Protein AF-A0A0U3MW14-F1 (afdb_monomer_lite)

Structure (mmCIF, N/CA/C/O backbone):
data_AF-A0A0U3MW14-F1
#
_entry.id   AF-A0A0U3MW14-F1
#
loop_
_atom_site.group_PDB
_atom_site.id
_atom_site.type_symbol
_atom_site.label_atom_id
_atom_site.label_alt_id
_atom_site.label_comp_id
_atom_site.label_asym_id
_atom_site.label_entity_id
_atom_site.label_seq_id
_atom_site.pdbx_PDB_ins_code
_atom_site.Cartn_x
_atom_site.Cartn_y
_atom_site.Cartn_z
_atom_site.occupancy
_atom_site.B_iso_or_equiv
_atom_site.auth_seq_id
_atom_site.auth_comp_id
_atom_site.auth_asym_id
_atom_site.auth_atom_id
_atom_site.pdbx_PDB_model_num
ATOM 1 N N . MET A 1 1 ? 38.036 20.237 -1.209 1.00 28.56 1 MET A N 1
ATOM 2 C CA . MET A 1 1 ? 39.241 20.057 -0.365 1.00 28.56 1 MET A CA 1
ATOM 3 C C . MET A 1 1 ? 40.101 18.955 -0.982 1.00 28.56 1 MET A C 1
ATOM 5 O O . MET A 1 1 ? 39.555 17.884 -1.155 1.00 28.56 1 MET A O 1
ATOM 9 N N . ASN A 1 2 ? 41.372 19.260 -1.317 1.00 25.05 2 ASN A N 1
ATOM 10 C CA . ASN A 1 2 ? 42.568 18.387 -1.474 1.00 25.05 2 ASN A CA 1
ATOM 11 C C . ASN A 1 2 ? 42.439 17.020 -2.201 1.00 25.05 2 ASN A C 1
ATOM 13 O O . ASN A 1 2 ? 41.648 16.193 -1.794 1.00 25.05 2 ASN A O 1
ATOM 17 N N . LYS A 1 3 ? 43.264 16.615 -3.181 1.00 25.91 3 LYS A N 1
ATOM 18 C CA . LYS A 1 3 ? 44.613 17.026 -3.622 1.00 25.91 3 LYS A CA 1
ATOM 19 C C . LYS A 1 3 ? 44.886 16.472 -5.036 1.00 25.91 3 LYS A C 1
ATOM 21 O O . LYS A 1 3 ? 44.555 15.332 -5.331 1.00 25.91 3 LYS A O 1
ATOM 26 N N . LYS A 1 4 ? 45.586 17.265 -5.854 1.00 25.34 4 LYS A N 1
ATOM 27 C CA . LYS A 1 4 ? 46.353 16.834 -7.037 1.00 25.34 4 LYS A CA 1
ATOM 28 C C . LYS A 1 4 ? 47.499 15.905 -6.611 1.00 25.34 4 LYS A C 1
ATOM 30 O O . LYS A 1 4 ? 48.172 16.239 -5.638 1.00 25.34 4 LYS A O 1
ATOM 35 N N . PHE A 1 5 ? 47.824 14.878 -7.400 1.00 25.91 5 PHE A N 1
ATOM 36 C CA . PHE A 1 5 ? 49.210 14.416 -7.546 1.00 25.91 5 PHE A CA 1
ATOM 37 C C . PHE A 1 5 ? 49.494 13.898 -8.961 1.00 25.91 5 PHE A C 1
ATOM 39 O O . PHE A 1 5 ? 48.660 13.266 -9.597 1.00 25.91 5 PHE A O 1
ATOM 46 N N . LYS A 1 6 ? 50.678 14.284 -9.440 1.00 25.98 6 LYS A N 1
ATOM 47 C CA . LYS A 1 6 ? 51.241 14.107 -10.779 1.00 25.98 6 LYS A CA 1
ATOM 48 C C . LYS A 1 6 ? 51.844 12.711 -10.973 1.00 25.98 6 LYS A C 1
ATOM 50 O O . LYS A 1 6 ? 52.424 12.169 -10.041 1.00 25.98 6 LYS A O 1
ATOM 55 N N . LEU A 1 7 ? 51.774 12.255 -12.226 1.00 23.50 7 LEU A N 1
ATOM 56 C CA . LEU A 1 7 ? 52.839 11.663 -13.053 1.00 23.50 7 LEU A CA 1
ATOM 57 C C . LEU A 1 7 ? 54.079 11.080 -12.339 1.00 23.50 7 LEU A C 1
ATOM 59 O O . LEU A 1 7 ? 54.863 11.819 -11.742 1.00 23.50 7 LEU A O 1
ATOM 63 N N . LEU A 1 8 ? 54.348 9.799 -12.598 1.00 24.88 8 LEU A N 1
ATOM 64 C CA . LEU A 1 8 ? 55.692 9.218 -12.600 1.00 24.88 8 LEU A CA 1
ATOM 65 C C . LEU A 1 8 ? 55.760 8.170 -13.718 1.00 24.88 8 LEU A C 1
ATOM 67 O O . LEU A 1 8 ? 55.125 7.123 -13.651 1.00 24.88 8 LEU A O 1
ATOM 71 N N . ALA A 1 9 ? 56.500 8.512 -14.770 1.00 25.75 9 ALA A N 1
ATOM 72 C CA . ALA A 1 9 ? 56.917 7.605 -15.825 1.00 25.75 9 ALA A CA 1
ATOM 73 C C . ALA A 1 9 ? 58.203 6.885 -15.395 1.00 25.75 9 ALA A C 1
ATOM 75 O O . ALA A 1 9 ? 59.097 7.527 -14.843 1.00 25.75 9 ALA A O 1
ATOM 76 N N . LEU A 1 10 ? 58.325 5.594 -15.714 1.00 22.27 10 LEU A N 1
ATOM 77 C CA . LEU A 1 10 ? 59.614 4.912 -15.842 1.00 22.27 10 LEU A CA 1
ATOM 78 C C . LEU A 1 10 ? 59.519 3.829 -16.941 1.00 22.27 10 LEU A C 1
ATOM 80 O O . LEU A 1 10 ? 58.883 2.795 -16.762 1.00 22.27 10 LEU A O 1
ATOM 84 N N . LEU A 1 11 ? 60.142 4.115 -18.089 1.00 24.45 11 LEU A N 1
ATOM 85 C CA . LEU A 1 11 ? 60.695 3.153 -19.062 1.00 24.45 11 LEU A CA 1
ATOM 86 C C . LEU A 1 11 ? 61.765 2.286 -18.359 1.00 24.45 11 LEU A C 1
ATOM 88 O O . LEU A 1 11 ? 62.357 2.753 -17.393 1.00 24.45 11 LEU A O 1
ATOM 92 N N . ALA A 1 12 ? 62.182 1.083 -18.753 1.00 24.45 12 ALA A N 1
ATOM 93 C CA . ALA A 1 12 ? 61.936 0.150 -19.851 1.00 24.45 12 ALA A CA 1
ATOM 94 C C . ALA A 1 12 ? 62.569 -1.195 -19.418 1.00 24.45 12 ALA A C 1
ATOM 96 O O . ALA A 1 12 ? 63.478 -1.188 -18.588 1.00 24.45 12 ALA A O 1
ATOM 97 N N . THR A 1 13 ? 62.187 -2.327 -20.015 1.00 23.97 13 THR A N 1
ATOM 98 C CA . THR A 1 13 ? 63.157 -3.283 -20.599 1.00 23.97 13 THR A CA 1
ATOM 99 C C . THR A 1 13 ? 62.455 -4.407 -21.356 1.00 23.97 13 THR A C 1
ATOM 101 O O . THR A 1 13 ? 61.602 -5.123 -20.843 1.00 23.97 13 THR A O 1
ATOM 104 N N . SER A 1 14 ? 62.860 -4.523 -22.612 1.00 22.36 14 SER A N 1
ATOM 105 C CA . SER A 1 14 ? 62.511 -5.531 -23.599 1.00 22.36 14 SER A CA 1
ATOM 106 C C . SER A 1 14 ? 63.082 -6.904 -23.238 1.00 22.36 14 SER A C 1
ATOM 108 O O . SER A 1 14 ? 64.237 -6.992 -22.835 1.00 22.36 14 SER A O 1
ATOM 110 N N . THR A 1 15 ? 62.341 -7.978 -23.515 1.00 25.45 15 THR A N 1
ATOM 111 C CA . THR A 1 15 ? 62.921 -9.252 -23.979 1.00 25.45 15 THR A CA 1
ATOM 112 C C . THR A 1 15 ? 61.971 -9.910 -24.980 1.00 25.45 15 THR A C 1
ATOM 114 O O . THR A 1 15 ? 60.856 -10.305 -24.662 1.00 25.45 15 THR A O 1
ATOM 117 N N . THR A 1 16 ? 62.429 -9.979 -26.224 1.00 27.97 16 THR A N 1
ATOM 118 C CA . THR A 1 16 ? 61.913 -10.803 -27.317 1.00 27.97 16 THR A CA 1
ATOM 119 C C . THR A 1 16 ? 62.477 -12.217 -27.197 1.00 27.97 16 THR A C 1
ATOM 121 O O . THR A 1 16 ? 63.692 -12.352 -27.094 1.00 27.97 16 THR A O 1
ATOM 124 N N . VAL A 1 17 ? 61.640 -13.257 -27.314 1.00 22.66 17 VAL A N 1
ATOM 125 C CA . VAL A 1 17 ? 62.013 -14.564 -27.901 1.00 22.66 17 VAL A CA 1
ATOM 126 C C . VAL A 1 17 ? 60.805 -15.152 -28.653 1.00 22.66 17 VAL A C 1
ATOM 128 O O . VAL A 1 17 ? 59.653 -14.966 -28.279 1.00 22.66 17 VAL A O 1
ATOM 131 N N . THR A 1 18 ? 61.133 -15.806 -29.759 1.00 22.50 18 THR A N 1
ATOM 132 C CA . THR A 1 18 ? 60.401 -16.159 -30.981 1.00 22.50 18 THR A CA 1
ATOM 133 C C . THR A 1 18 ? 59.826 -17.593 -31.062 1.00 22.50 18 THR A C 1
ATOM 135 O O . THR A 1 18 ? 60.392 -18.505 -30.473 1.00 22.50 18 THR A O 1
ATOM 138 N N . LEU A 1 19 ? 58.849 -17.755 -31.983 1.00 22.12 19 LEU A N 1
ATOM 139 C CA . LEU A 1 19 ? 58.537 -18.894 -32.898 1.00 22.12 19 LEU A CA 1
ATOM 140 C C . LEU A 1 19 ? 57.654 -20.109 -32.464 1.00 22.12 19 LEU A C 1
ATOM 142 O O . LEU A 1 19 ? 58.124 -21.012 -31.788 1.00 22.12 19 LEU A O 1
ATOM 146 N N . VAL A 1 20 ? 56.422 -20.137 -33.030 1.00 28.34 20 VAL A N 1
ATOM 147 C CA . VAL A 1 20 ? 55.740 -21.153 -33.911 1.00 28.34 20 VAL A CA 1
ATOM 148 C C . VAL A 1 20 ? 55.576 -22.619 -33.416 1.00 28.34 20 VAL A C 1
ATOM 150 O O . VAL A 1 20 ? 56.540 -23.226 -32.963 1.00 28.34 20 VAL A O 1
ATOM 153 N N . PRO A 1 21 ? 54.378 -23.246 -33.571 1.00 24.83 21 PRO A N 1
ATOM 154 C CA . PRO A 1 21 ? 54.175 -24.204 -34.674 1.00 24.83 21 PRO A CA 1
ATOM 155 C C . PRO A 1 21 ? 52.795 -24.204 -35.365 1.00 24.83 21 PRO A C 1
ATOM 157 O O . PRO A 1 21 ? 51.737 -24.039 -34.767 1.00 24.83 21 PRO A O 1
ATOM 160 N N . ILE A 1 22 ? 52.873 -24.498 -36.663 1.00 29.78 22 ILE A N 1
ATOM 161 C CA . ILE A 1 22 ? 51.850 -25.040 -37.564 1.00 29.78 22 ILE A CA 1
ATOM 162 C C . ILE A 1 22 ? 51.169 -26.275 -36.944 1.00 29.78 22 ILE A C 1
ATOM 164 O O . ILE A 1 22 ? 51.864 -27.174 -36.480 1.00 29.78 22 ILE A O 1
ATOM 168 N N . SER A 1 23 ? 49.841 -26.401 -37.049 1.00 22.66 23 SER A N 1
ATOM 169 C CA . SER A 1 23 ? 49.206 -27.687 -37.392 1.00 22.66 23 SER A CA 1
ATOM 170 C C . SER A 1 23 ? 47.748 -27.522 -37.836 1.00 22.66 23 SER A C 1
ATOM 172 O O . SER A 1 23 ? 46.879 -27.040 -37.123 1.00 22.66 23 SER A O 1
ATOM 174 N N . SER A 1 24 ? 47.538 -27.947 -39.078 1.00 26.22 24 SER A N 1
ATOM 175 C CA . SER A 1 24 ? 46.303 -28.414 -39.704 1.00 26.22 24 SER A CA 1
ATOM 176 C C . SER A 1 24 ? 45.419 -29.297 -38.817 1.00 26.22 24 SER A C 1
ATOM 178 O O . SER A 1 24 ? 45.968 -30.050 -38.018 1.00 26.22 24 SER A O 1
ATOM 180 N N . PHE A 1 25 ? 44.106 -29.302 -39.099 1.00 23.09 25 PHE A N 1
ATOM 181 C CA . PHE A 1 25 ? 43.120 -30.416 -39.115 1.00 23.09 25 PHE A CA 1
ATOM 182 C C . PHE A 1 25 ? 41.711 -29.787 -38.962 1.00 23.09 25 PHE A C 1
ATOM 184 O O . PHE A 1 25 ? 41.560 -28.850 -38.196 1.00 23.09 25 PHE A O 1
ATOM 191 N N . MET A 1 26 ? 40.607 -30.208 -39.585 1.00 22.72 26 MET A N 1
ATOM 192 C CA . MET A 1 26 ? 40.308 -31.244 -40.569 1.00 22.72 26 MET A CA 1
ATOM 193 C C . MET A 1 26 ? 38.857 -31.008 -41.066 1.00 22.72 26 MET A C 1
ATOM 195 O O . MET A 1 26 ? 37.989 -30.672 -40.269 1.00 22.72 26 MET A O 1
ATOM 199 N N . ASN A 1 27 ? 38.621 -31.223 -42.364 1.00 23.06 27 ASN A N 1
ATOM 200 C CA . ASN A 1 27 ? 37.409 -31.736 -43.035 1.00 23.06 27 ASN A CA 1
ATOM 201 C C . ASN A 1 27 ? 36.037 -31.789 -42.317 1.00 23.06 27 ASN A C 1
ATOM 203 O O . ASN A 1 27 ? 35.877 -32.524 -41.344 1.00 23.06 27 ASN A O 1
ATOM 207 N N . ARG A 1 28 ? 35.000 -31.288 -43.016 1.00 22.56 28 ARG A N 1
ATOM 208 C CA . ARG A 1 28 ? 33.847 -32.060 -43.572 1.00 22.56 28 ARG A CA 1
ATOM 209 C C . ARG A 1 28 ? 32.902 -31.102 -44.327 1.00 22.56 28 ARG A C 1
ATOM 211 O O . ARG A 1 28 ? 32.308 -30.229 -43.720 1.00 22.56 28 ARG A O 1
ATOM 218 N N . ASN A 1 29 ? 32.886 -31.110 -45.664 1.00 24.44 29 ASN A N 1
ATOM 219 C CA . ASN A 1 29 ? 31.884 -31.788 -46.510 1.00 24.44 29 ASN A CA 1
ATOM 220 C C . ASN A 1 29 ? 30.459 -31.832 -45.926 1.00 24.44 29 ASN A C 1
ATOM 222 O O . ASN A 1 29 ? 30.222 -32.593 -44.991 1.00 24.44 29 ASN A O 1
ATOM 226 N N . THR A 1 30 ? 29.481 -31.190 -46.575 1.00 23.98 30 THR A N 1
ATOM 227 C CA . THR A 1 30 ? 28.540 -31.878 -47.491 1.00 23.98 30 THR A CA 1
ATOM 228 C C . THR A 1 30 ? 27.523 -30.923 -48.139 1.00 23.98 30 THR A C 1
ATOM 230 O O . THR A 1 30 ? 26.889 -30.131 -47.462 1.00 23.98 30 THR A O 1
ATOM 233 N N . ASN A 1 31 ? 27.351 -31.117 -49.451 1.00 24.28 31 ASN A N 1
ATOM 234 C CA . ASN A 1 31 ? 26.102 -31.074 -50.221 1.00 24.28 31 ASN A CA 1
ATOM 235 C C . ASN A 1 31 ? 25.230 -29.810 -50.222 1.00 24.28 31 ASN A C 1
ATOM 237 O O . ASN A 1 31 ? 24.347 -29.684 -49.386 1.00 24.28 31 ASN A O 1
ATOM 241 N N . GLU A 1 32 ? 25.268 -29.079 -51.340 1.00 26.31 32 GLU A N 1
ATOM 242 C CA . GLU A 1 32 ? 24.030 -28.599 -51.967 1.00 26.31 32 GLU A CA 1
ATOM 243 C C . GLU A 1 32 ? 24.037 -28.904 -53.473 1.00 26.31 32 GLU A C 1
ATOM 245 O O . GLU A 1 32 ? 24.806 -28.360 -54.265 1.00 26.31 32 GLU A O 1
ATOM 250 N N . GLN A 1 33 ? 23.168 -29.841 -53.852 1.00 25.22 33 GLN A N 1
ATOM 251 C CA . GLN A 1 33 ? 22.663 -30.050 -55.203 1.00 25.22 33 GLN A CA 1
ATOM 252 C C . GLN A 1 33 ? 21.132 -29.955 -55.133 1.00 25.22 33 GLN A C 1
ATOM 254 O O . GLN A 1 33 ? 20.541 -30.487 -54.198 1.00 25.22 33 GLN A O 1
ATOM 259 N N . GLN A 1 34 ? 20.550 -29.400 -56.204 1.00 25.12 34 GLN A N 1
ATOM 260 C CA . GLN A 1 34 ? 19.124 -29.245 -56.569 1.00 25.12 34 GLN A CA 1
ATOM 261 C C . GLN A 1 34 ? 18.554 -27.839 -56.322 1.00 25.12 34 GLN A C 1
ATOM 263 O O . GLN A 1 34 ? 18.210 -27.478 -55.211 1.00 25.12 34 GLN A O 1
ATOM 268 N N . ILE A 1 35 ? 18.606 -26.932 -57.308 1.00 25.27 35 ILE A N 1
ATOM 269 C CA . ILE A 1 35 ? 17.840 -26.853 -58.581 1.00 25.27 35 ILE A CA 1
ATOM 270 C C . ILE A 1 35 ? 16.355 -26.528 -58.372 1.00 25.27 35 ILE A C 1
ATOM 272 O O . ILE A 1 35 ? 15.572 -27.404 -58.025 1.00 25.27 35 ILE A O 1
ATOM 276 N N . SER A 1 36 ? 15.982 -25.305 -58.776 1.00 25.16 36 SER A N 1
ATOM 277 C CA . SER A 1 36 ? 14.709 -24.930 -59.426 1.00 25.16 36 SER A CA 1
ATOM 278 C C . SER A 1 36 ? 14.775 -23.428 -59.795 1.00 25.16 36 SER A C 1
ATOM 280 O O . SER A 1 36 ? 14.579 -22.589 -58.929 1.00 25.16 36 SER A O 1
ATOM 282 N N . LYS A 1 37 ? 15.293 -23.015 -60.972 1.00 25.16 37 LYS A N 1
ATOM 283 C CA . LYS A 1 37 ? 14.542 -22.684 -62.220 1.00 25.16 37 LYS A CA 1
ATOM 284 C C . LYS A 1 37 ? 13.240 -21.890 -61.936 1.00 25.16 37 LYS A C 1
ATOM 286 O O . LYS A 1 37 ? 12.403 -22.387 -61.205 1.00 25.16 37 LYS A O 1
ATOM 291 N N . ASN A 1 38 ? 12.934 -20.733 -62.544 1.00 25.05 38 ASN A N 1
ATOM 292 C CA . ASN A 1 38 ? 13.187 -20.337 -63.933 1.00 25.05 38 ASN A CA 1
ATOM 293 C C . ASN A 1 38 ? 12.728 -18.879 -64.244 1.00 25.05 38 ASN A C 1
ATOM 295 O O . ASN A 1 38 ? 11.822 -18.389 -63.583 1.00 25.05 38 ASN A O 1
ATOM 299 N N . HIS A 1 39 ? 13.250 -18.349 -65.371 1.00 25.62 39 HIS A N 1
ATOM 300 C CA . HIS A 1 39 ? 12.865 -17.176 -66.212 1.00 25.62 39 HIS A CA 1
ATOM 301 C C . HIS A 1 39 ? 13.654 -15.862 -65.999 1.00 25.62 39 HIS A C 1
ATOM 303 O O . HIS A 1 39 ? 13.380 -15.121 -65.068 1.00 25.62 39 HIS A O 1
ATOM 309 N N . SER A 1 40 ? 14.764 -15.617 -66.727 1.00 25.11 40 SER A N 1
ATOM 310 C CA . SER A 1 40 ? 14.942 -15.222 -68.161 1.00 25.11 40 SER A CA 1
ATOM 311 C C . SER A 1 40 ? 14.739 -13.711 -68.367 1.00 25.11 40 SER A C 1
ATOM 313 O O . SER A 1 40 ? 13.658 -13.224 -68.079 1.00 25.11 40 SER A O 1
ATOM 315 N N . GLN A 1 41 ? 15.689 -12.914 -68.867 1.00 25.33 41 GLN A N 1
ATOM 316 C CA . GLN A 1 41 ? 16.478 -13.079 -70.093 1.00 25.33 41 GLN A CA 1
ATOM 317 C C . GLN A 1 41 ? 17.879 -12.455 -69.934 1.00 25.33 41 GLN A C 1
ATOM 319 O O . GLN A 1 41 ? 17.998 -11.294 -69.557 1.00 25.33 41 GLN A O 1
ATOM 324 N N . GLN A 1 42 ? 18.931 -13.205 -70.273 1.00 26.69 42 GLN A N 1
ATOM 325 C CA . GLN A 1 42 ? 20.290 -12.685 -70.417 1.00 26.69 42 GLN A CA 1
ATOM 326 C C . GLN A 1 42 ? 20.813 -13.120 -71.784 1.00 26.69 42 GLN A C 1
ATOM 328 O O . GLN A 1 42 ? 20.813 -14.305 -72.127 1.00 26.69 42 GLN A O 1
ATOM 333 N N . THR A 1 43 ? 21.172 -12.128 -72.585 1.00 26.02 43 THR A N 1
ATOM 334 C CA . THR A 1 43 ? 21.711 -12.259 -73.931 1.00 26.02 43 THR A CA 1
ATOM 335 C C . THR A 1 43 ? 23.040 -13.004 -73.866 1.00 26.02 43 THR A C 1
ATOM 337 O O . THR A 1 43 ? 23.952 -12.618 -73.140 1.00 26.02 43 THR A O 1
ATOM 340 N N . GLN A 1 44 ? 23.128 -14.104 -74.610 1.00 24.08 44 GLN A N 1
ATOM 341 C CA . GLN A 1 44 ? 24.347 -14.877 -74.801 1.00 24.08 44 GLN A CA 1
ATOM 342 C C . GLN A 1 44 ? 25.410 -14.032 -75.510 1.00 24.08 44 GLN A C 1
ATOM 344 O O . GLN A 1 44 ? 25.237 -13.679 -76.673 1.00 24.08 44 GLN A O 1
ATOM 349 N N . THR A 1 45 ? 26.554 -13.839 -74.863 1.00 23.66 45 THR A N 1
ATOM 350 C CA . THR A 1 45 ? 27.840 -13.719 -75.556 1.00 23.66 45 THR A CA 1
ATOM 351 C C . THR A 1 45 ? 28.846 -14.623 -74.859 1.00 23.66 45 THR A C 1
ATOM 353 O O . THR A 1 45 ? 29.148 -14.484 -73.678 1.00 23.66 45 THR A O 1
ATOM 356 N N . THR A 1 46 ? 29.284 -15.616 -75.621 1.00 23.75 46 THR A N 1
ATOM 357 C CA . THR A 1 46 ? 30.295 -16.637 -75.353 1.00 23.75 46 THR A CA 1
ATOM 358 C C . THR A 1 46 ? 31.518 -16.125 -74.593 1.00 23.75 46 THR A C 1
ATOM 360 O O . THR A 1 46 ? 32.255 -15.277 -75.087 1.00 23.75 46 THR A O 1
ATOM 363 N N . SER A 1 47 ? 31.788 -16.738 -73.441 1.00 23.11 47 SER A N 1
ATOM 364 C CA . SER A 1 47 ? 33.082 -16.702 -72.765 1.00 23.11 47 SER A CA 1
ATOM 365 C C . SER A 1 47 ? 34.113 -17.456 -73.611 1.00 23.11 47 SER A C 1
ATOM 367 O O . SER A 1 47 ? 34.123 -18.687 -73.638 1.00 23.11 47 SER A O 1
ATOM 369 N N . GLN A 1 48 ? 34.973 -16.730 -74.322 1.00 25.02 48 GLN A N 1
ATOM 370 C CA . GLN A 1 48 ? 36.235 -17.282 -74.806 1.00 25.02 48 GLN A CA 1
ATOM 371 C C . GLN A 1 48 ? 37.295 -17.086 -73.724 1.00 25.02 48 GLN A C 1
ATOM 373 O O . GLN A 1 48 ? 37.607 -15.971 -73.316 1.00 25.02 48 GLN A O 1
ATOM 378 N N . SER A 1 49 ? 37.843 -18.204 -73.260 1.00 24.44 49 SER A N 1
ATOM 379 C CA . SER A 1 49 ? 39.062 -18.264 -72.468 1.00 24.44 49 SER A CA 1
ATOM 380 C C . SER A 1 49 ? 40.230 -17.684 -73.270 1.00 24.44 49 SER A C 1
ATOM 382 O O . SER A 1 49 ? 40.698 -18.324 -74.214 1.00 24.44 49 SER A O 1
ATOM 384 N N . PHE A 1 50 ? 40.734 -16.511 -72.895 1.00 23.31 50 PHE A N 1
ATOM 385 C CA . PHE A 1 50 ? 42.024 -16.034 -73.388 1.00 23.31 50 PHE A CA 1
ATOM 386 C C . PHE A 1 50 ? 43.133 -16.606 -72.511 1.00 23.31 50 PHE A C 1
ATOM 388 O O . PHE A 1 50 ? 43.516 -16.039 -71.494 1.00 23.31 50 PHE A O 1
ATOM 395 N N . ASN A 1 51 ? 43.627 -17.772 -72.921 1.00 24.62 51 ASN A N 1
ATOM 396 C CA . ASN A 1 51 ? 44.906 -18.298 -72.479 1.00 24.62 51 ASN A CA 1
ATOM 397 C C . ASN A 1 51 ? 45.904 -18.204 -73.641 1.00 24.62 51 ASN A C 1
ATOM 399 O O . ASN A 1 51 ? 45.632 -18.649 -74.755 1.00 24.62 51 ASN A O 1
ATOM 403 N N . SER A 1 52 ? 47.092 -17.706 -73.310 1.00 27.09 52 SER A N 1
ATOM 404 C CA . SER A 1 52 ? 48.384 -17.910 -73.977 1.00 27.09 52 SER A CA 1
ATOM 405 C C . SER A 1 52 ? 48.695 -17.205 -75.318 1.00 27.09 52 SER A C 1
ATOM 407 O O . SER A 1 52 ? 48.413 -17.674 -76.418 1.00 27.09 52 SER A O 1
ATOM 409 N N . THR A 1 53 ? 49.411 -16.083 -75.186 1.00 31.78 53 THR A N 1
ATOM 410 C CA . THR A 1 53 ? 50.748 -15.843 -75.782 1.00 31.78 53 THR A CA 1
ATOM 411 C C . THR A 1 53 ? 50.989 -15.925 -77.297 1.00 31.78 53 THR A C 1
ATOM 413 O O . THR A 1 53 ? 52.152 -15.916 -77.691 1.00 31.78 53 THR A O 1
ATOM 416 N N . THR A 1 54 ? 49.978 -15.913 -78.177 1.00 32.00 54 THR A N 1
ATOM 417 C CA . THR A 1 54 ? 50.280 -16.087 -79.623 1.00 32.00 54 THR A CA 1
ATOM 418 C C . THR A 1 54 ? 49.492 -15.260 -80.647 1.00 32.00 54 THR A C 1
ATOM 420 O O . THR A 1 54 ? 49.503 -15.607 -81.821 1.00 32.00 54 THR A O 1
ATOM 423 N N . GLN A 1 55 ? 48.873 -14.131 -80.278 1.00 30.05 55 GLN A N 1
ATOM 424 C CA . GLN A 1 55 ? 48.166 -13.273 -81.258 1.00 30.05 55 GLN A CA 1
ATOM 425 C C . GLN A 1 55 ? 48.568 -11.789 -81.302 1.00 30.05 55 GLN A C 1
ATOM 427 O O . GLN A 1 55 ? 47.941 -11.014 -82.013 1.00 30.05 55 GLN A O 1
ATOM 432 N N . TRP A 1 56 ? 49.673 -11.397 -80.662 1.00 27.89 56 TRP A N 1
ATOM 433 C CA . TRP A 1 56 ? 50.225 -10.034 -80.780 1.00 27.89 56 TRP A CA 1
ATOM 434 C C . TRP A 1 56 ? 51.326 -9.874 -81.843 1.00 27.89 56 TRP A C 1
ATOM 436 O O . TRP A 1 56 ? 51.846 -8.780 -82.031 1.00 27.89 56 TRP A O 1
ATOM 446 N N . VAL A 1 57 ? 51.670 -10.937 -82.578 1.00 29.80 57 VAL A N 1
ATOM 447 C CA . VAL A 1 57 ? 52.726 -10.886 -83.613 1.00 29.80 57 VAL A CA 1
ATOM 448 C C . VAL A 1 57 ? 52.167 -10.667 -85.029 1.00 29.80 57 VAL A C 1
ATOM 450 O O . VAL A 1 57 ? 52.912 -10.260 -85.912 1.00 29.80 57 VAL A O 1
ATOM 453 N N . ASP A 1 58 ? 50.854 -10.804 -85.248 1.00 29.08 58 ASP A N 1
ATOM 454 C CA . ASP A 1 58 ? 50.250 -10.662 -86.588 1.00 29.08 58 ASP A CA 1
ATOM 455 C C . ASP A 1 58 ? 49.496 -9.340 -86.837 1.00 29.08 58 ASP A C 1
ATOM 457 O O . ASP A 1 58 ? 48.979 -9.126 -87.934 1.00 29.08 58 ASP A O 1
ATOM 461 N N . TYR A 1 59 ? 49.492 -8.404 -85.880 1.00 28.89 59 TYR A N 1
ATOM 462 C CA . TYR A 1 59 ? 48.932 -7.053 -86.078 1.00 28.89 59 TYR A CA 1
ATOM 463 C C . TYR A 1 59 ? 49.979 -5.982 -86.438 1.00 28.89 59 TYR A C 1
ATOM 465 O O . TYR A 1 59 ? 49.625 -4.866 -86.802 1.00 28.89 59 TYR A O 1
ATOM 473 N N . ALA A 1 60 ? 51.269 -6.335 -86.437 1.00 30.19 60 ALA A N 1
ATOM 474 C CA . ALA A 1 60 ? 52.361 -5.446 -86.847 1.00 30.19 60 ALA A CA 1
ATOM 475 C C . ALA A 1 60 ? 52.739 -5.557 -88.343 1.00 30.19 60 ALA A C 1
ATOM 477 O O . ALA A 1 60 ? 53.649 -4.868 -88.794 1.00 30.19 60 ALA A O 1
ATOM 478 N N . LEU A 1 61 ? 52.070 -6.410 -89.135 1.00 31.33 61 LEU A N 1
ATOM 479 C CA . LEU A 1 61 ? 52.509 -6.734 -90.506 1.00 31.33 61 LEU A CA 1
ATOM 480 C C . LEU A 1 61 ? 51.436 -6.615 -91.599 1.00 31.33 61 LEU A C 1
ATOM 482 O O . LEU A 1 61 ? 51.657 -7.053 -92.730 1.00 31.33 61 LEU A O 1
ATOM 486 N N . LYS A 1 62 ? 50.290 -5.976 -91.328 1.00 32.03 62 LYS A N 1
ATOM 487 C CA . LYS A 1 62 ? 49.243 -5.814 -92.352 1.00 32.03 62 LYS A CA 1
ATOM 488 C C . LYS A 1 62 ? 48.507 -4.474 -92.323 1.00 32.03 62 LYS A C 1
ATOM 490 O O . LYS A 1 62 ? 47.286 -4.425 -92.378 1.00 32.03 62 LYS A O 1
ATOM 495 N N . SER A 1 63 ? 49.266 -3.382 -92.355 1.00 31.30 63 SER A N 1
ATOM 496 C CA . SER A 1 63 ? 48.770 -2.073 -92.812 1.00 31.30 63 SER A CA 1
ATOM 497 C C . SER A 1 63 ? 49.827 -1.243 -93.550 1.00 31.30 63 SER A C 1
ATOM 499 O O . SER A 1 63 ? 49.732 -0.023 -93.592 1.00 31.30 63 SER A O 1
ATOM 501 N N . ILE A 1 64 ? 50.812 -1.882 -94.192 1.00 37.34 64 ILE A N 1
ATOM 502 C CA . ILE A 1 64 ? 51.623 -1.205 -95.213 1.00 37.34 64 ILE A CA 1
ATOM 503 C C . ILE A 1 64 ? 50.918 -1.415 -96.552 1.00 37.34 64 ILE A C 1
ATOM 505 O O . ILE A 1 64 ? 51.155 -2.394 -97.263 1.00 37.34 64 ILE A O 1
ATOM 509 N N . LYS A 1 65 ? 50.000 -0.506 -96.876 1.00 32.28 65 LYS A N 1
ATOM 510 C CA . LYS A 1 65 ? 49.576 -0.273 -98.253 1.00 32.28 65 LYS A CA 1
ATOM 511 C C . LYS A 1 65 ? 49.898 1.172 -98.601 1.00 32.28 65 LYS A C 1
ATOM 513 O O . LYS A 1 65 ? 49.367 2.083 -97.988 1.00 32.28 65 LYS A O 1
ATOM 518 N N . GLU A 1 66 ? 50.765 1.285 -99.604 1.00 30.73 66 GLU A N 1
ATOM 519 C CA . GLU A 1 66 ? 51.162 2.496 -100.325 1.00 30.73 66 GLU A CA 1
ATOM 520 C C . GLU A 1 66 ? 52.033 3.478 -99.534 1.00 30.73 66 GLU A C 1
ATOM 522 O O . GLU A 1 66 ? 51.620 4.525 -99.057 1.00 30.73 66 GLU A O 1
ATOM 527 N N . SER A 1 67 ? 53.317 3.123 -99.481 1.00 30.55 67 SER A N 1
ATOM 528 C CA . SER A 1 67 ? 54.431 4.033 -99.242 1.00 30.55 67 SER A CA 1
ATOM 529 C C . SER A 1 67 ? 54.444 5.177 -100.266 1.00 30.55 67 SER A C 1
ATOM 531 O O . SER A 1 67 ? 54.772 4.952 -101.436 1.00 30.55 67 SER A O 1
ATOM 533 N N . ASN A 1 68 ? 54.183 6.405 -99.814 1.00 32.44 68 ASN A N 1
ATOM 534 C CA . ASN A 1 68 ? 54.789 7.588 -100.418 1.00 32.44 68 ASN A CA 1
ATOM 535 C C . ASN A 1 68 ? 56.273 7.597 -100.021 1.00 32.44 68 ASN A C 1
ATOM 537 O O . ASN A 1 68 ? 56.626 7.609 -98.847 1.00 32.44 68 ASN A O 1
ATOM 541 N N . VAL A 1 69 ? 57.159 7.536 -101.011 1.00 38.09 69 VAL A N 1
ATOM 542 C CA . VAL A 1 69 ? 58.611 7.341 -100.841 1.00 38.09 69 VAL A CA 1
ATOM 543 C C . VAL A 1 69 ? 59.312 8.654 -100.450 1.00 38.09 69 VAL A C 1
ATOM 545 O O . VAL A 1 69 ? 60.268 9.056 -101.097 1.00 38.09 69 VAL A O 1
ATOM 548 N N . ASN A 1 70 ? 58.834 9.353 -99.416 1.00 44.59 70 ASN A N 1
ATOM 549 C CA . ASN A 1 70 ? 59.498 10.559 -98.894 1.00 44.59 70 ASN A CA 1
ATOM 550 C C . ASN A 1 70 ? 59.344 10.784 -97.373 1.00 44.59 70 ASN A C 1
ATOM 552 O O . ASN A 1 70 ? 59.699 11.855 -96.894 1.00 44.59 70 ASN A O 1
ATOM 556 N N . GLU A 1 71 ? 58.858 9.810 -96.596 1.00 51.91 71 GLU A N 1
ATOM 557 C CA . GLU A 1 71 ? 58.707 9.966 -95.139 1.00 51.91 71 GLU A CA 1
ATOM 558 C C . GLU A 1 71 ? 59.914 9.410 -94.365 1.00 51.91 71 GLU A C 1
ATOM 560 O O . GLU A 1 71 ? 60.370 8.285 -94.582 1.00 51.91 71 GLU A O 1
ATOM 565 N N . SER A 1 72 ? 60.452 10.228 -93.458 1.00 60.47 72 SER A N 1
ATOM 566 C CA . SER A 1 72 ? 61.600 9.899 -92.610 1.00 60.47 72 SER A CA 1
ATOM 567 C C . SER A 1 72 ? 61.266 8.760 -91.624 1.00 60.47 72 SER A C 1
ATOM 569 O O . SER A 1 72 ? 60.216 8.814 -90.981 1.00 60.47 72 SER A O 1
ATOM 571 N N . PRO A 1 73 ? 62.139 7.750 -91.408 1.00 69.69 73 PRO A N 1
ATOM 572 C CA . PRO A 1 73 ? 61.920 6.699 -90.400 1.00 69.69 73 PRO A CA 1
ATOM 573 C C . PRO A 1 73 ? 61.732 7.255 -88.976 1.00 69.69 73 PRO A C 1
ATOM 575 O O . PRO A 1 73 ? 61.096 6.612 -88.143 1.00 69.69 73 PRO A O 1
ATOM 578 N N . PHE A 1 74 ? 62.221 8.471 -88.721 1.00 80.62 74 PHE A N 1
ATOM 579 C CA . PHE A 1 74 ? 62.053 9.193 -87.460 1.00 80.62 74 PHE A CA 1
ATOM 580 C C . PHE A 1 74 ? 60.629 9.736 -87.265 1.00 80.62 74 PHE A C 1
ATOM 582 O O . PHE A 1 74 ? 60.138 9.750 -86.138 1.00 80.62 74 PHE A O 1
ATOM 589 N N . LEU A 1 75 ? 59.930 10.100 -88.348 1.00 81.56 75 LEU A N 1
ATOM 590 C CA . LEU A 1 75 ? 58.527 10.525 -88.286 1.00 81.56 75 LEU A CA 1
ATOM 591 C C . LEU A 1 75 ? 57.629 9.359 -87.854 1.00 81.56 75 LEU A C 1
ATOM 593 O O . LEU A 1 75 ? 56.826 9.509 -86.940 1.00 81.56 75 LEU A O 1
ATOM 597 N N . ASN A 1 76 ? 57.845 8.165 -88.414 1.00 81.81 76 ASN A N 1
ATOM 598 C CA . ASN A 1 76 ? 57.122 6.953 -88.009 1.00 81.81 76 ASN A CA 1
ATOM 599 C C . ASN A 1 76 ? 57.352 6.593 -86.530 1.00 81.81 76 ASN A C 1
ATOM 601 O O . ASN A 1 76 ? 56.429 6.168 -85.831 1.00 81.81 76 ASN A O 1
ATOM 605 N N . GLN A 1 77 ? 58.581 6.772 -86.034 1.00 83.50 77 GLN A N 1
ATOM 606 C CA . GLN A 1 77 ? 58.902 6.577 -84.619 1.00 83.50 77 GLN A CA 1
ATOM 607 C C . GLN A 1 77 ? 58.175 7.600 -83.732 1.00 83.50 77 GLN A C 1
ATOM 609 O O . GLN A 1 77 ? 57.615 7.228 -82.698 1.00 83.50 77 GLN A O 1
ATOM 614 N N . PHE A 1 78 ? 58.137 8.867 -84.150 1.00 89.25 78 PHE A N 1
ATOM 615 C CA . PHE A 1 78 ? 57.432 9.930 -83.440 1.00 89.25 78 PHE A CA 1
ATOM 616 C C . PHE A 1 78 ? 55.911 9.710 -83.431 1.00 89.25 78 PHE A C 1
ATOM 618 O O . PHE A 1 78 ? 55.296 9.769 -82.370 1.00 89.25 78 PHE A O 1
ATOM 625 N N . GLU A 1 79 ? 55.304 9.341 -84.561 1.00 88.81 79 GLU A N 1
ATOM 626 C CA . GLU A 1 79 ? 53.880 8.984 -84.638 1.00 88.81 79 GLU A CA 1
ATOM 627 C C . GLU A 1 79 ? 53.517 7.794 -83.744 1.00 88.81 79 GLU A C 1
ATOM 629 O O . GLU A 1 79 ? 52.460 7.787 -83.110 1.00 88.81 79 GLU A O 1
ATOM 634 N N . SER A 1 80 ? 54.394 6.789 -83.668 1.00 86.12 80 SER A N 1
ATOM 635 C CA . SER A 1 80 ? 54.207 5.647 -82.770 1.00 86.12 80 SER A CA 1
ATOM 636 C C . SER A 1 80 ? 54.224 6.075 -81.301 1.00 86.12 80 SER A C 1
ATOM 638 O O . SER A 1 80 ? 53.394 5.613 -80.515 1.00 86.12 80 SER A O 1
ATOM 640 N N . PHE A 1 81 ? 55.113 6.999 -80.926 1.00 89.81 81 PHE A N 1
ATOM 641 C CA . PHE A 1 81 ? 55.092 7.626 -79.604 1.00 89.81 81 PHE A CA 1
ATOM 642 C C . PHE A 1 81 ? 53.773 8.379 -79.360 1.00 89.81 81 PHE A C 1
ATOM 644 O O . PHE A 1 81 ? 53.132 8.145 -78.335 1.00 89.81 81 PHE A O 1
ATOM 651 N N . LEU A 1 82 ? 53.324 9.214 -80.303 1.00 88.75 82 LEU A N 1
ATOM 652 C CA . LEU A 1 82 ? 52.100 10.011 -80.153 1.00 88.75 82 LEU A CA 1
ATOM 653 C C . LEU A 1 82 ? 50.851 9.139 -79.945 1.00 88.75 82 LEU A C 1
ATOM 655 O O . LEU A 1 82 ? 50.001 9.486 -79.136 1.00 88.75 82 LEU A O 1
ATOM 659 N N . LYS A 1 83 ? 50.750 7.992 -80.624 1.00 84.81 83 LYS A N 1
ATOM 660 C CA . LYS A 1 83 ? 49.593 7.083 -80.506 1.00 84.81 83 LYS A CA 1
ATOM 661 C C . LYS A 1 83 ? 49.609 6.250 -79.221 1.00 84.81 83 LYS A C 1
ATOM 663 O O . LYS A 1 83 ? 48.561 5.970 -78.648 1.00 84.81 83 LYS A O 1
ATOM 668 N N . ASN A 1 84 ? 50.797 5.840 -78.772 1.00 82.62 84 ASN A N 1
ATOM 669 C CA . ASN A 1 84 ? 50.931 4.810 -77.735 1.00 82.62 84 ASN A CA 1
ATOM 670 C C . ASN A 1 84 ? 51.425 5.329 -76.379 1.00 82.62 84 ASN A C 1
ATOM 672 O O . ASN A 1 84 ? 51.410 4.576 -75.405 1.00 82.62 84 ASN A O 1
ATOM 676 N N . LYS A 1 85 ? 51.964 6.551 -76.315 1.00 84.56 85 LYS A N 1
ATOM 677 C CA . LYS A 1 85 ? 52.683 7.070 -75.137 1.00 84.56 85 LYS A CA 1
ATOM 678 C C . LYS A 1 85 ? 52.363 8.529 -74.793 1.00 84.56 85 LYS A C 1
ATOM 680 O O . LYS A 1 85 ? 52.837 9.002 -73.760 1.00 84.56 85 LYS A O 1
ATOM 685 N N . LEU A 1 86 ? 51.574 9.238 -75.602 1.00 87.12 86 LEU A N 1
ATOM 686 C CA . LEU A 1 86 ? 51.036 10.559 -75.261 1.00 87.12 86 LEU A CA 1
ATOM 687 C C . LEU A 1 86 ? 49.678 10.398 -74.561 1.00 87.12 86 LEU A C 1
ATOM 689 O O . LEU A 1 86 ? 48.788 9.734 -75.082 1.00 87.12 86 LEU A O 1
ATOM 693 N N . TYR A 1 87 ? 49.515 11.027 -73.397 1.00 86.94 87 TYR A N 1
ATOM 694 C CA . TYR A 1 87 ? 48.340 10.883 -72.526 1.00 86.94 87 TYR A CA 1
ATOM 695 C C . TYR A 1 87 ? 47.546 12.194 -72.336 1.00 86.94 87 TYR A C 1
ATOM 697 O O . TYR A 1 87 ? 46.688 12.284 -71.456 1.00 86.94 87 TYR A O 1
ATOM 705 N N . PHE A 1 88 ? 47.848 13.228 -73.135 1.00 87.31 88 PHE A N 1
ATOM 706 C CA . PHE A 1 88 ? 47.214 14.562 -73.095 1.00 87.31 88 PHE A CA 1
ATOM 707 C C . PHE A 1 88 ? 47.173 15.206 -71.692 1.00 87.31 88 PHE A C 1
ATOM 709 O O . PHE A 1 88 ? 46.235 15.913 -71.318 1.00 87.31 88 PHE A O 1
ATOM 716 N N . VAL A 1 89 ? 48.194 14.956 -70.871 1.00 85.75 89 VAL A N 1
ATOM 717 C CA . VAL A 1 89 ? 48.304 15.561 -69.536 1.00 85.75 89 VAL A CA 1
ATOM 718 C C . VAL A 1 89 ? 48.695 17.032 -69.686 1.00 85.75 89 VAL A C 1
ATOM 720 O O . VAL A 1 89 ? 49.584 17.349 -70.472 1.00 85.75 89 VAL A O 1
ATOM 723 N N . ASP A 1 90 ? 48.054 17.931 -68.935 1.00 87.62 90 ASP A N 1
ATOM 724 C CA . ASP A 1 90 ? 48.467 19.338 -68.887 1.00 87.62 90 ASP A CA 1
ATOM 725 C C . ASP A 1 90 ? 49.813 19.453 -68.161 1.00 87.62 90 ASP A C 1
ATOM 727 O O . ASP A 1 90 ? 49.918 19.170 -66.964 1.00 87.62 90 ASP A O 1
ATOM 731 N N . LEU A 1 91 ? 50.850 19.859 -68.892 1.00 90.62 91 LEU A N 1
ATOM 732 C CA . LEU A 1 91 ? 52.207 19.976 -68.371 1.00 90.62 91 LEU A CA 1
ATOM 733 C C . LEU A 1 91 ? 52.561 21.407 -67.971 1.00 90.62 91 LEU A C 1
ATOM 735 O O . LEU A 1 91 ? 53.691 21.631 -67.558 1.00 90.62 91 LEU A O 1
ATOM 739 N N . THR A 1 92 ? 51.641 22.374 -68.035 1.00 90.06 92 THR A N 1
ATOM 740 C CA . THR A 1 92 ? 51.936 23.796 -67.770 1.00 90.06 92 THR A CA 1
ATOM 741 C C . THR A 1 92 ? 52.526 24.008 -66.372 1.00 90.06 92 THR A C 1
ATOM 743 O O . THR A 1 92 ? 53.609 24.570 -66.221 1.00 90.06 92 THR A O 1
ATOM 746 N N . SER A 1 93 ? 51.870 23.474 -65.337 1.00 87.75 93 SER A N 1
ATOM 747 C CA . SER A 1 93 ? 52.361 23.571 -63.954 1.00 87.75 93 SER A CA 1
ATOM 748 C C . SER A 1 93 ? 53.641 22.756 -63.728 1.00 87.75 93 SER A C 1
ATOM 750 O O . SER A 1 93 ? 54.563 23.213 -63.047 1.00 87.75 93 SER A O 1
ATOM 752 N N . ALA A 1 94 ? 53.729 21.564 -64.327 1.00 88.94 94 ALA A N 1
ATOM 753 C CA . ALA A 1 94 ? 54.916 20.718 -64.229 1.00 88.94 94 ALA A CA 1
ATOM 754 C C . ALA A 1 94 ? 56.133 21.383 -64.897 1.00 88.94 94 ALA A C 1
ATOM 756 O O . ALA A 1 94 ? 57.224 21.374 -64.334 1.00 88.94 94 ALA A O 1
ATOM 757 N N . TYR A 1 95 ? 55.941 22.036 -66.043 1.00 92.00 95 TYR A N 1
ATOM 758 C CA . TYR A 1 95 ? 56.957 22.806 -66.756 1.00 92.00 95 TYR A CA 1
ATOM 759 C C . TYR A 1 95 ? 57.519 23.946 -65.897 1.00 92.00 95 TYR A C 1
ATOM 761 O O . TYR A 1 95 ? 58.730 24.175 -65.878 1.00 92.00 95 TYR A O 1
ATOM 769 N N . GLU A 1 96 ? 56.670 24.658 -65.157 1.00 89.00 96 GLU A N 1
ATOM 770 C CA . GLU A 1 96 ? 57.098 25.762 -64.294 1.00 89.00 96 GLU A CA 1
ATOM 771 C C . GLU A 1 96 ? 57.812 25.267 -63.031 1.00 89.00 96 GLU A C 1
ATOM 773 O O . GLU A 1 96 ? 58.881 25.784 -62.692 1.00 89.00 96 GLU A O 1
ATOM 778 N N . ASN A 1 97 ? 57.259 24.238 -62.379 1.00 87.62 97 ASN A N 1
ATOM 779 C CA . ASN A 1 97 ? 57.557 23.929 -60.979 1.00 87.62 97 ASN A CA 1
ATOM 780 C C . ASN A 1 97 ? 58.291 22.597 -60.743 1.00 87.62 97 ASN A C 1
ATOM 782 O O . ASN A 1 97 ? 58.837 22.406 -59.658 1.00 87.62 97 ASN A O 1
ATOM 786 N N . GLN A 1 98 ? 58.292 21.669 -61.707 1.00 87.50 98 GLN A N 1
ATOM 787 C CA . GLN A 1 98 ? 58.752 20.283 -61.503 1.00 87.50 98 GLN A CA 1
ATOM 788 C C . GLN A 1 98 ? 59.812 19.824 -62.520 1.00 87.50 98 GLN A C 1
ATOM 790 O O . GLN A 1 98 ? 60.707 19.064 -62.159 1.00 87.50 98 GLN A O 1
ATOM 795 N N . ALA A 1 99 ? 59.738 20.290 -63.769 1.00 90.31 99 ALA A N 1
ATOM 796 C CA . ALA A 1 99 ? 60.567 19.820 -64.875 1.00 90.31 99 ALA A CA 1
ATOM 797 C C . ALA A 1 99 ? 62.030 20.285 -64.772 1.00 90.31 99 ALA A C 1
ATOM 799 O O . ALA A 1 99 ? 62.324 21.469 -64.563 1.00 90.31 99 ALA A O 1
ATOM 800 N N . THR A 1 100 ? 62.961 19.362 -65.011 1.00 93.50 100 THR A N 1
ATOM 801 C CA . THR A 1 100 ? 64.382 19.664 -65.228 1.00 93.50 100 THR A CA 1
ATOM 802 C C . THR A 1 100 ? 64.600 20.408 -66.551 1.00 93.50 100 THR A C 1
ATOM 804 O O . THR A 1 100 ? 63.732 20.435 -67.418 1.00 93.50 100 THR A O 1
ATOM 807 N N . LEU A 1 101 ? 65.785 20.998 -66.757 1.00 91.88 101 LEU A N 1
ATOM 808 C CA . LEU A 1 101 ? 66.095 21.712 -68.006 1.00 91.88 101 LEU A CA 1
ATOM 809 C C . LEU A 1 101 ? 65.939 20.821 -69.257 1.00 91.88 101 LEU A C 1
ATOM 811 O O . LEU A 1 101 ? 65.473 21.297 -70.287 1.00 91.88 101 LEU A O 1
ATOM 815 N N . SER A 1 102 ? 66.298 19.535 -69.161 1.00 91.81 102 SER A N 1
ATOM 816 C CA . SER A 1 102 ? 66.152 18.579 -70.269 1.00 91.81 102 SER A CA 1
ATOM 817 C C . SER A 1 102 ? 64.680 18.280 -70.571 1.00 91.81 102 SER A C 1
ATOM 819 O O . SER A 1 102 ? 64.263 18.310 -71.725 1.00 91.81 102 SER A O 1
ATOM 821 N N . GLU A 1 103 ? 63.863 18.110 -69.529 1.00 94.31 103 GLU A N 1
ATOM 822 C CA . GLU A 1 103 ? 62.418 17.881 -69.655 1.00 94.31 103 GLU A CA 1
ATOM 823 C C . GLU A 1 103 ? 61.675 19.118 -70.175 1.00 94.31 103 GLU A C 1
ATOM 825 O O . GLU A 1 103 ? 60.772 18.982 -70.997 1.00 94.31 103 GLU A O 1
ATOM 830 N N . LYS A 1 104 ? 62.081 20.332 -69.779 1.00 94.12 104 LYS A N 1
ATOM 831 C CA . LYS A 1 104 ? 61.546 21.581 -70.351 1.00 94.12 104 LYS A CA 1
ATOM 832 C C . LYS A 1 104 ? 61.818 21.664 -71.851 1.00 94.12 104 LYS A C 1
ATOM 834 O O . LYS A 1 104 ? 60.890 21.894 -72.622 1.00 94.12 104 LYS A O 1
ATOM 839 N N . ASN A 1 105 ? 63.056 21.383 -72.263 1.00 91.88 105 ASN A N 1
ATOM 840 C CA . ASN A 1 105 ? 63.421 21.332 -73.680 1.00 91.88 105 ASN A CA 1
ATOM 841 C C . ASN A 1 105 ? 62.623 20.254 -74.434 1.00 91.88 105 ASN A C 1
ATOM 843 O O . ASN A 1 105 ? 62.251 20.457 -75.587 1.00 91.88 105 ASN A O 1
ATOM 847 N N . ALA A 1 106 ? 62.358 19.107 -73.803 1.00 93.50 106 ALA A N 1
ATOM 848 C CA . ALA A 1 106 ? 61.540 18.051 -74.388 1.00 93.50 106 ALA A CA 1
ATOM 849 C C . ALA A 1 106 ? 60.079 18.495 -74.571 1.00 93.50 106 ALA A C 1
ATOM 851 O O . ALA A 1 106 ? 59.535 18.329 -75.657 1.00 93.50 106 ALA A O 1
ATOM 852 N N . ILE A 1 107 ? 59.462 19.122 -73.563 1.00 93.44 107 ILE A N 1
ATOM 853 C CA . ILE A 1 107 ? 58.104 19.689 -73.653 1.00 93.44 107 ILE A CA 1
ATOM 854 C C . ILE A 1 107 ? 58.013 20.706 -74.796 1.00 93.44 107 ILE A C 1
ATOM 856 O O . ILE A 1 107 ? 57.118 20.612 -75.637 1.00 93.44 107 ILE A O 1
ATOM 860 N N . GLU A 1 108 ? 58.968 21.634 -74.868 1.00 93.44 108 GLU A N 1
ATOM 861 C CA . GLU A 1 108 ? 59.046 22.638 -75.932 1.00 93.44 108 GLU A CA 1
ATOM 862 C C . GLU A 1 108 ? 59.136 21.988 -77.315 1.00 93.44 108 GLU A C 1
ATOM 864 O O . GLU A 1 108 ? 58.339 22.313 -78.197 1.00 93.44 108 GLU A O 1
ATOM 869 N N . LYS A 1 109 ? 60.046 21.023 -77.497 1.00 91.62 109 LYS A N 1
ATOM 870 C CA . LYS A 1 109 ? 60.233 20.321 -78.774 1.00 91.62 109 LYS A CA 1
ATOM 871 C C . LYS A 1 109 ? 59.011 19.519 -79.186 1.00 91.62 109 LYS A C 1
ATOM 873 O O . LYS A 1 109 ? 58.566 19.664 -80.316 1.00 91.62 109 LYS A O 1
ATOM 878 N N . ILE A 1 110 ? 58.442 18.720 -78.286 1.00 92.38 110 ILE A N 1
ATOM 879 C CA . ILE A 1 110 ? 57.260 17.907 -78.594 1.00 92.38 110 ILE A CA 1
ATOM 880 C C . ILE A 1 110 ? 56.073 18.821 -78.926 1.00 92.38 110 ILE A C 1
ATOM 882 O O . ILE A 1 110 ? 55.387 18.560 -79.910 1.00 92.38 110 ILE A O 1
ATOM 886 N N . SER A 1 111 ? 55.880 19.932 -78.198 1.00 91.44 111 SER A N 1
ATOM 887 C CA . SER A 1 111 ? 54.846 20.934 -78.514 1.00 91.44 111 SER A CA 1
ATOM 888 C C . SER A 1 111 ? 55.062 21.579 -79.890 1.00 91.44 111 SER A C 1
ATOM 890 O O . SER A 1 111 ? 54.117 21.734 -80.663 1.00 91.44 111 SER A O 1
ATOM 892 N N . LEU A 1 112 ? 56.311 21.893 -80.247 1.00 90.56 112 LEU A N 1
ATOM 893 C CA . LEU A 1 112 ? 56.673 22.449 -81.548 1.00 90.56 112 LEU A CA 1
ATOM 894 C C . LEU A 1 112 ? 56.427 21.439 -82.677 1.00 90.56 112 LEU A C 1
ATOM 896 O O . LEU A 1 112 ? 55.829 21.791 -83.691 1.00 90.56 112 LEU A O 1
ATOM 900 N N . TRP A 1 113 ? 56.836 20.183 -82.487 1.00 91.50 113 TRP A N 1
ATOM 901 C CA . TRP A 1 113 ? 56.728 19.105 -83.475 1.00 91.50 113 TRP A CA 1
ATOM 902 C C . TRP A 1 113 ? 55.290 18.664 -83.757 1.00 91.50 113 TRP A C 1
ATOM 904 O O . TRP A 1 113 ? 55.043 18.042 -84.786 1.00 91.50 113 TRP A O 1
ATOM 914 N N . ILE A 1 114 ? 54.335 19.021 -82.894 1.00 90.44 114 ILE A N 1
ATOM 915 C CA . ILE A 1 114 ? 52.894 18.849 -83.139 1.00 90.44 114 ILE A CA 1
ATOM 916 C C . ILE A 1 114 ? 52.185 20.170 -83.497 1.00 90.44 114 ILE A C 1
ATOM 918 O O . ILE A 1 114 ? 50.957 20.239 -83.489 1.00 90.44 114 ILE A O 1
ATOM 922 N N . GLY A 1 115 ? 52.925 21.243 -83.797 1.00 84.69 115 GLY A N 1
ATOM 923 C CA . GLY A 1 115 ? 52.350 22.526 -84.226 1.00 84.69 115 GLY A CA 1
ATOM 924 C C . GLY A 1 115 ? 51.634 23.311 -83.118 1.00 84.69 115 GLY A C 1
ATOM 925 O O . GLY A 1 115 ? 50.779 24.150 -83.399 1.00 84.69 115 GLY A O 1
ATOM 926 N N . LYS A 1 116 ? 51.972 23.042 -81.855 1.00 84.88 116 LYS A N 1
ATOM 927 C CA . LYS A 1 116 ? 51.409 23.643 -80.635 1.00 84.88 116 LYS A CA 1
ATOM 928 C C . LYS A 1 116 ? 52.478 24.398 -79.843 1.00 84.88 116 LYS A C 1
ATOM 930 O O . LYS A 1 116 ? 52.524 24.324 -78.622 1.00 84.88 116 LYS A O 1
ATOM 935 N N . SER A 1 117 ? 53.368 25.107 -80.542 1.00 82.31 117 SER A N 1
ATOM 936 C CA . SER A 1 117 ? 54.465 25.849 -79.909 1.00 82.31 117 SER A CA 1
ATOM 937 C C . SER A 1 117 ? 53.955 26.708 -78.748 1.00 82.31 117 SER A C 1
ATOM 939 O O . SER A 1 117 ? 53.051 27.522 -78.933 1.00 82.31 117 SER A O 1
ATOM 941 N N . SER A 1 118 ? 54.571 26.542 -77.575 1.00 81.19 118 SER A N 1
ATOM 942 C CA . SER A 1 118 ? 54.237 27.261 -76.333 1.00 81.19 118 SER A CA 1
ATOM 943 C C . SER A 1 118 ? 52.861 26.944 -75.720 1.00 81.19 118 SER A C 1
ATOM 945 O O . SER A 1 118 ? 52.474 27.593 -74.751 1.00 81.19 118 SER A O 1
ATOM 947 N N . ASP A 1 119 ? 52.140 25.944 -76.233 1.00 84.94 119 ASP A N 1
ATOM 948 C CA . ASP A 1 119 ? 50.942 25.373 -75.612 1.00 84.94 119 ASP A CA 1
ATOM 949 C C . ASP A 1 119 ? 51.298 24.032 -74.953 1.00 84.94 119 ASP A C 1
ATOM 951 O O . ASP A 1 119 ? 51.340 22.979 -75.591 1.00 84.94 119 ASP A O 1
ATOM 955 N N . TYR A 1 120 ? 51.570 24.081 -73.647 1.00 91.12 120 TYR A N 1
ATOM 956 C CA . TYR A 1 120 ? 51.932 22.905 -72.846 1.00 91.12 120 TYR A CA 1
ATOM 957 C C . TYR A 1 120 ? 50.718 22.207 -72.236 1.00 91.12 120 TYR A C 1
ATOM 959 O O . TYR A 1 120 ? 50.873 21.281 -71.438 1.00 91.12 120 TYR A O 1
ATOM 967 N N . THR A 1 121 ? 49.509 22.618 -72.625 1.00 83.81 121 THR A N 1
ATOM 968 C CA . THR A 1 121 ? 48.290 21.963 -72.164 1.00 83.81 121 THR A CA 1
ATOM 969 C C . THR A 1 121 ? 48.077 20.620 -72.850 1.00 83.81 121 THR A C 1
ATOM 971 O O . THR A 1 121 ? 47.310 19.829 -72.318 1.00 83.81 121 THR A O 1
ATOM 974 N N . PHE A 1 122 ? 48.703 20.360 -74.009 1.00 86.19 122 PHE A N 1
ATOM 975 C CA . PHE A 1 122 ? 48.508 19.148 -74.822 1.00 86.19 122 PHE A CA 1
ATOM 976 C C . PHE A 1 122 ? 47.030 18.754 -74.936 1.00 86.19 122 PHE A C 1
ATOM 978 O O . PHE A 1 122 ? 46.635 17.650 -74.569 1.00 86.19 122 PHE A O 1
ATOM 985 N N . SER A 1 123 ? 46.199 19.693 -75.400 1.00 83.19 123 SER A N 1
ATOM 986 C CA . SER A 1 123 ? 44.760 19.462 -75.581 1.00 83.19 123 SER A CA 1
ATOM 987 C C . SER A 1 123 ? 44.486 18.204 -76.429 1.00 83.19 123 SER A C 1
ATOM 989 O O . SER A 1 123 ? 45.242 17.963 -77.375 1.00 83.19 123 SER A O 1
ATOM 991 N N . PRO A 1 124 ? 43.423 17.424 -76.136 1.00 87.00 124 PRO A N 1
ATOM 992 C CA . PRO A 1 124 ? 43.147 16.172 -76.838 1.00 87.00 124 PRO A CA 1
ATOM 993 C C . PRO A 1 124 ? 43.075 16.320 -78.363 1.00 87.00 124 PRO A C 1
ATOM 995 O O . PRO A 1 124 ? 42.453 17.246 -78.889 1.00 87.00 124 PRO A O 1
ATOM 998 N N . MET A 1 125 ? 43.713 15.388 -79.073 1.00 86.81 125 MET A N 1
ATOM 999 C CA . MET A 1 125 ? 43.758 15.323 -80.536 1.00 86.81 125 MET A CA 1
ATOM 1000 C C . MET A 1 125 ? 43.477 13.894 -80.994 1.00 86.81 125 MET A C 1
ATOM 1002 O O . MET A 1 125 ? 43.963 12.937 -80.399 1.00 86.81 125 MET A O 1
ATOM 1006 N N . THR A 1 126 ? 42.680 13.732 -82.048 1.00 89.06 126 THR A N 1
ATOM 1007 C CA . THR A 1 126 ? 42.429 12.411 -82.648 1.00 89.06 126 THR A CA 1
ATOM 1008 C C . THR A 1 126 ? 43.711 11.852 -83.263 1.00 89.06 126 THR A C 1
ATOM 1010 O O . THR A 1 126 ? 44.625 12.609 -83.599 1.00 89.06 126 THR A O 1
ATOM 1013 N N . ASN A 1 127 ? 43.770 10.537 -83.489 1.00 87.00 127 ASN A N 1
ATOM 1014 C CA . ASN A 1 127 ? 44.901 9.917 -84.189 1.00 87.00 127 ASN A CA 1
ATOM 1015 C C . ASN A 1 127 ? 45.184 10.574 -85.553 1.00 87.00 127 ASN A C 1
ATOM 1017 O O . ASN A 1 127 ? 46.344 10.796 -85.893 1.00 87.00 127 ASN A O 1
ATOM 1021 N N . GLU A 1 128 ? 44.142 10.938 -86.308 1.00 85.88 128 GLU A N 1
ATOM 1022 C CA . GLU A 1 128 ? 44.285 11.646 -87.588 1.00 85.88 128 GLU A CA 1
ATOM 1023 C C . GLU A 1 128 ? 44.889 13.045 -87.409 1.00 85.88 128 GLU A C 1
ATOM 1025 O O . GLU A 1 128 ? 45.789 13.432 -88.154 1.00 85.88 128 GLU A O 1
ATOM 1030 N N . GLN A 1 129 ? 44.444 13.792 -86.393 1.00 89.12 129 GLN A N 1
ATOM 1031 C CA . GLN A 1 129 ? 44.981 15.119 -86.083 1.00 89.12 129 GLN A CA 1
ATOM 1032 C C . GLN A 1 129 ? 46.434 15.060 -85.603 1.00 89.12 129 GLN A C 1
ATOM 1034 O O . GLN A 1 129 ? 47.217 15.931 -85.974 1.00 89.12 129 GLN A O 1
ATOM 1039 N N . LEU A 1 130 ? 46.803 14.055 -84.801 1.00 88.69 130 LEU A N 1
ATOM 1040 C CA . LEU A 1 130 ? 48.177 13.849 -84.334 1.00 88.69 130 LEU A CA 1
ATOM 1041 C C . LEU A 1 130 ? 49.127 13.552 -85.494 1.00 88.69 130 LEU A C 1
ATOM 1043 O O . LEU A 1 130 ? 50.179 14.180 -85.589 1.00 88.69 130 LEU A O 1
ATOM 1047 N N . VAL A 1 131 ? 48.739 12.634 -86.385 1.00 87.25 131 VAL A N 1
ATOM 1048 C CA . VAL A 1 131 ? 49.520 12.297 -87.584 1.00 87.25 131 VAL A CA 1
ATOM 1049 C C . VAL A 1 131 ? 49.657 13.526 -88.475 1.00 87.25 131 VAL A C 1
ATOM 1051 O O . VAL A 1 131 ? 50.773 13.937 -88.768 1.00 87.25 131 VAL A O 1
ATOM 1054 N N . ALA A 1 132 ? 48.549 14.189 -88.819 1.00 86.62 132 ALA A N 1
ATOM 1055 C CA . ALA A 1 132 ? 48.583 15.381 -89.665 1.00 86.62 132 ALA A CA 1
ATOM 1056 C C . ALA A 1 132 ? 49.453 16.505 -89.071 1.00 86.62 132 ALA A C 1
ATOM 1058 O O . ALA A 1 132 ? 50.180 17.182 -89.801 1.00 86.62 132 ALA A O 1
ATOM 1059 N N . ALA A 1 133 ? 49.402 16.699 -87.751 1.00 87.75 133 ALA A N 1
ATOM 1060 C CA . ALA A 1 133 ? 50.227 17.679 -87.058 1.00 87.75 133 ALA A CA 1
ATOM 1061 C C . ALA A 1 133 ? 51.716 17.307 -87.071 1.00 87.75 133 ALA A C 1
ATOM 1063 O O . ALA A 1 133 ? 52.543 18.183 -87.329 1.00 87.75 133 ALA A O 1
ATOM 1064 N N . ALA A 1 134 ? 52.051 16.034 -86.847 1.00 88.06 134 ALA A N 1
ATOM 1065 C CA . ALA A 1 134 ? 53.420 15.538 -86.925 1.00 88.06 134 ALA A CA 1
ATOM 1066 C C . ALA A 1 134 ? 53.978 15.666 -88.350 1.00 88.06 134 ALA A C 1
ATOM 1068 O O . ALA A 1 134 ? 55.038 16.255 -88.532 1.00 88.06 134 ALA A O 1
ATOM 1069 N N . THR A 1 135 ? 53.245 15.223 -89.375 1.00 86.88 135 THR A N 1
ATOM 1070 C CA . THR A 1 135 ? 53.671 15.338 -90.781 1.00 86.88 135 THR A CA 1
ATOM 1071 C C . THR A 1 135 ? 53.913 16.793 -91.196 1.00 86.88 135 THR A C 1
ATOM 1073 O O . THR A 1 135 ? 54.810 17.068 -91.985 1.00 86.88 135 THR A O 1
ATOM 1076 N N . ALA A 1 136 ? 53.124 17.738 -90.674 1.00 85.81 136 ALA A N 1
ATOM 1077 C CA . ALA A 1 136 ? 53.239 19.149 -91.038 1.00 85.81 136 ALA A CA 1
ATOM 1078 C C . ALA A 1 136 ? 54.369 19.902 -90.313 1.00 85.81 136 ALA A C 1
ATOM 1080 O O . ALA A 1 136 ? 54.859 20.896 -90.849 1.00 85.81 136 ALA A O 1
ATOM 1081 N N . ASN A 1 137 ? 54.748 19.485 -89.098 1.00 86.62 137 ASN A N 1
ATOM 1082 C CA . ASN A 1 137 ? 55.615 20.280 -88.216 1.00 86.62 137 ASN A CA 1
ATOM 1083 C C . ASN A 1 137 ? 56.893 19.558 -87.758 1.00 86.62 137 ASN A C 1
ATOM 1085 O O . ASN A 1 137 ? 57.786 20.207 -87.206 1.00 86.62 137 ASN A O 1
ATOM 1089 N N . PHE A 1 138 ? 57.007 18.243 -87.957 1.00 87.25 138 PHE A N 1
ATOM 1090 C CA . PHE A 1 138 ? 58.203 17.494 -87.583 1.00 87.25 138 PHE A CA 1
ATOM 1091 C C . PHE A 1 138 ? 59.376 17.853 -88.520 1.00 87.25 138 PHE A C 1
ATOM 1093 O O . PHE A 1 138 ? 59.213 17.788 -89.738 1.00 87.25 138 PHE A O 1
ATOM 1100 N N . PRO A 1 139 ? 60.558 18.243 -88.004 1.00 83.31 139 PRO A N 1
ATOM 1101 C CA . PRO A 1 139 ? 61.662 18.684 -88.852 1.00 83.31 139 PRO A CA 1
ATOM 1102 C C . PRO A 1 139 ? 62.299 17.534 -89.642 1.00 83.31 139 PRO A C 1
ATOM 1104 O O . PRO A 1 139 ? 62.586 16.470 -89.095 1.00 83.31 139 PRO A O 1
ATOM 1107 N N . ASP A 1 140 ? 62.654 17.795 -90.902 1.00 76.31 140 ASP A N 1
ATOM 1108 C CA . ASP A 1 140 ? 63.312 16.815 -91.783 1.00 76.31 140 ASP A CA 1
ATOM 1109 C C . ASP A 1 140 ? 64.729 16.403 -91.319 1.00 76.31 140 ASP A C 1
ATOM 1111 O O . ASP A 1 140 ? 65.299 15.440 -91.831 1.00 76.31 140 ASP A O 1
ATOM 1115 N N . ASN A 1 141 ? 65.330 17.132 -90.368 1.00 77.38 141 ASN A N 1
ATOM 1116 C CA . ASN A 1 141 ? 66.741 17.021 -89.973 1.00 77.38 141 ASN A CA 1
ATOM 1117 C C . ASN A 1 141 ? 66.990 16.702 -88.482 1.00 77.38 141 ASN A C 1
ATOM 1119 O O . ASN A 1 141 ? 68.084 16.979 -87.986 1.00 77.38 141 ASN A O 1
ATOM 1123 N N . VAL A 1 142 ? 66.020 16.124 -87.764 1.00 80.56 142 VAL A N 1
ATOM 1124 C CA . VAL A 1 142 ? 66.208 15.691 -86.362 1.00 80.56 142 VAL A CA 1
ATOM 1125 C C . VAL A 1 142 ? 67.182 14.504 -86.281 1.00 80.56 142 VAL A C 1
ATOM 1127 O O . VAL A 1 142 ? 67.042 13.526 -87.015 1.00 80.56 142 VAL A O 1
ATOM 1130 N N . ASN A 1 143 ? 68.166 14.567 -85.375 1.00 82.12 143 ASN A N 1
ATOM 1131 C CA . ASN A 1 143 ? 69.079 13.446 -85.105 1.00 82.12 143 ASN A CA 1
ATOM 1132 C C . ASN A 1 143 ? 68.385 12.371 -84.231 1.00 82.12 143 ASN A C 1
ATOM 1134 O O . ASN A 1 143 ? 67.724 12.745 -83.263 1.00 82.12 143 ASN A O 1
ATOM 1138 N N . PRO A 1 144 ? 68.556 11.056 -84.478 1.00 78.50 144 PRO A N 1
ATOM 1139 C CA . PRO A 1 144 ? 68.013 9.986 -83.630 1.00 78.50 144 PRO A CA 1
ATOM 1140 C C . PRO A 1 144 ? 68.255 10.154 -82.123 1.00 78.50 144 PRO A C 1
ATOM 1142 O O . PRO A 1 144 ? 67.309 10.033 -81.350 1.00 78.50 144 PRO A O 1
ATOM 1145 N N . ASP A 1 145 ? 69.470 10.519 -81.699 1.00 81.69 145 ASP A N 1
ATOM 1146 C CA . ASP A 1 145 ? 69.765 10.720 -80.267 1.00 81.69 145 ASP A CA 1
ATOM 1147 C C . ASP A 1 145 ? 68.942 11.871 -79.660 1.00 81.69 145 ASP A C 1
ATOM 1149 O O . ASP A 1 145 ? 68.588 11.855 -78.479 1.00 81.69 145 ASP A O 1
ATOM 1153 N N . GLU A 1 146 ? 68.629 12.884 -80.471 1.00 86.38 146 GLU A N 1
ATOM 1154 C CA . GLU A 1 146 ? 67.812 14.028 -80.073 1.00 86.38 146 GLU A CA 1
ATOM 1155 C C . GLU A 1 146 ? 66.334 13.644 -79.948 1.00 86.38 146 GLU A C 1
ATOM 1157 O O . GLU A 1 146 ? 65.688 14.052 -78.981 1.00 86.38 146 GLU A O 1
ATOM 1162 N N . LEU A 1 147 ? 65.815 12.839 -80.883 1.00 87.31 147 LEU A N 1
ATOM 1163 C CA . LEU A 1 147 ? 64.449 12.313 -80.839 1.00 87.31 147 LEU A CA 1
ATOM 1164 C C . LEU A 1 147 ? 64.248 11.380 -79.640 1.00 87.31 147 LEU A C 1
ATOM 1166 O O . LEU A 1 147 ? 63.292 11.554 -78.885 1.00 87.31 147 LEU A O 1
ATOM 1170 N N . ASP A 1 148 ? 65.163 10.433 -79.432 1.00 85.75 148 ASP A N 1
ATOM 1171 C CA . ASP A 1 148 ? 65.088 9.473 -78.328 1.00 85.75 148 ASP A CA 1
ATOM 1172 C C . ASP A 1 148 ? 65.169 10.175 -76.969 1.00 85.75 148 ASP A C 1
ATOM 1174 O O . ASP A 1 148 ? 64.398 9.859 -76.060 1.00 85.75 148 ASP A O 1
ATOM 1178 N N . THR A 1 149 ? 66.057 11.168 -76.836 1.00 89.69 149 THR A N 1
ATOM 1179 C CA . THR A 1 149 ? 66.165 11.974 -75.611 1.00 89.69 149 THR A CA 1
ATOM 1180 C C . THR A 1 149 ? 64.894 12.787 -75.375 1.00 89.69 149 THR A C 1
ATOM 1182 O O . THR A 1 149 ? 64.360 12.765 -74.268 1.00 89.69 149 THR A O 1
ATOM 1185 N N . ALA A 1 150 ? 64.357 13.447 -76.409 1.00 91.06 150 ALA A N 1
ATOM 1186 C CA . ALA A 1 150 ? 63.127 14.229 -76.290 1.00 91.06 150 ALA A CA 1
ATOM 1187 C C . ALA A 1 150 ? 61.922 13.355 -75.907 1.00 91.06 150 ALA A C 1
ATOM 1189 O O . ALA A 1 150 ? 61.179 13.718 -75.000 1.00 91.06 150 ALA A O 1
ATOM 1190 N N . ILE A 1 151 ? 61.746 12.184 -76.531 1.00 92.06 151 ILE A N 1
ATOM 1191 C CA . ILE A 1 151 ? 60.665 11.247 -76.182 1.00 92.06 151 ILE A CA 1
ATOM 1192 C C . ILE A 1 151 ? 60.835 10.742 -74.748 1.00 92.06 151 ILE A C 1
ATOM 1194 O O . ILE A 1 151 ? 59.877 10.754 -73.975 1.00 92.06 151 ILE A O 1
ATOM 1198 N N . LYS A 1 152 ? 62.040 10.303 -74.373 1.00 90.75 152 LYS A N 1
ATOM 1199 C CA . LYS A 1 152 ? 62.306 9.749 -73.042 1.00 90.75 152 LYS A CA 1
ATOM 1200 C C . LYS A 1 152 ? 62.041 10.772 -71.937 1.00 90.75 152 LYS A C 1
ATOM 1202 O O . LYS A 1 152 ? 61.343 10.453 -70.974 1.00 90.75 152 LYS A O 1
ATOM 1207 N N . ASP A 1 153 ? 62.572 11.981 -72.085 1.00 92.06 153 ASP A N 1
ATOM 1208 C CA . ASP A 1 153 ? 62.419 13.040 -71.088 1.00 92.06 153 ASP A CA 1
ATOM 1209 C C . ASP A 1 153 ? 60.970 13.547 -71.044 1.00 92.06 153 ASP A C 1
ATOM 1211 O O . ASP A 1 153 ? 60.432 13.780 -69.963 1.00 92.06 153 ASP A O 1
ATOM 1215 N N . PHE A 1 154 ? 60.283 13.619 -72.190 1.00 93.62 154 PHE A N 1
ATOM 1216 C CA . PHE A 1 154 ? 58.859 13.957 -72.231 1.00 93.62 154 PHE A CA 1
ATOM 1217 C C . PHE A 1 154 ? 57.990 12.914 -71.516 1.00 93.62 154 PHE A C 1
ATOM 1219 O O . PHE A 1 154 ? 57.132 13.264 -70.706 1.00 93.62 154 PHE A O 1
ATOM 1226 N N . VAL A 1 155 ? 58.218 11.622 -71.775 1.00 89.62 155 VAL A N 1
ATOM 1227 C CA . VAL A 1 155 ? 57.492 10.534 -71.101 1.00 89.62 155 VAL A CA 1
ATOM 1228 C C . VAL A 1 155 ? 57.751 10.561 -69.593 1.00 89.62 155 VAL A C 1
ATOM 1230 O O . VAL A 1 155 ? 56.810 10.346 -68.827 1.00 89.62 155 VAL A O 1
ATOM 1233 N N . SER A 1 156 ? 58.982 10.861 -69.162 1.00 88.75 156 SER A N 1
ATOM 1234 C CA . SER A 1 156 ? 59.338 11.033 -67.745 1.00 88.75 156 SER A CA 1
ATOM 1235 C C . SER A 1 156 ? 58.478 12.109 -67.077 1.00 88.75 156 SER A C 1
ATOM 1237 O O . SER A 1 156 ? 57.718 11.806 -66.153 1.00 88.75 156 SER A O 1
ATOM 1239 N N . ILE A 1 157 ? 58.517 13.345 -67.584 1.00 90.88 157 ILE A N 1
ATOM 1240 C CA . ILE A 1 157 ? 57.796 14.461 -66.958 1.00 90.88 157 ILE A CA 1
ATOM 1241 C C . ILE A 1 157 ? 56.275 14.326 -67.082 1.00 90.88 157 ILE A C 1
ATOM 1243 O O . ILE A 1 157 ? 55.556 14.644 -66.137 1.00 90.88 157 ILE A O 1
ATOM 1247 N N . GLN A 1 158 ? 55.769 13.771 -68.190 1.00 90.38 158 GLN A N 1
ATOM 1248 C CA . GLN A 1 158 ? 54.351 13.442 -68.331 1.00 90.38 158 GLN A CA 1
ATOM 1249 C C . GLN A 1 158 ? 53.915 12.402 -67.297 1.00 90.38 158 GLN A C 1
ATOM 1251 O O . GLN A 1 158 ? 52.828 12.525 -66.744 1.00 90.38 158 GLN A O 1
ATOM 1256 N N . SER A 1 159 ? 54.751 11.402 -67.008 1.00 85.75 159 SER A N 1
ATOM 1257 C CA . SER A 1 159 ? 54.453 10.388 -65.989 1.00 85.75 159 SER A CA 1
ATOM 1258 C C . SER A 1 159 ? 54.408 10.996 -64.586 1.00 85.75 159 SER A C 1
ATOM 1260 O O . SER A 1 159 ? 53.512 10.671 -63.812 1.00 85.75 159 SER A O 1
ATOM 1262 N N . ILE A 1 160 ? 55.318 11.922 -64.266 1.00 85.06 160 ILE A N 1
ATOM 1263 C CA . ILE A 1 160 ? 55.323 12.657 -62.988 1.00 85.06 160 ILE A CA 1
ATOM 1264 C C . ILE A 1 160 ? 54.082 13.549 -62.859 1.00 85.06 160 ILE A C 1
ATOM 1266 O O . ILE A 1 160 ? 53.427 13.551 -61.814 1.00 85.06 160 ILE A O 1
ATOM 1270 N N . ALA A 1 161 ? 53.736 14.284 -63.918 1.00 84.56 161 ALA A N 1
ATOM 1271 C CA . ALA A 1 161 ? 52.554 15.138 -63.946 1.00 84.56 161 ALA A CA 1
ATOM 1272 C C . ALA A 1 161 ? 51.266 14.309 -63.846 1.00 84.56 161 ALA A C 1
ATOM 1274 O O . ALA A 1 161 ? 50.395 14.637 -63.042 1.00 84.56 161 ALA A O 1
ATOM 1275 N N . ALA A 1 162 ? 51.177 13.200 -64.589 1.00 79.25 162 ALA A N 1
ATOM 1276 C CA . ALA A 1 162 ? 50.078 12.243 -64.505 1.00 79.25 162 ALA A CA 1
ATOM 1277 C C . ALA A 1 162 ? 49.949 11.697 -63.086 1.00 79.25 162 ALA A C 1
ATOM 1279 O O . ALA A 1 162 ? 48.857 11.728 -62.541 1.00 79.25 162 ALA A O 1
ATOM 1280 N N . LYS A 1 163 ? 51.058 11.276 -62.464 1.00 77.25 163 LYS A N 1
ATOM 1281 C CA . LYS A 1 163 ? 51.079 10.790 -61.081 1.00 77.25 163 LYS A CA 1
ATOM 1282 C C . LYS A 1 163 ? 50.604 11.854 -60.100 1.00 77.25 163 LYS A C 1
ATOM 1284 O O . LYS A 1 163 ? 49.706 11.585 -59.324 1.00 77.25 163 LYS A O 1
ATOM 1289 N N . THR A 1 164 ? 51.134 13.073 -60.173 1.00 77.38 164 THR A N 1
ATOM 1290 C CA . THR A 1 164 ? 50.719 14.177 -59.288 1.00 77.38 164 THR A CA 1
ATOM 1291 C C . THR A 1 164 ? 49.227 14.478 -59.436 1.00 77.38 164 THR A C 1
ATOM 1293 O O . THR A 1 164 ? 48.528 14.738 -58.457 1.00 77.38 164 THR A O 1
ATOM 1296 N N . LEU A 1 165 ? 48.731 14.449 -60.672 1.00 73.69 165 LEU A N 1
ATOM 1297 C CA . LEU A 1 165 ? 47.338 14.722 -60.985 1.00 73.69 165 LEU A CA 1
ATOM 1298 C C . LEU A 1 165 ? 46.432 13.566 -60.530 1.00 73.69 165 LEU A C 1
ATOM 1300 O O . LEU A 1 165 ? 45.388 13.818 -59.937 1.00 73.69 165 LEU A O 1
ATOM 1304 N N . ILE A 1 166 ? 46.858 12.319 -60.731 1.00 70.44 166 ILE A N 1
ATOM 1305 C CA . ILE A 1 166 ? 46.228 11.101 -60.215 1.00 70.44 166 ILE A CA 1
ATOM 1306 C C . ILE A 1 166 ? 46.192 11.136 -58.678 1.00 70.44 166 ILE A C 1
ATOM 1308 O O . ILE A 1 166 ? 45.110 11.028 -58.120 1.00 70.44 166 ILE A O 1
ATOM 1312 N N . ASP A 1 167 ? 47.305 11.416 -57.996 1.00 67.38 167 ASP A N 1
ATOM 1313 C CA . ASP A 1 167 ? 47.401 11.548 -56.533 1.00 67.38 167 ASP A CA 1
ATOM 1314 C C . ASP A 1 167 ? 46.472 12.654 -56.000 1.00 67.38 167 ASP A C 1
ATOM 1316 O O . ASP A 1 167 ? 45.746 12.457 -55.025 1.00 67.38 167 ASP A O 1
ATOM 1320 N N . SER A 1 168 ? 46.424 13.810 -56.673 1.00 65.62 168 SER A N 1
ATOM 1321 C CA . SER A 1 168 ? 45.499 14.903 -56.339 1.00 65.62 168 SER A CA 1
ATOM 1322 C C . SER A 1 168 ? 44.033 14.571 -56.643 1.00 65.62 168 SER A C 1
ATOM 1324 O O . SER A 1 168 ? 43.133 15.200 -56.076 1.00 65.62 168 SER A O 1
ATOM 1326 N N . THR A 1 169 ? 43.771 13.650 -57.567 1.00 60.81 169 THR A N 1
ATOM 1327 C CA . THR A 1 169 ? 42.421 13.156 -57.867 1.00 60.81 169 THR A CA 1
ATOM 1328 C C . THR A 1 169 ? 42.022 12.119 -56.832 1.00 60.81 169 THR A C 1
ATOM 1330 O O . THR A 1 169 ? 40.929 12.212 -56.288 1.00 60.81 169 THR A O 1
ATOM 1333 N N . TYR A 1 170 ? 42.928 11.211 -56.467 1.00 58.00 170 TYR A N 1
ATOM 1334 C CA . TYR A 1 170 ? 42.777 10.243 -55.384 1.00 58.00 170 TYR A CA 1
ATOM 1335 C C . TYR A 1 170 ? 42.529 10.910 -54.035 1.00 58.00 170 TYR A C 1
ATOM 1337 O O . TYR A 1 170 ? 41.658 10.467 -53.299 1.00 58.00 170 TYR A O 1
ATOM 1345 N N . SER A 1 171 ? 43.188 12.028 -53.718 1.00 53.50 171 SER A N 1
ATOM 1346 C CA . SER A 1 171 ? 42.877 12.770 -52.486 1.00 53.50 171 SER A CA 1
ATOM 1347 C C . SER A 1 171 ? 41.443 13.319 -52.452 1.00 53.50 171 SER A C 1
ATOM 1349 O O . SER A 1 171 ? 40.956 13.679 -51.386 1.00 53.50 171 SER A O 1
ATOM 1351 N N . LYS A 1 172 ? 40.771 13.414 -53.608 1.00 52.34 172 LYS A N 1
ATOM 1352 C CA . LYS A 1 172 ? 39.359 13.818 -53.737 1.00 52.34 172 LYS A CA 1
ATOM 1353 C C . LYS A 1 172 ? 38.425 12.612 -53.883 1.00 52.34 172 LYS A C 1
ATOM 1355 O O . LYS A 1 172 ? 37.269 12.669 -53.473 1.00 52.34 172 LYS A O 1
ATOM 1360 N N . TRP A 1 173 ? 38.912 11.532 -54.491 1.00 48.72 173 TRP A N 1
ATOM 1361 C CA . TRP A 1 173 ? 38.173 10.313 -54.774 1.00 48.72 173 TRP A CA 1
ATOM 1362 C C . TRP A 1 173 ? 38.455 9.290 -53.679 1.00 48.72 173 TRP A C 1
ATOM 1364 O O . TRP A 1 173 ? 39.457 8.588 -53.666 1.00 48.72 173 TRP A O 1
ATOM 1374 N N . ILE A 1 174 ? 37.474 9.219 -52.784 1.00 48.81 174 ILE A N 1
ATOM 1375 C CA . ILE A 1 174 ? 37.393 8.380 -51.591 1.00 48.81 174 ILE A CA 1
ATOM 1376 C C . ILE A 1 174 ? 38.218 8.869 -50.404 1.00 48.81 174 ILE A C 1
ATOM 1378 O O . ILE A 1 174 ? 39.007 8.171 -49.774 1.00 48.81 174 ILE A O 1
ATOM 1382 N N . GLN A 1 175 ? 37.810 10.058 -49.979 1.00 43.56 175 GLN A N 1
ATOM 1383 C CA . GLN A 1 175 ? 37.339 10.259 -48.615 1.00 43.56 175 GLN A CA 1
ATOM 1384 C C . GLN A 1 175 ? 35.937 10.868 -48.683 1.00 43.56 175 GLN A C 1
ATOM 1386 O O . GLN A 1 175 ? 35.753 12.048 -48.943 1.00 43.56 175 GLN A O 1
ATOM 1391 N N . THR A 1 176 ? 34.914 10.055 -48.479 1.00 41.62 176 THR A N 1
ATOM 1392 C CA . THR A 1 176 ? 33.529 10.509 -48.238 1.00 41.62 176 THR A CA 1
ATOM 1393 C C . THR A 1 176 ? 33.026 9.646 -47.098 1.00 41.62 176 THR A C 1
ATOM 1395 O O . THR A 1 176 ? 33.537 8.536 -47.009 1.00 41.62 176 THR A O 1
ATOM 1398 N N . MET A 1 177 ? 32.117 10.000 -46.183 1.00 41.66 177 MET A N 1
ATOM 1399 C CA . MET A 1 177 ? 31.346 11.199 -45.804 1.00 41.66 177 MET A CA 1
ATOM 1400 C C . MET A 1 177 ? 32.192 12.349 -45.324 1.00 41.66 177 MET A C 1
ATOM 1402 O O . MET A 1 177 ? 33.101 12.020 -44.621 1.00 41.66 177 MET A O 1
ATOM 1406 N N . GLU A 1 178 ? 31.857 13.625 -45.506 1.00 39.56 178 GLU A N 1
ATOM 1407 C CA . GLU A 1 178 ? 32.584 14.735 -44.861 1.00 39.56 178 GLU A CA 1
ATOM 1408 C C . GLU A 1 178 ? 32.457 14.862 -43.335 1.00 39.56 178 GLU A C 1
ATOM 1410 O O . GLU A 1 178 ? 31.400 14.652 -42.749 1.00 39.56 178 GLU A O 1
ATOM 1415 N N . GLY A 1 179 ? 33.591 15.172 -42.712 1.00 39.28 179 GLY A N 1
ATOM 1416 C CA . GLY A 1 179 ? 33.898 15.277 -41.297 1.00 39.28 179 GLY A CA 1
ATOM 1417 C C . GLY A 1 179 ? 35.200 16.063 -41.297 1.00 39.28 179 GLY A C 1
ATOM 1418 O O . GLY A 1 179 ? 36.234 15.548 -41.700 1.00 39.28 179 GLY A O 1
ATOM 1419 N N . THR A 1 180 ? 35.080 17.359 -41.033 1.00 42.72 180 THR A N 1
ATOM 1420 C CA . THR A 1 180 ? 36.118 18.375 -41.256 1.00 42.72 180 THR A CA 1
ATOM 1421 C C . THR A 1 180 ? 37.283 18.217 -40.271 1.00 42.72 180 THR A C 1
ATOM 1423 O O . THR A 1 180 ? 37.315 17.250 -39.518 1.00 42.72 180 THR A O 1
ATOM 1426 N N . GLU A 1 181 ? 38.220 19.174 -40.193 1.00 36.44 181 GLU A N 1
ATOM 1427 C CA . GLU A 1 181 ? 39.378 19.188 -39.262 1.00 36.44 181 GLU A CA 1
ATOM 1428 C C . GLU A 1 181 ? 39.058 18.933 -37.760 1.00 36.44 181 GLU A C 1
ATOM 1430 O O . GLU A 1 181 ? 39.964 18.885 -36.931 1.00 36.44 181 GLU A O 1
ATOM 1435 N N . GLY A 1 182 ? 37.787 18.728 -37.388 1.00 42.91 182 GLY A N 1
ATOM 1436 C CA . GLY A 1 182 ? 37.343 18.181 -36.110 1.00 42.91 182 GLY A CA 1
ATOM 1437 C C . GLY A 1 182 ? 36.553 16.858 -36.175 1.00 42.91 182 GLY A C 1
ATOM 1438 O O . GLY A 1 182 ? 35.622 16.754 -35.388 1.00 42.91 182 GLY A O 1
ATOM 1439 N N . GLY A 1 183 ? 36.837 15.879 -37.050 1.00 43.88 183 GLY A N 1
ATOM 1440 C CA . GLY A 1 183 ? 36.210 14.532 -37.046 1.00 43.88 183 GLY A CA 1
ATOM 1441 C C . GLY A 1 183 ? 36.532 13.643 -38.271 1.00 43.88 183 GLY A C 1
ATOM 1442 O O . GLY A 1 183 ? 37.277 14.067 -39.145 1.00 43.88 183 GLY A O 1
ATOM 1443 N N . HIS A 1 184 ? 35.982 12.413 -38.336 1.00 43.03 184 HIS A N 1
ATOM 1444 C CA . HIS A 1 184 ? 36.224 11.417 -39.411 1.00 43.03 184 HIS A CA 1
ATOM 1445 C C . HIS A 1 184 ? 35.047 11.180 -40.379 1.00 43.03 184 HIS A C 1
ATOM 1447 O O . HIS A 1 184 ? 33.888 11.471 -40.083 1.00 43.03 184 HIS A O 1
ATOM 1453 N N . GLN A 1 185 ? 35.390 10.594 -41.534 1.00 45.62 185 GLN A N 1
ATOM 1454 C CA . GLN A 1 185 ? 34.642 10.535 -42.792 1.00 45.62 185 GLN A CA 1
ATOM 1455 C C . GLN A 1 185 ? 34.365 9.106 -43.308 1.00 45.62 185 GLN A C 1
ATOM 1457 O O . GLN A 1 185 ? 35.297 8.309 -43.322 1.00 45.62 185 GLN A O 1
ATOM 1462 N N . TRP A 1 186 ? 33.137 8.770 -43.757 1.00 48.16 186 TRP A N 1
ATOM 1463 C CA . TRP A 1 186 ? 32.682 7.378 -44.016 1.00 48.16 186 TRP A CA 1
ATOM 1464 C C . TRP A 1 186 ? 32.075 6.995 -45.388 1.00 48.16 186 TRP A C 1
ATOM 1466 O O . TRP A 1 186 ? 31.088 7.564 -45.836 1.00 48.16 186 TRP A O 1
ATOM 1476 N N . GLY A 1 187 ? 32.639 6.006 -46.081 1.00 47.44 187 GLY A N 1
ATOM 1477 C CA . GLY A 1 187 ? 32.328 5.782 -47.499 1.00 47.44 187 GLY A CA 1
ATOM 1478 C C . GLY A 1 187 ? 31.394 4.612 -47.719 1.00 47.44 187 GLY A C 1
ATOM 1479 O O . GLY A 1 187 ? 31.439 3.661 -46.940 1.00 47.44 187 GLY A O 1
ATOM 1480 N N . TRP A 1 188 ? 30.603 4.657 -48.799 1.00 47.81 188 TRP A N 1
ATOM 1481 C CA . TRP A 1 188 ? 30.053 3.434 -49.366 1.00 47.81 188 TRP A CA 1
ATOM 1482 C C . TRP A 1 188 ? 29.737 3.490 -50.879 1.00 47.81 188 TRP A C 1
ATOM 1484 O O . TRP A 1 188 ? 29.929 4.535 -51.496 1.00 47.81 188 TRP A O 1
ATOM 1494 N N . TYR A 1 189 ? 29.431 2.338 -51.501 1.00 52.66 189 TYR A N 1
ATOM 1495 C CA . TYR A 1 189 ? 29.630 2.095 -52.941 1.00 52.66 189 TYR A CA 1
ATOM 1496 C C . TYR A 1 189 ? 28.421 1.498 -53.677 1.00 52.66 189 TYR A C 1
ATOM 1498 O O . TYR A 1 189 ? 27.702 0.657 -53.142 1.00 52.66 189 TYR A O 1
ATOM 1506 N N . ASN A 1 190 ? 28.245 1.864 -54.954 1.00 50.38 190 ASN A N 1
ATOM 1507 C CA . ASN A 1 190 ? 27.252 1.250 -55.837 1.00 50.38 190 ASN A CA 1
ATOM 1508 C C . ASN A 1 190 ? 27.877 0.097 -56.643 1.00 50.38 190 ASN A C 1
ATOM 1510 O O . ASN A 1 190 ? 28.503 0.312 -57.682 1.00 50.38 190 ASN A O 1
ATOM 1514 N N . GLN A 1 191 ? 27.655 -1.141 -56.194 1.00 49.72 191 GLN A N 1
ATOM 1515 C CA . GLN A 1 191 ? 28.129 -2.356 -56.876 1.00 49.72 191 GLN A CA 1
ATOM 1516 C C . GLN A 1 191 ? 27.607 -2.528 -58.314 1.00 49.72 191 GLN A C 1
ATOM 1518 O O . GLN A 1 191 ? 28.197 -3.261 -59.103 1.00 49.72 191 GLN A O 1
ATOM 1523 N N . ASN A 1 192 ? 26.506 -1.864 -58.671 1.00 51.56 192 ASN A N 1
ATOM 1524 C CA . ASN A 1 192 ? 25.863 -2.014 -59.975 1.00 51.56 192 ASN A CA 1
ATOM 1525 C C . ASN A 1 192 ? 26.414 -1.039 -61.031 1.00 51.56 192 ASN A C 1
ATOM 1527 O O . ASN A 1 192 ? 26.066 -1.172 -62.201 1.00 51.56 192 ASN A O 1
ATOM 1531 N N . ASN A 1 193 ? 27.263 -0.073 -60.649 1.00 51.59 193 ASN A N 1
ATOM 1532 C CA . ASN A 1 193 ? 27.820 0.937 -61.562 1.00 51.59 193 ASN A CA 1
ATOM 1533 C C . ASN A 1 193 ? 29.349 1.094 -61.421 1.00 51.59 193 ASN A C 1
ATOM 1535 O O . ASN A 1 193 ? 29.895 2.197 -61.457 1.00 51.59 193 ASN A O 1
ATOM 1539 N N . LEU A 1 194 ? 30.051 -0.035 -61.270 1.00 52.19 194 LEU A N 1
ATOM 1540 C CA . LEU A 1 194 ? 31.514 -0.091 -61.108 1.00 52.19 194 LEU A CA 1
ATOM 1541 C C . LEU A 1 194 ? 32.281 0.452 -62.320 1.00 52.19 194 LEU A C 1
ATOM 1543 O O . LEU A 1 194 ? 33.429 0.864 -62.195 1.00 52.19 194 LEU A O 1
ATOM 1547 N N . SER A 1 195 ? 31.649 0.482 -63.495 1.00 49.56 195 SER A N 1
ATOM 1548 C CA . SER A 1 195 ? 32.257 0.970 -64.731 1.00 49.56 195 SER A CA 1
ATOM 1549 C C . SER A 1 195 ? 32.591 2.461 -64.709 1.00 49.56 195 SER A C 1
ATOM 1551 O O . SER A 1 195 ? 33.325 2.897 -65.586 1.00 49.56 195 SER A O 1
ATOM 1553 N N . ASN A 1 196 ? 32.069 3.245 -63.767 1.00 47.88 196 ASN A N 1
ATOM 1554 C CA . ASN A 1 196 ? 32.328 4.687 -63.677 1.00 47.88 196 ASN A CA 1
ATOM 1555 C C . ASN A 1 196 ? 33.196 5.069 -62.465 1.00 47.88 196 ASN A C 1
ATOM 1557 O O . ASN A 1 196 ? 33.422 6.252 -62.223 1.00 47.88 196 ASN A O 1
ATOM 1561 N N . MET A 1 197 ? 33.675 4.086 -61.697 1.00 51.41 197 MET A N 1
ATOM 1562 C CA . MET A 1 197 ? 34.523 4.308 -60.527 1.00 51.41 197 MET A CA 1
ATOM 1563 C C . MET A 1 197 ? 35.992 4.106 -60.901 1.00 51.41 197 MET A C 1
ATOM 1565 O O . MET A 1 197 ? 36.322 3.196 -61.663 1.00 51.41 197 MET A O 1
ATOM 1569 N N . PHE A 1 198 ? 36.884 4.931 -60.345 1.00 50.41 198 PHE A N 1
ATOM 1570 C CA . PHE A 1 198 ? 38.308 4.608 -60.372 1.00 50.41 198 PHE A CA 1
ATOM 1571 C C . PHE A 1 198 ? 38.515 3.244 -59.679 1.00 50.41 198 PHE A C 1
ATOM 1573 O O . PHE A 1 198 ? 37.820 2.942 -58.704 1.00 50.41 198 PHE A O 1
ATOM 1580 N N . PRO A 1 199 ? 39.423 2.397 -60.173 1.00 47.88 199 PRO A N 1
ATOM 1581 C CA . PRO A 1 199 ? 39.656 1.071 -59.619 1.00 47.88 199 PRO A CA 1
ATOM 1582 C C . PRO A 1 199 ? 40.074 1.133 -58.145 1.00 47.88 199 PRO A C 1
ATOM 1584 O O . PRO A 1 199 ? 41.095 1.713 -57.791 1.00 47.88 199 PRO A O 1
ATOM 1587 N N . ALA A 1 200 ? 39.270 0.493 -57.300 1.00 45.56 200 ALA A N 1
ATOM 1588 C CA . ALA A 1 200 ? 39.552 0.211 -55.899 1.00 45.56 200 ALA A CA 1
ATOM 1589 C C . ALA A 1 200 ? 39.802 -1.295 -55.738 1.00 45.56 200 ALA A C 1
ATOM 1591 O O . ALA A 1 200 ? 39.221 -2.097 -56.475 1.00 45.56 200 ALA A O 1
ATOM 1592 N N . TYR A 1 201 ? 40.601 -1.701 -54.752 1.00 41.53 201 TYR A N 1
ATOM 1593 C CA . TYR A 1 201 ? 40.651 -3.102 -54.348 1.00 41.53 201 TYR A CA 1
ATOM 1594 C C . TYR A 1 201 ? 39.519 -3.376 -53.356 1.00 41.53 201 TYR A C 1
ATOM 1596 O O . TYR A 1 201 ? 39.426 -2.798 -52.273 1.00 41.53 201 TYR A O 1
ATOM 1604 N N . VAL A 1 202 ? 38.644 -4.312 -53.714 1.00 42.19 202 VAL A N 1
ATOM 1605 C CA . VAL A 1 202 ? 37.736 -4.928 -52.744 1.00 42.19 202 VAL A CA 1
ATOM 1606 C C . VAL A 1 202 ? 38.585 -5.878 -51.904 1.00 42.19 202 VAL A C 1
ATOM 1608 O O . VAL A 1 202 ? 38.951 -6.947 -52.396 1.00 42.19 202 VAL A O 1
ATOM 1611 N N . ILE A 1 203 ? 38.918 -5.527 -50.660 1.00 35.41 203 ILE A N 1
ATOM 1612 C CA . ILE A 1 203 ? 39.482 -6.510 -49.728 1.00 35.41 203 ILE A CA 1
ATOM 1613 C C . ILE A 1 203 ? 38.734 -6.453 -48.398 1.00 35.41 203 ILE A C 1
ATOM 1615 O O . ILE A 1 203 ? 38.856 -5.507 -47.631 1.00 35.41 203 ILE A O 1
ATOM 1619 N N . ASP A 1 204 ? 38.037 -7.568 -48.165 1.00 36.88 204 ASP A N 1
ATOM 1620 C CA . ASP A 1 204 ? 37.269 -7.975 -46.989 1.00 36.88 204 ASP A CA 1
ATOM 1621 C C . ASP A 1 204 ? 35.843 -7.377 -46.859 1.00 36.88 204 ASP A C 1
ATOM 1623 O O . ASP A 1 204 ? 35.595 -6.174 -46.878 1.00 36.88 204 ASP A O 1
ATOM 1627 N N . SER A 1 205 ? 34.883 -8.299 -46.725 1.00 41.34 205 SER A N 1
ATOM 1628 C CA . SER A 1 205 ? 33.429 -8.143 -46.533 1.00 41.34 205 SER A CA 1
ATOM 1629 C C . SER A 1 205 ? 33.025 -7.422 -45.234 1.00 41.34 205 SER A C 1
ATOM 1631 O O . SER A 1 205 ? 31.877 -7.474 -44.795 1.00 41.34 205 SER A O 1
ATOM 1633 N N . LYS A 1 206 ? 33.990 -6.864 -44.500 1.00 44.91 206 LYS A N 1
ATOM 1634 C CA . LYS A 1 206 ? 33.758 -6.190 -43.219 1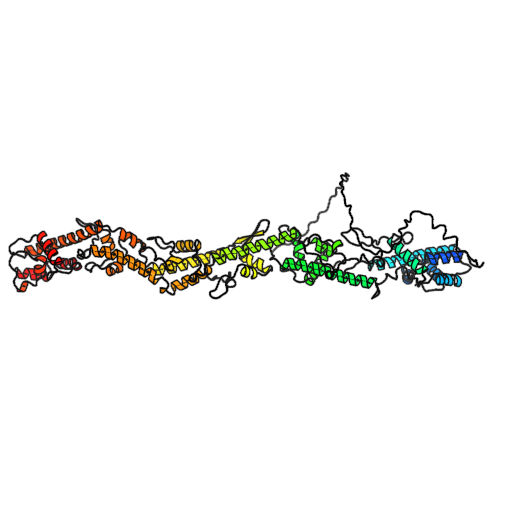.00 44.91 206 LYS A CA 1
ATOM 1635 C C . LYS A 1 206 ? 34.079 -4.706 -43.297 1.00 44.91 206 LYS A C 1
ATOM 1637 O O . LYS A 1 206 ? 33.508 -3.943 -42.525 1.00 44.91 206 LYS A O 1
ATOM 1642 N N . ASN A 1 207 ? 34.953 -4.292 -44.217 1.00 43.16 207 ASN A N 1
ATOM 1643 C CA . ASN A 1 207 ? 35.490 -2.930 -44.242 1.00 43.16 207 ASN A CA 1
ATOM 1644 C C . ASN A 1 207 ? 35.190 -2.139 -45.530 1.00 43.16 207 ASN A C 1
ATOM 1646 O O . ASN A 1 207 ? 35.427 -0.933 -45.557 1.00 43.16 207 ASN A O 1
ATOM 1650 N N . GLY A 1 208 ? 34.603 -2.762 -46.559 1.00 46.00 208 GLY A N 1
ATOM 1651 C CA . GLY A 1 208 ? 34.210 -2.081 -47.800 1.00 46.00 208 GLY A CA 1
ATOM 1652 C C . GLY A 1 208 ? 35.371 -1.824 -48.775 1.00 46.00 208 GLY A C 1
ATOM 1653 O O . GLY A 1 208 ? 36.465 -2.368 -48.632 1.00 46.00 208 GLY A O 1
ATOM 1654 N N . LEU A 1 209 ? 35.118 -1.030 -49.826 1.00 45.94 209 LEU A N 1
ATOM 1655 C CA . LEU A 1 209 ? 36.117 -0.719 -50.860 1.00 45.94 209 LEU A CA 1
ATOM 1656 C C . LEU A 1 209 ? 37.323 0.017 -50.262 1.00 45.94 209 LEU A C 1
ATOM 1658 O O . LEU A 1 209 ? 37.170 1.111 -49.721 1.00 45.94 209 LEU A O 1
ATOM 1662 N N . THR A 1 210 ? 38.520 -0.548 -50.433 1.00 47.66 210 THR A N 1
ATOM 1663 C CA . THR A 1 210 ? 39.785 0.112 -50.088 1.00 47.66 210 THR A CA 1
ATOM 1664 C C . THR A 1 210 ? 40.507 0.524 -51.371 1.00 47.66 210 THR A C 1
ATOM 1666 O O . THR A 1 210 ? 40.622 -0.249 -52.319 1.00 47.66 210 THR A O 1
ATOM 1669 N N . PHE A 1 211 ? 40.991 1.759 -51.432 1.00 51.50 211 PHE A N 1
ATOM 1670 C CA . PHE A 1 211 ? 41.700 2.277 -52.605 1.00 51.50 211 PHE A CA 1
ATOM 1671 C C . PHE A 1 211 ? 43.144 1.813 -52.573 1.00 51.50 211 PHE A C 1
ATOM 1673 O O . PHE A 1 211 ? 43.810 1.954 -51.548 1.00 51.50 211 PHE A O 1
ATOM 1680 N N . ASP A 1 212 ? 43.629 1.279 -53.692 1.00 51.47 212 ASP A N 1
ATOM 1681 C CA . ASP A 1 212 ? 45.055 1.017 -53.857 1.00 51.47 212 ASP A CA 1
ATOM 1682 C C . ASP A 1 212 ? 45.718 2.253 -54.454 1.00 51.47 212 ASP A C 1
ATOM 1684 O O . ASP A 1 212 ? 45.745 2.458 -55.665 1.00 51.47 212 ASP A O 1
ATOM 1688 N N . ASN A 1 213 ? 46.225 3.104 -53.568 1.00 53.69 213 ASN A N 1
ATOM 1689 C CA . ASN A 1 213 ? 47.042 4.261 -53.921 1.00 53.69 213 ASN A CA 1
ATOM 1690 C C . ASN A 1 213 ? 48.519 3.888 -54.170 1.00 53.69 213 ASN A C 1
ATOM 1692 O O . ASN A 1 213 ? 49.352 4.782 -54.315 1.00 53.69 213 ASN A O 1
ATOM 1696 N N . GLY A 1 214 ? 48.855 2.593 -54.177 1.00 54.94 214 GLY A N 1
ATOM 1697 C CA . GLY A 1 214 ? 50.203 2.078 -54.407 1.00 54.94 214 GLY A CA 1
ATOM 1698 C C . GLY A 1 214 ? 50.523 1.758 -55.870 1.00 54.94 214 GLY A C 1
ATOM 1699 O O . GLY A 1 214 ? 51.681 1.472 -56.172 1.00 54.94 214 GLY A O 1
ATOM 1700 N N . ASP A 1 215 ? 49.543 1.807 -56.779 1.00 61.25 215 ASP A N 1
ATOM 1701 C CA . ASP A 1 215 ? 49.729 1.528 -58.210 1.00 61.25 215 ASP A CA 1
ATOM 1702 C C . ASP A 1 215 ? 50.222 2.769 -58.977 1.00 61.25 215 ASP A C 1
ATOM 1704 O O . ASP A 1 215 ? 49.453 3.494 -59.611 1.00 61.25 215 ASP A O 1
ATOM 1708 N N . ASP A 1 216 ? 51.526 3.041 -58.882 1.00 61.28 216 ASP A N 1
ATOM 1709 C CA . ASP A 1 216 ? 52.164 4.236 -59.449 1.00 61.28 216 ASP A CA 1
ATOM 1710 C C . ASP A 1 216 ? 53.026 3.968 -60.698 1.00 61.28 216 ASP A C 1
ATOM 1712 O O . ASP A 1 216 ? 53.655 4.882 -61.245 1.00 61.28 216 ASP A O 1
ATOM 1716 N N . ASN A 1 217 ? 53.051 2.724 -61.184 1.00 68.94 217 ASN A N 1
ATOM 1717 C CA . ASN A 1 217 ? 53.898 2.311 -62.297 1.00 68.94 217 ASN A CA 1
ATOM 1718 C C . ASN A 1 217 ? 53.161 2.382 -63.642 1.00 68.94 217 ASN A C 1
ATOM 1720 O O . ASN A 1 217 ? 52.658 1.383 -64.140 1.00 68.94 217 ASN A O 1
ATOM 1724 N N . ILE A 1 218 ? 53.188 3.539 -64.307 1.00 69.50 218 ILE A N 1
ATOM 1725 C CA . ILE A 1 218 ? 52.548 3.734 -65.628 1.00 69.50 218 ILE A CA 1
ATOM 1726 C C . ILE A 1 218 ? 53.104 2.786 -66.712 1.00 69.50 218 ILE A C 1
ATOM 1728 O O . ILE A 1 218 ? 52.417 2.477 -67.686 1.00 69.50 218 ILE A O 1
ATOM 1732 N N . ALA A 1 219 ? 54.343 2.304 -66.572 1.00 66.06 219 ALA A N 1
ATOM 1733 C CA . ALA A 1 219 ? 54.951 1.399 -67.548 1.00 66.06 219 ALA A CA 1
ATOM 1734 C C . ALA A 1 219 ? 54.481 -0.057 -67.396 1.00 66.06 219 ALA A C 1
ATOM 1736 O O . ALA A 1 219 ? 54.456 -0.796 -68.380 1.00 66.06 219 ALA A O 1
ATOM 1737 N N . ASN A 1 220 ? 54.128 -0.468 -66.179 1.00 70.19 220 ASN A N 1
ATOM 1738 C CA . ASN A 1 220 ? 53.547 -1.773 -65.882 1.00 70.19 220 ASN A CA 1
ATOM 1739 C C . ASN A 1 220 ? 52.533 -1.625 -64.738 1.00 70.19 220 ASN A C 1
ATOM 1741 O O . ASN A 1 220 ? 52.856 -1.973 -63.596 1.00 70.19 220 ASN A O 1
ATOM 1745 N N . PRO A 1 221 ? 51.351 -1.061 -65.037 1.00 69.25 221 PRO A N 1
ATOM 1746 C CA . PRO A 1 221 ? 50.385 -0.734 -64.009 1.00 69.25 221 PRO A CA 1
ATOM 1747 C C . PRO A 1 221 ? 49.712 -1.991 -63.477 1.00 69.25 221 PRO A C 1
ATOM 1749 O O . PRO A 1 221 ? 49.630 -3.011 -64.168 1.00 69.25 221 PRO A O 1
ATOM 1752 N N . GLY A 1 222 ? 49.187 -1.914 -62.265 1.00 65.06 222 GLY A N 1
ATOM 1753 C CA . GLY A 1 222 ? 48.201 -2.851 -61.755 1.00 65.06 222 GLY A CA 1
ATOM 1754 C C . GLY A 1 222 ? 46.912 -2.824 -62.582 1.00 65.06 222 GLY A C 1
ATOM 1755 O O . GLY A 1 222 ? 46.685 -1.977 -63.449 1.00 65.06 222 GLY A O 1
ATOM 1756 N N . VAL A 1 223 ? 46.040 -3.802 -62.325 1.00 63.47 223 VAL A N 1
ATOM 1757 C CA . VAL A 1 223 ? 44.809 -4.052 -63.107 1.00 63.47 223 VAL A CA 1
ATOM 1758 C C . VAL A 1 223 ? 43.936 -2.799 -63.232 1.00 63.47 223 VAL A C 1
ATOM 1760 O O . VAL A 1 223 ? 43.281 -2.579 -64.250 1.00 63.47 223 VAL A O 1
ATOM 1763 N N . GLY A 1 224 ? 43.939 -1.963 -62.197 1.00 61.47 224 GLY A N 1
ATOM 1764 C CA . GLY A 1 224 ? 43.186 -0.727 -62.179 1.00 61.47 224 GLY A CA 1
ATOM 1765 C C . GLY A 1 224 ? 43.662 0.282 -63.219 1.00 61.47 224 GLY A C 1
ATOM 1766 O O . GLY A 1 224 ? 42.914 0.635 -64.136 1.00 61.47 224 GLY A O 1
ATOM 1767 N N . LEU A 1 225 ? 44.902 0.744 -63.086 1.00 70.50 225 LEU A N 1
ATOM 1768 C CA . LEU A 1 225 ? 45.470 1.727 -64.002 1.00 70.50 225 LEU A CA 1
ATOM 1769 C C . LEU A 1 225 ? 45.574 1.164 -65.437 1.00 70.50 225 LEU A C 1
ATOM 1771 O O . LEU A 1 225 ? 45.403 1.917 -66.394 1.00 70.50 225 LEU A O 1
ATOM 1775 N N . GLN A 1 226 ? 45.702 -0.161 -65.611 1.00 74.25 226 GLN A N 1
ATOM 1776 C CA . GLN A 1 226 ? 45.572 -0.824 -66.920 1.00 74.25 226 GLN A CA 1
ATOM 1777 C C . GLN A 1 226 ? 44.216 -0.568 -67.594 1.00 74.25 226 GLN A C 1
ATOM 1779 O O . GLN A 1 226 ? 44.184 -0.227 -68.773 1.00 74.25 226 GLN A O 1
ATOM 1784 N N . ASN A 1 227 ? 43.100 -0.694 -66.868 1.00 70.62 227 ASN A N 1
ATOM 1785 C CA . ASN A 1 227 ? 41.764 -0.465 -67.431 1.00 70.62 227 ASN A CA 1
ATOM 1786 C C . ASN A 1 227 ? 41.538 1.003 -67.816 1.00 70.62 227 ASN A C 1
ATOM 1788 O O . ASN A 1 227 ? 40.885 1.285 -68.820 1.00 70.62 227 ASN A O 1
ATOM 1792 N N . LEU A 1 228 ? 42.075 1.938 -67.028 1.00 73.50 228 LEU A N 1
ATOM 1793 C CA . LEU A 1 228 ? 42.020 3.365 -67.343 1.00 73.50 228 LEU A CA 1
ATOM 1794 C C . LEU A 1 228 ? 42.804 3.681 -68.622 1.00 73.50 228 LEU A C 1
ATOM 1796 O O . LEU A 1 228 ? 42.281 4.349 -69.512 1.00 73.50 228 LEU A O 1
ATOM 1800 N N . LEU A 1 229 ? 44.036 3.174 -68.722 1.00 76.94 229 LEU A N 1
ATOM 1801 C CA . LEU A 1 229 ? 44.873 3.340 -69.909 1.00 76.94 229 LEU A CA 1
ATOM 1802 C C . LEU A 1 229 ? 44.221 2.701 -71.139 1.00 76.94 229 LEU A C 1
ATOM 1804 O O . LEU A 1 229 ? 44.194 3.324 -72.196 1.00 76.94 229 LEU A O 1
ATOM 1808 N N . ALA A 1 230 ? 43.639 1.506 -70.998 1.00 78.44 230 ALA A N 1
ATOM 1809 C CA . ALA A 1 230 ? 42.904 0.846 -72.074 1.00 78.44 230 ALA A CA 1
ATOM 1810 C C . ALA A 1 230 ? 41.736 1.709 -72.567 1.00 78.44 230 ALA A C 1
ATOM 1812 O O . ALA A 1 230 ? 41.645 1.973 -73.757 1.00 78.44 230 ALA A O 1
ATOM 1813 N N . ARG A 1 231 ? 40.912 2.249 -71.660 1.00 77.12 231 ARG A N 1
ATOM 1814 C CA . ARG A 1 231 ? 39.807 3.152 -72.023 1.00 77.12 231 ARG A CA 1
ATOM 1815 C C . ARG A 1 231 ? 40.266 4.425 -72.713 1.00 77.12 231 ARG A C 1
ATOM 1817 O O . ARG A 1 231 ? 39.625 4.863 -73.659 1.00 77.12 231 ARG A O 1
ATOM 1824 N N . PHE A 1 232 ? 41.349 5.027 -72.233 1.00 82.06 232 PHE A N 1
ATOM 1825 C CA . PHE A 1 232 ? 41.936 6.190 -72.888 1.00 82.06 232 PHE A CA 1
ATOM 1826 C C . PHE A 1 232 ? 42.328 5.858 -74.334 1.00 82.06 232 PHE A C 1
ATOM 1828 O O . PHE A 1 232 ? 41.986 6.604 -75.253 1.00 82.06 232 PHE A O 1
ATOM 1835 N N . HIS A 1 233 ? 42.996 4.720 -74.542 1.00 82.44 233 HIS A N 1
ATOM 1836 C CA . HIS A 1 233 ? 43.370 4.260 -75.875 1.00 82.44 233 HIS A CA 1
ATOM 1837 C C . HIS A 1 233 ? 42.142 3.920 -76.733 1.00 82.44 233 HIS A C 1
ATOM 1839 O O . HIS A 1 233 ? 42.092 4.358 -77.879 1.00 82.44 233 HIS A O 1
ATOM 1845 N N . ASP A 1 234 ? 41.119 3.267 -76.176 1.00 83.50 234 ASP A N 1
ATOM 1846 C CA . ASP A 1 234 ? 39.851 2.990 -76.863 1.00 83.50 234 ASP A CA 1
ATOM 1847 C C . ASP A 1 234 ? 39.162 4.294 -77.313 1.00 83.50 234 ASP A C 1
ATOM 1849 O O . ASP A 1 234 ? 38.701 4.398 -78.450 1.00 83.50 234 ASP A O 1
ATOM 1853 N N . SER A 1 235 ? 39.122 5.323 -76.456 1.00 80.56 235 SER A N 1
ATOM 1854 C CA . SER A 1 235 ? 38.563 6.645 -76.782 1.00 80.56 235 SER A CA 1
ATOM 1855 C C . SER A 1 235 ? 39.365 7.369 -77.869 1.00 80.56 235 SER A C 1
ATOM 1857 O O . SER A 1 235 ? 38.784 7.991 -78.766 1.00 80.56 235 SER A O 1
ATOM 1859 N N . LEU A 1 236 ? 40.698 7.267 -77.826 1.00 83.62 236 LEU A N 1
ATOM 1860 C CA . LEU A 1 236 ? 41.591 7.816 -78.849 1.00 83.62 236 LEU A CA 1
ATOM 1861 C C . LEU A 1 236 ? 41.404 7.109 -80.203 1.00 83.62 236 LEU A C 1
ATOM 1863 O O . LEU A 1 236 ? 41.352 7.775 -81.240 1.00 83.62 236 LEU A O 1
ATOM 1867 N N . GLU A 1 237 ? 41.252 5.783 -80.203 1.00 82.94 237 GLU A N 1
ATOM 1868 C CA . GLU A 1 237 ? 40.956 4.981 -81.396 1.00 82.94 237 GLU A CA 1
ATOM 1869 C C . GLU A 1 237 ? 39.554 5.255 -81.956 1.00 82.94 237 GLU A C 1
ATOM 1871 O O . GLU A 1 237 ? 39.383 5.331 -83.173 1.00 82.94 237 GLU A O 1
ATOM 1876 N N . ALA A 1 238 ? 38.564 5.480 -81.089 1.00 82.25 238 ALA A N 1
ATOM 1877 C CA . ALA A 1 238 ? 37.191 5.810 -81.471 1.00 82.25 238 ALA A CA 1
ATOM 1878 C C . ALA A 1 238 ? 37.012 7.250 -81.997 1.00 82.25 238 ALA A C 1
ATOM 1880 O O . ALA A 1 238 ? 35.911 7.612 -82.418 1.00 82.25 238 ALA A O 1
ATOM 1881 N N . GLY A 1 239 ? 38.064 8.078 -81.975 1.00 83.69 239 GLY A N 1
ATOM 1882 C CA . GLY A 1 239 ? 38.035 9.458 -82.468 1.00 83.69 239 GLY A CA 1
ATOM 1883 C C . GLY A 1 239 ? 37.437 10.480 -81.495 1.00 83.69 239 GLY A C 1
ATOM 1884 O O . GLY A 1 239 ? 37.181 11.610 -81.905 1.00 83.69 239 GLY A O 1
ATOM 1885 N N . ASN A 1 240 ? 37.258 10.121 -80.219 1.00 83.94 240 ASN A N 1
ATOM 1886 C CA . ASN A 1 240 ? 36.768 11.010 -79.158 1.00 83.94 240 ASN A CA 1
ATOM 1887 C C . ASN A 1 240 ? 37.787 11.081 -78.004 1.00 83.94 240 ASN A C 1
ATOM 1889 O O . ASN A 1 240 ? 37.502 10.611 -76.904 1.00 83.94 240 ASN A O 1
ATOM 1893 N N . PRO A 1 241 ? 39.001 11.600 -78.247 1.00 81.25 241 PRO A N 1
ATOM 1894 C CA . PRO A 1 241 ? 40.056 11.609 -77.246 1.00 81.25 241 PRO A CA 1
ATOM 1895 C C . PRO A 1 241 ? 39.717 12.571 -76.104 1.00 81.25 241 PRO A C 1
ATOM 1897 O O . PRO A 1 241 ? 39.319 13.714 -76.324 1.00 81.25 241 PRO A O 1
ATOM 1900 N N . GLU A 1 242 ? 39.953 12.113 -74.883 1.00 78.81 242 GLU A N 1
ATOM 1901 C CA . GLU A 1 242 ? 39.850 12.880 -73.639 1.00 78.81 242 GLU A CA 1
ATOM 1902 C C . GLU A 1 242 ? 41.225 12.858 -72.965 1.00 78.81 242 GLU A C 1
ATOM 1904 O O . GLU A 1 242 ? 42.043 11.988 -73.275 1.00 78.81 242 GLU A O 1
ATOM 1909 N N . ARG A 1 243 ? 41.535 13.779 -72.045 1.00 83.12 243 ARG A N 1
ATOM 1910 C CA . ARG A 1 243 ? 42.783 13.632 -71.274 1.00 83.12 243 ARG A CA 1
ATOM 1911 C C . ARG A 1 243 ? 42.679 12.410 -70.363 1.00 83.12 243 ARG A C 1
ATOM 1913 O O . ARG A 1 243 ? 41.601 12.131 -69.845 1.00 83.12 243 ARG A O 1
ATOM 1920 N N . LEU A 1 244 ? 43.805 11.738 -70.093 1.00 76.19 244 LEU A N 1
ATOM 1921 C CA . LEU A 1 244 ? 43.869 10.453 -69.372 1.00 76.19 244 LEU A CA 1
ATOM 1922 C C . LEU A 1 244 ? 42.973 10.346 -68.125 1.00 76.19 244 LEU A C 1
ATOM 1924 O O . LEU A 1 244 ? 42.432 9.278 -67.859 1.00 76.19 244 LEU A O 1
ATOM 1928 N N . ILE A 1 245 ? 42.805 11.431 -67.367 1.00 68.50 245 ILE A N 1
ATOM 1929 C CA . ILE A 1 245 ? 41.974 11.441 -66.154 1.00 68.50 245 ILE A CA 1
ATOM 1930 C C . ILE A 1 245 ? 40.868 12.499 -66.138 1.00 68.50 245 ILE A C 1
ATOM 1932 O O . ILE A 1 245 ? 40.150 12.616 -65.150 1.00 68.50 245 ILE A O 1
ATOM 1936 N N . GLU A 1 246 ? 40.671 13.241 -67.226 1.00 68.00 246 GLU A N 1
ATOM 1937 C CA . GLU A 1 246 ? 39.675 14.320 -67.310 1.00 68.00 246 GLU A CA 1
ATOM 1938 C C . GLU A 1 246 ? 38.221 13.896 -67.057 1.00 68.00 246 GLU A C 1
ATOM 1940 O O . GLU A 1 246 ? 37.547 14.621 -66.323 1.00 68.00 246 GLU A O 1
ATOM 1945 N N . PRO A 1 247 ? 37.753 12.707 -67.481 1.00 59.31 247 PRO A N 1
ATOM 1946 C CA . PRO A 1 247 ? 36.417 12.214 -67.116 1.00 59.31 247 PRO A CA 1
ATOM 1947 C C . PRO A 1 247 ? 36.205 12.022 -65.607 1.00 59.31 247 PRO A C 1
ATOM 1949 O O . PRO A 1 247 ? 35.073 11.896 -65.143 1.00 59.31 247 PRO A O 1
ATOM 1952 N N . TYR A 1 248 ? 37.296 11.994 -64.839 1.00 57.78 248 TYR A N 1
ATOM 1953 C CA . TYR A 1 248 ? 37.319 11.690 -63.411 1.00 57.78 248 TYR A CA 1
ATOM 1954 C C . TYR A 1 248 ? 37.796 12.883 -62.562 1.00 57.78 248 TYR A C 1
ATOM 1956 O O . TYR A 1 248 ? 37.672 12.864 -61.340 1.00 57.78 248 TYR A O 1
ATOM 1964 N N . LEU A 1 249 ? 38.320 13.949 -63.181 1.00 54.12 249 LEU A N 1
ATOM 1965 C CA . LEU A 1 249 ? 38.969 15.057 -62.472 1.00 54.12 249 LEU A CA 1
ATOM 1966 C C . LEU A 1 249 ? 38.010 15.936 -61.663 1.00 54.12 249 LEU A C 1
ATOM 1968 O O . LEU A 1 249 ? 38.456 16.564 -60.704 1.00 54.12 249 LEU A O 1
ATOM 1972 N N . ASN A 1 250 ? 36.719 15.963 -62.007 1.00 52.59 250 ASN A N 1
ATOM 1973 C CA . ASN A 1 250 ? 35.655 16.578 -61.214 1.00 52.59 250 ASN A CA 1
ATOM 1974 C C . ASN A 1 250 ? 34.312 15.909 -61.564 1.00 52.59 250 ASN A C 1
ATOM 1976 O O . ASN A 1 250 ? 33.985 15.855 -62.751 1.00 52.59 250 ASN A O 1
ATOM 1980 N N . PRO A 1 251 ? 33.497 15.450 -60.594 1.00 51.03 251 PRO A N 1
ATOM 1981 C CA . PRO A 1 251 ? 32.102 15.135 -60.878 1.00 51.03 251 PRO A CA 1
ATOM 1982 C C . PRO A 1 251 ? 31.426 16.411 -61.393 1.00 51.03 251 PRO A C 1
ATOM 1984 O O . PRO A 1 251 ? 31.205 17.366 -60.652 1.00 51.03 251 PRO A O 1
ATOM 1987 N N . VAL A 1 252 ? 31.164 16.472 -62.697 1.00 49.66 252 VAL A N 1
ATOM 1988 C CA . VAL A 1 252 ? 30.399 17.573 -63.289 1.00 49.66 252 VAL A CA 1
ATOM 1989 C C . VAL A 1 252 ? 28.964 17.454 -62.790 1.00 49.66 252 VAL A C 1
ATOM 1991 O O . VAL A 1 252 ? 28.450 16.336 -62.680 1.00 49.66 252 VAL A O 1
ATOM 1994 N N . SER A 1 253 ? 28.319 18.587 -62.500 1.00 49.88 253 SER A N 1
ATOM 1995 C CA . SER A 1 253 ? 26.927 18.566 -62.059 1.00 49.88 253 SER A CA 1
ATOM 1996 C C . SER A 1 253 ? 26.030 17.900 -63.114 1.00 49.88 253 SER A C 1
ATOM 1998 O O . SER A 1 253 ? 26.077 18.275 -64.287 1.00 49.88 253 SER A O 1
ATOM 2000 N N . GLY A 1 254 ? 25.261 16.883 -62.724 1.00 50.28 254 GLY A N 1
ATOM 2001 C CA . GLY A 1 254 ? 24.450 16.036 -63.601 1.00 50.28 254 GLY A CA 1
ATOM 2002 C C . GLY A 1 254 ? 25.204 14.881 -64.271 1.00 50.28 254 GLY A C 1
ATOM 2003 O O . GLY A 1 254 ? 24.607 14.148 -65.060 1.00 50.28 254 GLY A O 1
ATOM 2004 N N . SER A 1 255 ? 26.496 14.682 -63.985 1.00 53.19 255 SER A N 1
ATOM 2005 C CA . SER A 1 255 ? 27.225 13.504 -64.474 1.00 53.19 255 SER A CA 1
ATOM 2006 C C . SER A 1 255 ? 26.670 12.218 -63.855 1.00 53.19 255 SER A C 1
ATOM 2008 O O . SER A 1 255 ? 26.124 12.218 -62.749 1.00 53.19 255 SER A O 1
ATOM 2010 N N . ALA A 1 256 ? 26.835 11.088 -64.549 1.00 51.03 256 ALA A N 1
ATOM 2011 C CA . ALA A 1 256 ? 26.424 9.784 -64.026 1.00 51.03 256 ALA A CA 1
ATOM 2012 C C . ALA A 1 256 ? 27.130 9.443 -62.700 1.00 51.03 256 ALA A C 1
ATOM 2014 O O . ALA A 1 256 ? 26.535 8.803 -61.836 1.00 51.03 256 ALA A O 1
ATOM 2015 N N . ILE A 1 257 ? 28.370 9.910 -62.523 1.00 53.12 257 ILE A N 1
ATOM 2016 C CA . ILE A 1 257 ? 29.156 9.754 -61.293 1.00 53.12 257 ILE A CA 1
ATOM 2017 C C . ILE A 1 257 ? 28.570 10.603 -60.163 1.00 53.12 257 ILE A C 1
ATOM 2019 O O . ILE A 1 257 ? 28.332 10.077 -59.080 1.00 53.12 257 ILE A O 1
ATOM 2023 N N . GLU A 1 258 ? 28.288 11.887 -60.411 1.00 57.12 258 GLU A N 1
ATOM 2024 C CA . GLU A 1 258 ? 27.688 12.773 -59.405 1.00 57.12 258 GLU A CA 1
ATOM 2025 C C . GLU A 1 258 ? 26.281 12.301 -59.006 1.00 57.12 258 GLU A C 1
ATOM 2027 O O . GLU A 1 258 ? 25.952 12.242 -57.826 1.00 57.12 258 GLU A O 1
ATOM 2032 N N . THR A 1 259 ? 25.475 11.880 -59.983 1.00 59.78 259 THR A N 1
ATOM 2033 C CA . THR A 1 259 ? 24.127 11.339 -59.751 1.00 59.78 259 THR A CA 1
ATOM 2034 C C . THR A 1 259 ? 24.191 10.064 -58.916 1.00 59.78 259 THR A C 1
ATOM 2036 O O . THR A 1 259 ? 23.510 9.966 -57.899 1.00 59.78 259 THR A O 1
ATOM 2039 N N . THR A 1 260 ? 25.074 9.127 -59.281 1.00 57.06 260 THR A N 1
ATOM 2040 C CA . THR A 1 260 ? 25.275 7.885 -58.519 1.00 57.06 260 THR A CA 1
ATOM 2041 C C . THR A 1 260 ? 25.759 8.184 -57.098 1.00 57.06 260 THR A C 1
ATOM 2043 O O . THR A 1 260 ? 25.312 7.539 -56.155 1.00 57.06 260 THR A O 1
ATOM 2046 N N . PHE A 1 261 ? 26.639 9.173 -56.917 1.00 58.81 261 PHE A N 1
ATOM 2047 C CA . PHE A 1 261 ? 27.108 9.604 -55.601 1.00 58.81 261 PHE A CA 1
ATOM 2048 C C . PHE A 1 261 ? 25.981 10.204 -54.742 1.00 58.81 261 PHE A C 1
ATOM 2050 O O . PHE A 1 261 ? 25.825 9.816 -53.584 1.00 58.81 261 PHE A O 1
ATOM 2057 N N . HIS A 1 262 ? 25.158 11.096 -55.303 1.00 61.62 262 HIS A N 1
ATOM 2058 C CA . HIS A 1 262 ? 24.039 11.739 -54.596 1.00 61.62 262 HIS A CA 1
ATOM 2059 C C . HIS A 1 262 ? 22.909 10.763 -54.250 1.00 61.62 262 HIS A C 1
ATOM 2061 O O . HIS A 1 262 ? 22.371 10.811 -53.140 1.00 61.62 262 HIS A O 1
ATOM 2067 N N . GLU A 1 263 ? 22.558 9.856 -55.165 1.00 63.19 263 GLU A N 1
ATOM 2068 C CA . GLU A 1 263 ? 21.603 8.767 -54.910 1.00 63.19 263 GLU A CA 1
ATOM 2069 C C . GLU A 1 263 ? 22.081 7.912 -53.741 1.00 63.19 263 GLU A C 1
ATOM 2071 O O . GLU A 1 263 ? 21.348 7.676 -52.783 1.00 63.19 263 GLU A O 1
ATOM 2076 N N . TYR A 1 264 ? 23.356 7.547 -53.767 1.00 60.75 264 TYR A N 1
ATOM 2077 C CA . TYR A 1 264 ? 23.971 6.721 -52.750 1.00 60.75 264 TYR A CA 1
ATOM 2078 C C . TYR A 1 264 ? 24.051 7.412 -51.378 1.00 60.75 264 TYR A C 1
ATOM 2080 O O . TYR A 1 264 ? 23.727 6.813 -50.349 1.00 60.75 264 TYR A O 1
ATOM 2088 N N . GLN A 1 265 ? 24.424 8.695 -51.351 1.00 63.41 265 GLN A N 1
ATOM 2089 C CA . GLN A 1 265 ? 24.406 9.517 -50.140 1.00 63.41 265 GLN A CA 1
ATOM 2090 C C . GLN A 1 265 ? 22.992 9.601 -49.549 1.00 63.41 265 GLN A C 1
ATOM 2092 O O . GLN A 1 265 ? 22.813 9.526 -48.330 1.00 63.41 265 GLN A O 1
ATOM 2097 N N . THR A 1 266 ? 21.983 9.723 -50.411 1.00 68.50 266 THR A N 1
ATOM 2098 C CA . THR A 1 266 ? 20.575 9.782 -50.013 1.00 68.50 266 THR A CA 1
ATOM 2099 C C . THR A 1 266 ? 20.102 8.444 -49.446 1.00 68.50 266 THR A C 1
ATOM 2101 O O . THR A 1 266 ? 19.547 8.414 -48.346 1.00 68.50 266 THR A O 1
ATOM 2104 N N . TRP A 1 267 ? 20.372 7.333 -50.134 1.00 73.12 267 TRP A N 1
ATOM 2105 C CA . TRP A 1 267 ? 20.003 5.986 -49.689 1.00 73.12 267 TRP A CA 1
ATOM 2106 C C . TRP A 1 267 ? 20.667 5.633 -48.358 1.00 73.12 267 TRP A C 1
ATOM 2108 O O . TRP A 1 267 ? 19.978 5.282 -47.400 1.00 73.12 267 TRP A O 1
ATOM 2118 N N . GLY A 1 268 ? 21.980 5.854 -48.244 1.00 68.69 268 GLY A N 1
ATOM 2119 C CA . GLY A 1 268 ? 22.727 5.627 -47.008 1.00 68.69 268 GLY A CA 1
ATOM 2120 C C . GLY A 1 268 ? 22.192 6.453 -45.834 1.00 68.69 268 GLY A C 1
ATOM 2121 O O . GLY A 1 268 ? 22.049 5.928 -44.728 1.00 68.69 268 GLY A O 1
ATOM 2122 N N . LYS A 1 269 ? 21.816 7.720 -46.065 1.00 73.06 269 LYS A N 1
ATOM 2123 C CA . LYS A 1 269 ? 21.194 8.572 -45.039 1.00 73.06 269 LYS A CA 1
ATOM 2124 C C . LYS A 1 269 ? 19.823 8.046 -44.608 1.00 73.06 269 LYS A C 1
ATOM 2126 O O . LYS A 1 269 ? 19.540 8.022 -43.406 1.00 73.06 269 LYS A O 1
ATOM 2131 N N . ASN A 1 270 ? 18.978 7.633 -45.551 1.00 79.62 270 ASN A N 1
ATOM 2132 C CA . ASN A 1 270 ? 17.656 7.076 -45.254 1.00 79.62 270 ASN A CA 1
ATOM 2133 C C . ASN A 1 270 ? 17.771 5.778 -44.448 1.00 79.62 270 ASN A C 1
ATOM 2135 O O . ASN A 1 270 ? 17.103 5.628 -43.423 1.00 79.62 270 ASN A O 1
ATOM 2139 N N . GLN A 1 271 ? 18.659 4.875 -44.868 1.00 78.50 271 GLN A N 1
ATOM 2140 C CA . GLN A 1 271 ? 18.900 3.605 -44.189 1.00 78.50 271 GLN A CA 1
ATOM 2141 C C . GLN A 1 271 ? 19.430 3.807 -42.772 1.00 78.50 271 GLN A C 1
ATOM 2143 O O . GLN A 1 271 ? 18.908 3.236 -41.814 1.00 78.50 271 GLN A O 1
ATOM 2148 N N . PHE A 1 272 ? 20.431 4.672 -42.625 1.00 76.75 272 PHE A N 1
ATOM 2149 C CA . PHE A 1 272 ? 21.006 5.011 -41.332 1.00 76.75 272 PHE A CA 1
ATOM 2150 C C . PHE A 1 272 ? 19.958 5.606 -40.381 1.00 76.75 272 PHE A C 1
ATOM 2152 O O . PHE A 1 272 ? 19.825 5.167 -39.237 1.00 76.75 272 PHE A O 1
ATOM 2159 N N . SER A 1 273 ? 19.166 6.563 -40.874 1.00 81.94 273 SER A N 1
ATOM 2160 C CA . SER A 1 273 ? 18.095 7.195 -40.096 1.00 81.94 273 SER A CA 1
ATOM 2161 C C . SER A 1 273 ? 17.054 6.177 -39.636 1.00 81.94 273 SER A C 1
ATOM 2163 O O . SER A 1 273 ? 16.627 6.211 -38.482 1.00 81.94 273 SER A O 1
ATOM 2165 N N . TYR A 1 274 ? 16.677 5.239 -40.509 1.00 87.44 274 TYR A N 1
ATOM 2166 C CA . TYR A 1 274 ? 15.775 4.145 -40.161 1.00 87.44 274 TYR A CA 1
ATOM 2167 C C . TYR A 1 274 ? 16.344 3.284 -39.023 1.00 87.44 274 TYR A C 1
ATOM 2169 O O . TYR A 1 274 ? 15.622 3.000 -38.063 1.00 87.44 274 TYR A O 1
ATOM 2177 N N . TYR A 1 275 ? 17.631 2.919 -39.068 1.00 85.00 275 TYR A N 1
ATOM 2178 C CA . TYR A 1 275 ? 18.231 2.082 -38.026 1.00 85.00 275 TYR A CA 1
ATOM 2179 C C . TYR A 1 275 ? 18.300 2.761 -36.671 1.00 85.00 275 TYR A C 1
ATOM 2181 O O . TYR A 1 275 ? 17.852 2.203 -35.666 1.00 85.00 275 TYR A O 1
ATOM 2189 N N . VAL A 1 276 ? 18.806 3.991 -36.656 1.00 85.19 276 VAL A N 1
ATOM 2190 C CA . VAL A 1 276 ? 18.870 4.797 -35.439 1.00 85.19 276 VAL A CA 1
ATOM 2191 C C . VAL A 1 276 ? 17.474 4.967 -34.848 1.00 85.19 276 VAL A C 1
ATOM 2193 O O . VAL A 1 276 ? 17.293 4.779 -33.647 1.00 85.19 276 VAL A O 1
ATOM 2196 N N . GLN A 1 277 ? 16.459 5.227 -35.677 1.00 89.50 277 GLN A N 1
ATOM 2197 C CA . GLN A 1 277 ? 15.088 5.365 -35.195 1.00 89.50 277 GLN A CA 1
ATOM 2198 C C . GLN A 1 277 ? 14.551 4.073 -34.565 1.00 89.50 277 GLN A C 1
ATOM 2200 O O . GLN A 1 277 ? 13.856 4.133 -33.550 1.00 89.50 277 GLN A O 1
ATOM 2205 N N . LYS A 1 278 ? 14.861 2.897 -35.126 1.00 90.69 278 LYS A N 1
ATOM 2206 C CA . LYS A 1 278 ? 14.458 1.616 -34.524 1.00 90.69 278 LYS A CA 1
ATOM 2207 C C . LYS A 1 278 ? 15.114 1.398 -33.165 1.00 90.69 278 LYS A C 1
ATOM 2209 O O . LYS A 1 278 ? 14.407 1.003 -32.242 1.00 90.69 278 LYS A O 1
ATOM 2214 N N . ILE A 1 279 ? 16.401 1.715 -33.021 1.00 89.19 279 ILE A N 1
ATOM 2215 C CA . ILE A 1 279 ? 17.107 1.625 -31.735 1.00 89.19 279 ILE A CA 1
ATOM 2216 C C . ILE A 1 279 ? 16.511 2.604 -30.719 1.00 89.19 279 ILE A C 1
ATOM 2218 O O . ILE A 1 279 ? 16.157 2.191 -29.616 1.00 89.19 279 ILE A O 1
ATOM 2222 N N . ILE A 1 280 ? 16.302 3.869 -31.103 1.00 89.50 280 ILE A N 1
ATOM 2223 C CA . ILE A 1 280 ? 15.631 4.873 -30.259 1.00 89.50 280 ILE A CA 1
ATOM 2224 C C . ILE A 1 280 ? 14.271 4.351 -29.777 1.00 89.50 280 ILE A C 1
ATOM 2226 O O . ILE A 1 280 ? 13.942 4.455 -28.597 1.00 89.50 280 ILE A O 1
ATOM 2230 N N . ASN A 1 281 ? 13.482 3.746 -30.670 1.00 89.56 281 ASN A N 1
ATOM 2231 C CA . ASN A 1 281 ? 12.181 3.186 -30.308 1.00 89.56 281 ASN A CA 1
ATOM 2232 C C . ASN A 1 281 ? 12.297 2.063 -29.269 1.00 89.56 281 ASN A C 1
ATOM 2234 O O . ASN A 1 281 ? 11.427 1.968 -28.406 1.00 89.56 281 ASN A O 1
ATOM 2238 N N . GLN A 1 282 ? 13.361 1.252 -29.308 1.00 88.75 282 GLN A N 1
ATOM 2239 C CA . GLN A 1 282 ? 13.607 0.257 -28.264 1.00 88.75 282 GLN A CA 1
ATOM 2240 C C . GLN A 1 282 ? 13.898 0.919 -26.921 1.00 88.75 282 GLN A C 1
ATOM 2242 O O . GLN A 1 282 ? 13.225 0.590 -25.951 1.00 88.75 282 GLN A O 1
ATOM 2247 N N . TYR A 1 283 ? 14.805 1.898 -26.854 1.00 87.31 283 TYR A N 1
ATOM 2248 C CA . TYR A 1 283 ? 15.085 2.625 -25.605 1.00 87.31 283 TYR A CA 1
ATOM 2249 C C . TYR A 1 283 ? 13.860 3.369 -25.051 1.00 87.31 283 TYR A C 1
ATOM 2251 O O . TYR A 1 283 ? 13.722 3.522 -23.842 1.00 87.31 283 TYR A O 1
ATOM 2259 N N . ASN A 1 284 ? 12.930 3.779 -25.917 1.00 85.38 284 ASN A N 1
ATOM 2260 C CA . ASN A 1 284 ? 11.660 4.375 -25.504 1.00 85.38 284 ASN A CA 1
ATOM 2261 C C . ASN A 1 284 ? 10.626 3.348 -25.007 1.00 85.38 284 ASN A C 1
ATOM 2263 O O . ASN A 1 284 ? 9.607 3.747 -24.446 1.00 85.38 284 ASN A O 1
ATOM 2267 N N . SER A 1 285 ? 10.846 2.045 -25.203 1.00 85.50 285 SER A N 1
ATOM 2268 C CA . SER A 1 285 ? 9.867 0.997 -24.874 1.00 85.50 285 SER A CA 1
ATOM 2269 C C . SER A 1 285 ? 9.968 0.455 -23.444 1.00 85.50 285 SER A C 1
ATOM 2271 O O . SER A 1 285 ? 9.029 -0.187 -22.982 1.00 85.50 285 SER A O 1
ATOM 2273 N N . PHE A 1 286 ? 11.053 0.753 -22.723 1.00 87.00 286 PHE A N 1
ATOM 2274 C CA . PHE A 1 286 ? 11.276 0.299 -21.349 1.00 87.00 286 PHE A CA 1
ATOM 2275 C C . PHE A 1 286 ? 11.817 1.426 -20.454 1.00 87.00 286 PHE A C 1
ATOM 2277 O O . PHE A 1 286 ? 12.294 2.458 -20.925 1.00 87.00 286 PHE A O 1
ATOM 2284 N N . TYR A 1 287 ? 11.715 1.240 -19.138 1.00 86.88 287 TYR A N 1
ATOM 2285 C CA . TYR A 1 287 ? 12.347 2.126 -18.155 1.00 86.88 287 TYR A CA 1
ATOM 2286 C C . TYR A 1 287 ? 13.849 1.886 -18.143 1.00 86.88 287 TYR A C 1
ATOM 2288 O O . TYR A 1 287 ? 14.264 0.763 -18.359 1.00 86.88 287 TYR A O 1
ATOM 2296 N N . TYR A 1 288 ? 14.670 2.888 -17.851 1.00 82.25 288 TYR A N 1
ATOM 2297 C CA . TYR A 1 288 ? 16.117 2.700 -17.752 1.00 82.25 288 TYR A CA 1
ATOM 2298 C C . TYR A 1 288 ? 16.696 3.553 -16.613 1.00 82.25 288 TYR A C 1
ATOM 2300 O O . TYR A 1 288 ? 16.049 4.482 -16.119 1.00 82.25 288 TYR A O 1
ATOM 2308 N N . GLY A 1 289 ? 17.904 3.208 -16.174 1.00 84.75 289 GLY A N 1
ATOM 2309 C CA . GLY A 1 289 ? 18.590 3.836 -15.038 1.00 84.75 289 GLY A CA 1
ATOM 2310 C C . GLY A 1 289 ? 19.407 2.851 -14.200 1.00 84.75 289 GLY A C 1
ATOM 2311 O O . GLY A 1 289 ? 20.167 3.277 -13.337 1.00 84.75 289 GLY A O 1
ATOM 2312 N N . PHE A 1 290 ? 19.272 1.551 -14.471 1.00 88.56 290 PHE A N 1
ATOM 2313 C CA . PHE A 1 290 ? 20.119 0.510 -13.909 1.00 88.56 290 PHE A CA 1
ATOM 2314 C C . PHE A 1 290 ? 21.295 0.231 -14.837 1.00 88.56 290 PHE A C 1
ATOM 2316 O O . PHE A 1 290 ? 21.126 0.174 -16.060 1.00 88.56 290 PHE A O 1
ATOM 2323 N N . ASP A 1 291 ? 22.469 0.047 -14.242 1.00 86.31 291 ASP A N 1
ATOM 2324 C CA . ASP A 1 291 ? 23.680 -0.299 -14.975 1.00 86.31 291 ASP A CA 1
ATOM 2325 C C . ASP A 1 291 ? 23.577 -1.712 -15.567 1.00 86.31 291 ASP A C 1
ATOM 2327 O O . ASP A 1 291 ? 22.971 -2.622 -14.985 1.00 86.31 291 ASP A O 1
ATOM 2331 N N . ASP A 1 292 ? 24.201 -1.901 -16.729 1.00 85.50 292 ASP A N 1
ATOM 2332 C CA . ASP A 1 292 ? 24.459 -3.235 -17.259 1.00 85.50 292 ASP A CA 1
ATOM 2333 C C . ASP A 1 292 ? 25.393 -4.005 -16.306 1.00 85.50 292 ASP A C 1
ATOM 2335 O O . ASP A 1 292 ? 26.348 -3.450 -15.755 1.00 85.50 292 ASP A O 1
ATOM 2339 N N . GLN A 1 293 ? 25.135 -5.301 -16.113 1.00 79.38 293 GLN A N 1
ATOM 2340 C CA . GLN A 1 293 ? 26.012 -6.156 -15.306 1.00 79.38 293 GLN A CA 1
ATOM 2341 C C . GLN A 1 293 ? 27.400 -6.307 -15.947 1.00 79.38 293 GLN A C 1
ATOM 2343 O O . GLN A 1 293 ? 28.390 -6.514 -15.242 1.00 79.38 293 GLN A O 1
ATOM 2348 N N . ASN A 1 294 ? 27.490 -6.179 -17.274 1.00 84.50 294 ASN A N 1
ATOM 2349 C CA . ASN A 1 294 ? 28.743 -6.024 -17.989 1.00 84.50 294 ASN A CA 1
ATOM 2350 C C . ASN A 1 294 ? 29.045 -4.533 -18.195 1.00 84.50 294 ASN A C 1
ATOM 2352 O O . ASN A 1 294 ? 28.552 -3.890 -19.121 1.00 84.50 294 ASN A O 1
ATOM 2356 N N . SER A 1 295 ? 29.930 -3.988 -17.361 1.00 80.56 295 SER A N 1
ATOM 2357 C CA . SER A 1 295 ? 30.302 -2.568 -17.400 1.00 80.56 295 SER A CA 1
ATOM 2358 C C . SER A 1 295 ? 30.944 -2.113 -18.718 1.00 80.56 295 SER A C 1
ATOM 2360 O O . SER A 1 295 ? 30.964 -0.913 -18.993 1.00 80.56 295 SER A O 1
ATOM 2362 N N . GLN A 1 296 ? 31.439 -3.038 -19.551 1.00 80.75 296 GLN A N 1
ATOM 2363 C CA . GLN A 1 296 ? 31.932 -2.712 -20.893 1.00 80.75 296 GLN A CA 1
ATOM 2364 C C . GLN A 1 296 ? 30.788 -2.285 -21.825 1.00 80.75 296 GLN A C 1
ATOM 2366 O O . GLN A 1 296 ? 30.960 -1.350 -22.604 1.00 80.75 296 GLN A O 1
ATOM 2371 N N . ASN A 1 297 ? 29.601 -2.881 -21.674 1.00 84.31 297 ASN A N 1
ATOM 2372 C CA . ASN A 1 297 ? 28.429 -2.583 -22.502 1.00 84.31 297 ASN A CA 1
ATOM 2373 C C . ASN A 1 297 ? 27.849 -1.196 -22.196 1.00 84.31 297 ASN A C 1
ATOM 2375 O O . ASN A 1 297 ? 27.330 -0.516 -23.080 1.00 84.31 297 ASN A O 1
ATOM 2379 N N . GLN A 1 298 ? 28.016 -0.722 -20.957 1.00 80.38 298 GLN A N 1
ATOM 2380 C CA . GLN A 1 298 ? 27.511 0.580 -20.522 1.00 80.38 298 GLN A CA 1
ATOM 2381 C C . GLN A 1 298 ? 28.071 1.743 -21.356 1.00 80.38 298 GLN A C 1
ATOM 2383 O O . GLN A 1 298 ? 27.363 2.717 -21.615 1.00 80.38 298 GLN A O 1
ATOM 2388 N N . GLN A 1 299 ? 29.328 1.645 -21.807 1.00 80.88 299 GLN A N 1
ATOM 2389 C CA . GLN A 1 299 ? 29.931 2.665 -22.668 1.00 80.88 299 GLN A CA 1
ATOM 2390 C C . GLN A 1 299 ? 29.201 2.772 -24.012 1.00 80.88 299 GLN A C 1
ATOM 2392 O O . GLN A 1 299 ? 28.966 3.886 -24.481 1.00 80.88 299 GLN A O 1
ATOM 2397 N N . TYR A 1 300 ? 28.775 1.639 -24.574 1.00 82.75 300 TYR A N 1
ATOM 2398 C CA . TYR A 1 300 ? 28.035 1.584 -25.832 1.00 82.75 300 TYR A CA 1
ATOM 2399 C C . TYR A 1 300 ? 26.591 2.063 -25.678 1.00 82.75 300 TYR A C 1
ATOM 2401 O O . TYR A 1 300 ? 26.124 2.869 -26.485 1.00 82.75 300 TYR A O 1
ATOM 2409 N N . TRP A 1 301 ? 25.897 1.659 -24.609 1.00 85.38 301 TRP A N 1
ATOM 2410 C CA . TRP A 1 301 ? 24.529 2.117 -24.338 1.00 85.38 301 TRP A CA 1
ATOM 2411 C C . TRP A 1 301 ? 24.449 3.634 -24.171 1.00 85.38 301 TRP A C 1
ATOM 2413 O O . TRP A 1 301 ? 23.524 4.274 -24.678 1.00 85.38 301 TRP A O 1
ATOM 2423 N N . ASN A 1 302 ? 25.458 4.234 -23.533 1.00 85.12 302 ASN A N 1
ATOM 2424 C CA . ASN A 1 302 ? 25.521 5.677 -23.328 1.00 85.12 302 ASN A CA 1
ATOM 2425 C C . ASN A 1 302 ? 25.540 6.467 -24.646 1.00 85.12 302 ASN A C 1
ATOM 2427 O O . ASN A 1 302 ? 25.152 7.634 -24.641 1.00 85.12 302 ASN A O 1
ATOM 2431 N N . TYR A 1 303 ? 25.927 5.879 -25.784 1.00 86.38 303 TYR A N 1
ATOM 2432 C CA . TYR A 1 303 ? 25.888 6.562 -27.083 1.00 86.38 303 TYR A CA 1
ATOM 2433 C C . TYR A 1 303 ? 24.473 6.853 -27.595 1.00 86.38 303 TYR A C 1
ATOM 2435 O O . TYR A 1 303 ? 24.322 7.691 -28.485 1.00 86.38 303 TYR A O 1
ATOM 2443 N N . TYR A 1 304 ? 23.446 6.233 -27.012 1.00 88.44 304 TYR A N 1
ATOM 2444 C CA . TYR A 1 304 ? 22.035 6.465 -27.341 1.00 88.44 304 TYR A CA 1
ATOM 2445 C C . TYR A 1 304 ? 21.295 7.304 -26.289 1.00 88.44 304 TYR A C 1
ATOM 2447 O O . TYR A 1 304 ? 20.095 7.554 -26.424 1.00 88.44 304 TYR A O 1
ATOM 2455 N N . LEU A 1 305 ? 22.008 7.762 -25.257 1.00 87.12 305 LEU A N 1
ATOM 2456 C CA . LEU A 1 305 ? 21.465 8.533 -24.140 1.00 87.12 305 LEU A CA 1
ATOM 2457 C C . LEU A 1 305 ? 22.042 9.961 -24.114 1.00 87.12 305 LEU A C 1
ATOM 2459 O O . LEU A 1 305 ? 23.090 10.235 -24.691 1.00 87.12 305 LEU A O 1
ATOM 2463 N N . GLU A 1 306 ? 21.391 10.905 -23.446 1.00 87.56 306 GLU A N 1
ATOM 2464 C CA . GLU A 1 306 ? 21.903 12.265 -23.218 1.00 87.56 306 GLU A CA 1
ATOM 2465 C C . GLU A 1 306 ? 23.058 12.262 -22.201 1.00 87.56 306 GLU A C 1
ATOM 2467 O O . GLU A 1 306 ? 22.965 11.607 -21.174 1.00 87.56 306 GLU A O 1
ATOM 2472 N N . ASP A 1 307 ? 24.129 13.037 -22.398 1.00 80.19 307 ASP A N 1
ATOM 2473 C CA . ASP A 1 307 ? 25.287 12.992 -21.478 1.00 80.19 307 ASP A CA 1
ATOM 2474 C C . ASP A 1 307 ? 24.988 13.496 -20.056 1.00 80.19 307 ASP A C 1
ATOM 2476 O O . ASP A 1 307 ? 25.556 13.004 -19.085 1.00 80.19 307 ASP A O 1
ATOM 2480 N N . ALA A 1 308 ? 24.110 14.494 -19.918 1.00 78.25 308 ALA A N 1
ATOM 2481 C CA . ALA A 1 308 ? 23.864 15.157 -18.635 1.00 78.25 308 ALA A CA 1
ATOM 2482 C C . ALA A 1 308 ? 22.902 14.382 -17.723 1.00 78.25 308 ALA A C 1
ATOM 2484 O O . ALA A 1 308 ? 23.068 14.374 -16.505 1.00 78.25 308 ALA A O 1
ATOM 2485 N N . PHE A 1 309 ? 21.881 13.766 -18.318 1.00 77.00 309 PHE A N 1
ATOM 2486 C CA . PHE A 1 309 ? 20.771 13.141 -17.596 1.00 77.00 309 PHE A CA 1
ATOM 2487 C C . PHE A 1 309 ? 20.541 11.692 -18.017 1.00 77.00 309 PHE A C 1
ATOM 2489 O O . PHE A 1 309 ? 19.638 11.055 -17.496 1.00 77.00 309 PHE A O 1
ATOM 2496 N N . LEU A 1 310 ? 21.314 11.172 -18.971 1.00 78.06 310 LEU A N 1
ATOM 2497 C CA . LEU A 1 310 ? 21.167 9.822 -19.510 1.00 78.06 310 LEU A CA 1
ATOM 2498 C C . LEU A 1 310 ? 19.760 9.529 -20.058 1.00 78.06 310 LEU A C 1
ATOM 2500 O O . LEU A 1 310 ? 19.386 8.369 -20.143 1.00 78.06 310 LEU A O 1
ATOM 2504 N N . ASN A 1 311 ? 18.977 10.544 -20.461 1.00 84.06 311 ASN A N 1
ATOM 2505 C CA . ASN A 1 311 ? 17.672 10.304 -21.088 1.00 84.06 311 ASN A CA 1
ATOM 2506 C C . ASN A 1 311 ? 17.803 9.715 -22.496 1.00 84.06 311 ASN A C 1
ATOM 2508 O O . ASN A 1 311 ? 18.810 10.002 -23.138 1.00 84.06 311 ASN A O 1
ATOM 2512 N N . PRO A 1 312 ? 16.825 8.956 -23.040 1.00 85.62 312 PRO A N 1
ATOM 2513 C CA . PRO A 1 312 ? 16.942 8.434 -24.387 1.00 85.62 312 PRO A CA 1
ATOM 2514 C C . PRO A 1 312 ? 16.903 9.605 -25.351 1.00 85.62 312 PRO A C 1
ATOM 2516 O O . PRO A 1 312 ? 16.056 10.499 -25.233 1.00 85.62 312 PRO A O 1
ATOM 2519 N N . LEU A 1 313 ? 17.810 9.586 -26.317 1.00 88.75 313 LEU A N 1
ATOM 2520 C CA . LEU A 1 313 ? 17.760 10.534 -27.414 1.00 88.75 313 LEU A CA 1
ATOM 2521 C C . LEU A 1 313 ? 16.488 10.261 -28.221 1.00 88.75 313 LEU A C 1
ATOM 2523 O O . LEU A 1 313 ? 16.148 9.121 -28.521 1.00 88.75 313 LEU A O 1
ATOM 2527 N N . THR A 1 314 ? 15.753 11.320 -28.544 1.00 86.38 314 THR A N 1
ATOM 2528 C CA . THR A 1 314 ? 14.389 11.212 -29.096 1.00 86.38 314 THR A CA 1
ATOM 2529 C C . THR A 1 314 ? 14.332 11.375 -30.610 1.00 86.38 314 THR A C 1
ATOM 2531 O O . THR A 1 314 ? 13.276 11.191 -31.211 1.00 86.38 314 THR A O 1
ATOM 2534 N N . SER A 1 315 ? 15.458 11.719 -31.239 1.00 88.31 315 SER A N 1
ATOM 2535 C CA . SER A 1 315 ? 15.546 11.947 -32.681 1.00 88.31 315 SER A CA 1
ATOM 2536 C C . SER A 1 315 ? 16.875 11.472 -33.255 1.00 88.31 315 SER A C 1
ATOM 2538 O O . SER A 1 315 ? 17.905 11.469 -32.578 1.00 88.31 315 SER A O 1
ATOM 2540 N N . VAL A 1 316 ? 16.847 11.126 -34.541 1.00 84.19 316 VAL A N 1
ATOM 2541 C CA . VAL A 1 316 ? 18.036 10.747 -35.313 1.00 84.19 316 VAL A CA 1
ATOM 2542 C C . VAL A 1 316 ? 19.099 11.853 -35.278 1.00 84.19 316 VAL A C 1
ATOM 2544 O O . VAL A 1 316 ? 20.269 11.560 -35.051 1.00 84.19 316 VAL A O 1
ATOM 2547 N N . ASP A 1 317 ? 18.707 13.124 -35.406 1.00 82.75 317 ASP A N 1
ATOM 2548 C CA . ASP A 1 317 ? 19.641 14.262 -35.416 1.00 82.75 317 ASP A CA 1
ATOM 2549 C C . ASP A 1 317 ? 20.408 14.423 -34.095 1.00 82.75 317 ASP A C 1
ATOM 2551 O O . ASP A 1 317 ? 21.594 14.768 -34.092 1.00 82.75 317 ASP A O 1
ATOM 2555 N N . GLN A 1 318 ? 19.754 14.145 -32.962 1.00 87.31 318 GLN A N 1
ATOM 2556 C CA . GLN A 1 318 ? 20.398 14.154 -31.646 1.00 87.31 318 GLN A CA 1
ATOM 2557 C C . GLN A 1 318 ? 21.462 13.056 -31.535 1.00 87.31 318 GLN A C 1
ATOM 2559 O O . GLN A 1 318 ? 22.568 13.319 -31.058 1.00 87.31 318 GLN A O 1
ATOM 2564 N N . VAL A 1 319 ? 21.150 11.848 -32.014 1.00 84.81 319 VAL A N 1
ATOM 2565 C CA . VAL A 1 319 ? 22.097 10.723 -32.044 1.00 84.81 319 VAL A CA 1
ATOM 2566 C C . VAL A 1 319 ? 23.273 11.039 -32.963 1.00 84.81 319 VAL A C 1
ATOM 2568 O O . VAL A 1 319 ? 24.420 10.939 -32.534 1.00 84.81 319 VAL A O 1
ATOM 2571 N N . ILE A 1 320 ? 23.008 11.522 -34.182 1.00 77.31 320 ILE A N 1
ATOM 2572 C CA . ILE A 1 320 ? 24.049 11.939 -35.134 1.00 77.31 320 ILE A CA 1
ATOM 2573 C C . ILE A 1 320 ? 24.978 12.973 -34.499 1.00 77.31 320 ILE A C 1
ATOM 2575 O O . ILE A 1 320 ? 26.196 12.810 -34.527 1.00 77.31 320 ILE A O 1
ATOM 2579 N N . SER A 1 321 ? 24.418 14.017 -33.889 1.00 80.88 321 SER A N 1
ATOM 2580 C CA . SER A 1 321 ? 25.203 15.084 -33.259 1.00 80.88 321 SER A CA 1
ATOM 2581 C C . SER A 1 321 ? 26.107 14.550 -32.148 1.00 80.88 321 SER A C 1
ATOM 2583 O O . SER A 1 321 ? 27.262 14.966 -32.027 1.00 80.88 321 SER A O 1
ATOM 2585 N N . LYS A 1 322 ? 25.604 13.604 -31.347 1.00 85.38 322 LYS A N 1
ATOM 2586 C CA . LYS A 1 322 ? 26.394 12.946 -30.307 1.00 85.38 322 LYS A CA 1
ATOM 2587 C C . LYS A 1 322 ? 27.524 12.116 -30.912 1.00 85.38 322 LYS A C 1
ATOM 2589 O O . LYS A 1 322 ? 28.675 12.254 -30.503 1.00 85.38 322 LYS A O 1
ATOM 2594 N N . TRP A 1 323 ? 27.219 11.296 -31.907 1.00 81.62 323 TRP A N 1
ATOM 2595 C CA . TRP A 1 323 ? 28.181 10.384 -32.524 1.00 81.62 323 TRP A CA 1
ATOM 2596 C C . TRP A 1 323 ? 29.283 11.116 -33.273 1.00 81.62 323 TRP A C 1
ATOM 2598 O O . TRP A 1 323 ? 30.441 10.719 -33.182 1.00 81.62 323 TRP A O 1
ATOM 2608 N N . ILE A 1 324 ? 28.954 12.243 -33.915 1.00 74.88 324 ILE A N 1
ATOM 2609 C CA . ILE A 1 324 ? 29.945 13.152 -34.501 1.00 74.88 324 ILE A CA 1
ATOM 2610 C C . ILE A 1 324 ? 30.990 13.556 -33.462 1.00 74.88 324 ILE A C 1
ATOM 2612 O O . ILE A 1 324 ? 32.162 13.621 -33.802 1.00 74.88 324 ILE A O 1
ATOM 2616 N N . ASN A 1 325 ? 30.597 13.828 -32.213 1.00 77.12 325 ASN A N 1
ATOM 2617 C CA . ASN A 1 325 ? 31.540 14.187 -31.154 1.00 77.12 325 ASN A CA 1
ATOM 2618 C C . ASN A 1 325 ? 32.325 12.982 -30.621 1.00 77.12 325 ASN A C 1
ATOM 2620 O O . ASN A 1 325 ? 33.524 13.116 -30.392 1.00 77.12 325 ASN A O 1
ATOM 2624 N N . VAL A 1 326 ? 31.677 11.824 -30.447 1.00 78.44 326 VAL A N 1
ATOM 2625 C CA . VAL A 1 326 ? 32.334 10.583 -29.986 1.00 78.44 326 VAL A CA 1
ATOM 2626 C C . VAL A 1 326 ? 33.444 10.168 -30.947 1.00 78.44 326 VAL A C 1
ATOM 2628 O O . VAL A 1 326 ? 34.563 9.889 -30.530 1.00 78.44 326 VAL A O 1
ATOM 2631 N N . MET A 1 327 ? 33.164 10.204 -32.244 1.00 71.81 327 MET A N 1
ATOM 2632 C CA . MET A 1 327 ? 34.118 9.812 -33.276 1.00 71.81 327 MET A CA 1
ATOM 2633 C C . MET A 1 327 ? 35.245 10.814 -33.531 1.00 71.81 327 MET A C 1
ATOM 2635 O O . MET A 1 327 ? 36.091 10.560 -34.381 1.00 71.81 327 MET A O 1
ATOM 2639 N N . LYS A 1 328 ? 35.284 11.957 -32.836 1.00 72.88 328 LYS A N 1
ATOM 2640 C CA . LYS A 1 328 ? 36.479 12.822 -32.842 1.00 72.88 328 LYS A CA 1
ATOM 2641 C C . LYS A 1 328 ? 37.616 12.208 -32.034 1.00 72.88 328 LYS A C 1
ATOM 2643 O O . LYS A 1 328 ? 38.747 12.680 -32.121 1.00 72.88 328 LYS A O 1
ATOM 2648 N N . ASP A 1 329 ? 37.310 11.214 -31.201 1.00 71.75 329 ASP A N 1
ATOM 2649 C CA . ASP A 1 329 ? 38.308 10.491 -30.436 1.00 71.75 329 ASP A CA 1
ATOM 2650 C C . ASP A 1 329 ? 39.189 9.647 -31.381 1.00 71.75 329 ASP A C 1
ATOM 2652 O O . ASP A 1 329 ? 38.653 8.855 -32.162 1.00 71.75 329 ASP A O 1
ATOM 2656 N N . PRO A 1 330 ? 40.531 9.763 -31.299 1.00 68.25 330 PRO A N 1
ATOM 2657 C CA . PRO A 1 330 ? 41.454 9.005 -32.145 1.00 68.25 330 PRO A CA 1
ATOM 2658 C C . PRO A 1 330 ? 41.307 7.477 -32.070 1.00 68.25 330 PRO A C 1
ATOM 2660 O O . PRO A 1 330 ? 41.804 6.771 -32.947 1.00 68.25 330 PRO A O 1
ATOM 2663 N N . SER A 1 331 ? 40.660 6.935 -31.034 1.00 71.31 331 SER A N 1
ATOM 2664 C CA . SER A 1 331 ? 40.341 5.502 -30.938 1.00 71.31 331 SER A CA 1
ATOM 2665 C C . SER A 1 331 ? 39.408 5.012 -32.050 1.00 71.31 331 SER A C 1
ATOM 2667 O O . SER A 1 331 ? 39.435 3.826 -32.371 1.00 71.31 331 SER A O 1
ATOM 2669 N N . TRP A 1 332 ? 38.657 5.916 -32.684 1.00 67.81 332 TRP A N 1
ATOM 2670 C CA . TRP A 1 332 ? 37.779 5.619 -33.819 1.00 67.81 332 TRP A CA 1
ATOM 2671 C C . TRP A 1 332 ? 38.423 5.904 -35.182 1.00 67.81 332 TRP A C 1
ATOM 2673 O O . TRP A 1 332 ? 37.741 5.846 -36.207 1.00 67.81 332 TRP A O 1
ATOM 2683 N N . ASN A 1 333 ? 39.734 6.171 -35.229 1.00 63.28 333 ASN A N 1
ATOM 2684 C CA . ASN A 1 333 ? 40.468 6.309 -36.487 1.00 63.28 333 ASN A CA 1
ATOM 2685 C C . ASN A 1 333 ? 40.191 5.099 -37.402 1.00 63.28 333 ASN A C 1
ATOM 2687 O O . ASN A 1 333 ? 40.268 3.951 -36.966 1.00 63.28 333 ASN A O 1
ATOM 2691 N N . ALA A 1 334 ? 39.891 5.363 -38.677 1.00 55.50 334 ALA A N 1
ATOM 2692 C CA . ALA A 1 334 ? 39.561 4.351 -39.690 1.00 55.50 334 ALA A CA 1
ATOM 2693 C C . ALA A 1 334 ? 38.292 3.503 -39.421 1.00 55.50 334 ALA A C 1
ATOM 2695 O O . ALA A 1 334 ? 38.046 2.538 -40.142 1.00 55.50 334 ALA A O 1
ATOM 2696 N N . SER A 1 335 ? 37.454 3.867 -38.443 1.00 60.59 335 SER A N 1
ATOM 2697 C CA . SER A 1 335 ? 36.142 3.239 -38.230 1.00 60.59 335 SER A CA 1
ATOM 2698 C C . SER A 1 335 ? 35.036 3.996 -38.967 1.00 60.59 335 SER A C 1
ATOM 2700 O O . SER A 1 335 ? 34.940 5.219 -38.882 1.00 60.59 335 SER A O 1
ATOM 2702 N N . THR A 1 336 ? 34.166 3.276 -39.680 1.00 62.22 336 THR A N 1
ATOM 2703 C CA . THR A 1 336 ? 32.937 3.855 -40.251 1.00 62.22 336 THR A CA 1
ATOM 2704 C C . THR A 1 336 ? 31.862 3.957 -39.167 1.00 62.22 336 THR A C 1
ATOM 2706 O O . THR A 1 336 ? 31.878 3.185 -38.211 1.00 62.22 336 THR A O 1
ATOM 2709 N N . VAL A 1 337 ? 30.868 4.841 -39.295 1.00 64.50 337 VAL A N 1
ATOM 2710 C CA . VAL A 1 337 ? 29.762 4.837 -38.311 1.00 64.50 337 VAL A CA 1
ATOM 2711 C C . VAL A 1 337 ? 28.855 3.635 -38.441 1.00 64.50 337 VAL A C 1
ATOM 2713 O O . VAL A 1 337 ? 28.172 3.285 -37.493 1.00 64.50 337 VAL A O 1
ATOM 2716 N N . ILE A 1 338 ? 28.829 2.979 -39.591 1.00 66.44 338 ILE A N 1
ATOM 2717 C CA . ILE A 1 338 ? 28.123 1.708 -39.710 1.00 66.44 338 ILE A CA 1
ATOM 2718 C C . ILE A 1 338 ? 28.821 0.682 -38.808 1.00 66.44 338 ILE A C 1
ATOM 2720 O O . ILE A 1 338 ? 28.160 0.029 -38.009 1.00 66.44 338 ILE A O 1
ATOM 2724 N N . ASN A 1 339 ? 30.159 0.637 -38.836 1.00 67.69 339 ASN A N 1
ATOM 2725 C CA . ASN A 1 339 ? 30.948 -0.158 -37.893 1.00 67.69 339 ASN A CA 1
ATOM 2726 C C . ASN A 1 339 ? 30.746 0.304 -36.449 1.00 67.69 339 ASN A C 1
ATOM 2728 O O . ASN A 1 339 ? 30.624 -0.539 -35.573 1.00 67.69 339 ASN A O 1
ATOM 2732 N N . PHE A 1 340 ? 30.647 1.610 -36.191 1.00 73.94 340 PHE A N 1
ATOM 2733 C CA . PHE A 1 340 ? 30.332 2.144 -34.864 1.00 73.94 340 PHE A CA 1
ATOM 2734 C C . PHE A 1 340 ? 28.957 1.668 -34.366 1.00 73.94 340 PHE A C 1
ATOM 2736 O O . PHE A 1 340 ? 28.869 1.048 -33.312 1.00 73.94 340 PHE A O 1
ATOM 2743 N N . LEU A 1 341 ? 27.900 1.884 -35.153 1.00 74.44 341 LEU A N 1
ATOM 2744 C CA . LEU A 1 341 ? 26.526 1.435 -34.912 1.00 74.44 341 LEU A CA 1
ATOM 2745 C C . LEU A 1 341 ? 26.499 -0.066 -34.607 1.00 74.44 341 LEU A C 1
ATOM 2747 O O . LEU A 1 341 ? 25.876 -0.478 -33.632 1.00 74.44 341 LEU A O 1
ATOM 2751 N N . PHE A 1 342 ? 27.216 -0.873 -35.389 1.00 71.25 342 PHE A N 1
ATOM 2752 C CA . PHE A 1 342 ? 27.264 -2.325 -35.197 1.00 71.25 342 PHE A CA 1
ATOM 2753 C C . PHE A 1 342 ? 28.128 -2.739 -34.011 1.00 71.25 342 PHE A C 1
ATOM 2755 O O . PHE A 1 342 ? 27.770 -3.679 -33.316 1.00 71.25 342 PHE A O 1
ATOM 2762 N N . SER A 1 343 ? 29.190 -1.994 -33.703 1.00 73.31 343 SER A N 1
ATOM 2763 C CA . SER A 1 343 ? 30.029 -2.238 -32.523 1.00 73.31 343 SER A CA 1
ATOM 2764 C C . SER A 1 343 ? 29.316 -1.962 -31.202 1.00 73.31 343 SER A C 1
ATOM 2766 O O . SER A 1 343 ? 29.797 -2.386 -30.159 1.00 73.31 343 SER A O 1
ATOM 2768 N N . THR A 1 344 ? 28.170 -1.268 -31.231 1.00 78.94 344 THR A N 1
ATOM 2769 C CA . THR A 1 344 ? 27.368 -1.059 -30.019 1.00 78.94 344 THR A CA 1
ATOM 2770 C C . THR A 1 344 ? 26.606 -2.301 -29.564 1.00 78.94 344 THR A C 1
ATOM 2772 O O . THR A 1 344 ? 25.961 -2.238 -28.522 1.00 78.94 344 THR A O 1
ATOM 2775 N N . ASP A 1 345 ? 26.636 -3.396 -30.339 1.00 81.06 345 ASP A N 1
ATOM 2776 C CA . ASP A 1 345 ? 25.958 -4.661 -30.042 1.00 81.06 345 ASP A CA 1
ATOM 2777 C C . ASP A 1 345 ? 24.485 -4.473 -29.619 1.00 81.06 345 ASP A C 1
ATOM 2779 O O . ASP A 1 345 ? 23.963 -5.212 -28.794 1.00 81.06 345 ASP A O 1
ATOM 2783 N N . VAL A 1 346 ? 23.766 -3.491 -30.181 1.00 87.75 346 VAL A N 1
ATOM 2784 C CA . VAL A 1 346 ? 22.315 -3.318 -29.948 1.00 87.75 346 VAL A CA 1
ATOM 2785 C C . VAL A 1 346 ? 21.499 -4.249 -30.854 1.00 87.75 346 VAL A C 1
ATOM 2787 O O . VAL A 1 346 ? 20.526 -4.866 -30.416 1.00 87.75 346 VAL A O 1
ATOM 2790 N N . TRP A 1 347 ? 21.883 -4.331 -32.131 1.00 88.19 347 TRP A N 1
ATOM 2791 C CA . TRP A 1 347 ? 21.127 -4.982 -33.202 1.00 88.19 347 TRP A CA 1
ATOM 2792 C C . TRP A 1 347 ? 21.930 -6.154 -33.779 1.00 88.19 347 TRP A C 1
ATOM 2794 O O . TRP A 1 347 ? 23.003 -5.961 -34.344 1.00 88.19 347 TRP A O 1
ATOM 2804 N N . ALA A 1 348 ? 21.408 -7.366 -33.617 1.00 85.94 348 ALA A N 1
ATOM 2805 C CA . ALA A 1 348 ? 21.991 -8.611 -34.097 1.00 85.94 348 ALA A CA 1
ATOM 2806 C C . ALA A 1 348 ? 21.913 -8.759 -35.624 1.00 85.94 348 ALA A C 1
ATOM 2808 O O . ALA A 1 348 ? 21.042 -8.191 -36.279 1.00 85.94 348 ALA A O 1
ATOM 2809 N N . ASP A 1 349 ? 22.811 -9.583 -36.169 1.00 77.38 349 ASP A N 1
ATOM 2810 C CA . ASP A 1 349 ? 22.809 -10.031 -37.569 1.00 77.38 349 ASP A CA 1
ATOM 2811 C C . ASP A 1 349 ? 22.877 -8.902 -38.616 1.00 77.38 349 ASP A C 1
ATOM 2813 O O . ASP A 1 349 ? 22.551 -9.097 -39.787 1.00 77.38 349 ASP A O 1
ATOM 2817 N N . LEU A 1 350 ? 23.349 -7.723 -38.203 1.00 73.19 350 LEU A N 1
ATOM 2818 C CA . LEU A 1 350 ? 23.535 -6.562 -39.062 1.00 73.19 350 LEU A CA 1
ATOM 2819 C C . LEU A 1 350 ? 25.021 -6.428 -39.429 1.00 73.19 350 LEU A C 1
ATOM 2821 O O . LEU A 1 350 ? 25.888 -6.353 -38.561 1.00 73.19 350 LEU A O 1
ATOM 2825 N N . SER A 1 351 ? 25.330 -6.421 -40.726 1.00 68.06 351 SER A N 1
ATOM 2826 C CA . SER A 1 351 ? 26.698 -6.267 -41.248 1.00 68.06 351 SER A CA 1
ATOM 2827 C C . SER A 1 351 ? 26.773 -5.177 -42.310 1.00 68.06 351 SER A C 1
ATOM 2829 O O . SER A 1 351 ? 25.776 -4.891 -42.976 1.00 68.06 351 SER A O 1
ATOM 2831 N N . VAL A 1 352 ? 27.957 -4.586 -42.508 1.00 61.19 352 VAL A N 1
ATOM 2832 C CA . VAL A 1 352 ? 28.171 -3.533 -43.521 1.00 61.19 352 VAL A CA 1
ATOM 2833 C C . VAL A 1 352 ? 27.717 -4.014 -44.896 1.00 61.19 352 VAL A C 1
ATOM 2835 O O . VAL A 1 352 ? 26.973 -3.310 -45.571 1.00 61.19 352 VAL A O 1
ATOM 2838 N N . ASP A 1 353 ? 28.076 -5.243 -45.259 1.00 61.00 353 ASP A N 1
ATOM 2839 C CA . ASP A 1 353 ? 27.691 -5.870 -46.523 1.00 61.00 353 ASP A CA 1
ATOM 2840 C C . ASP A 1 353 ? 26.181 -6.049 -46.676 1.00 61.00 353 ASP A C 1
ATOM 2842 O O . ASP A 1 353 ? 25.641 -5.880 -47.768 1.00 61.00 353 ASP A O 1
ATOM 2846 N N . SER A 1 354 ? 25.476 -6.367 -45.586 1.00 66.69 354 SER A N 1
ATOM 2847 C CA . SER A 1 354 ? 24.020 -6.510 -45.637 1.00 66.69 354 SER A CA 1
ATOM 2848 C C . SER A 1 354 ? 23.330 -5.166 -45.861 1.00 66.69 354 SER A C 1
ATOM 2850 O O . SER A 1 354 ? 22.337 -5.099 -46.578 1.00 66.69 354 SER A O 1
ATOM 2852 N N . VAL A 1 355 ? 23.848 -4.072 -45.305 1.00 66.62 355 VAL A N 1
ATOM 2853 C CA . VAL A 1 355 ? 23.156 -2.772 -45.317 1.00 66.62 355 VAL A CA 1
ATOM 2854 C C . VAL A 1 355 ? 23.696 -1.793 -46.363 1.00 66.62 355 VAL A C 1
ATOM 2856 O O . VAL A 1 355 ? 23.094 -0.747 -46.601 1.00 66.62 355 VAL A O 1
ATOM 2859 N N . GLY A 1 356 ? 24.818 -2.159 -46.982 1.00 61.22 356 GLY A N 1
ATOM 2860 C CA . GLY A 1 356 ? 25.554 -1.444 -48.013 1.00 61.22 356 GLY A CA 1
ATOM 2861 C C . GLY A 1 356 ? 24.692 -0.859 -49.114 1.00 61.22 356 GLY A C 1
ATOM 2862 O O . GLY A 1 356 ? 24.236 -1.606 -49.970 1.00 61.22 356 GLY A O 1
ATOM 2863 N N . GLY A 1 357 ? 24.500 0.462 -49.138 1.00 59.41 357 GLY A N 1
ATOM 2864 C CA . GLY A 1 357 ? 23.939 1.133 -50.317 1.00 59.41 357 GLY A CA 1
ATOM 2865 C C . GLY A 1 357 ? 22.465 0.894 -50.565 1.00 59.41 357 GLY A C 1
ATOM 2866 O O . GLY A 1 357 ? 21.989 1.074 -51.684 1.00 59.41 357 GLY A O 1
ATOM 2867 N N . LYS A 1 358 ? 21.755 0.459 -49.531 1.00 69.62 358 LYS A N 1
ATOM 2868 C CA . LYS A 1 358 ? 20.321 0.213 -49.573 1.00 69.62 358 LYS A CA 1
ATOM 2869 C C . LYS A 1 358 ? 19.560 1.459 -49.147 1.00 69.62 358 LYS A C 1
ATOM 2871 O O . LYS A 1 358 ? 20.084 2.286 -48.405 1.00 69.62 358 LYS A O 1
ATOM 2876 N N . ASP A 1 359 ? 18.330 1.581 -49.631 1.00 77.25 359 ASP A N 1
ATOM 2877 C CA . ASP A 1 359 ? 17.390 2.617 -49.210 1.00 77.25 359 ASP A CA 1
ATOM 2878 C C . ASP A 1 359 ? 16.253 1.984 -48.408 1.00 77.25 359 ASP A C 1
ATOM 2880 O O . ASP A 1 359 ? 15.569 1.080 -48.894 1.00 77.25 359 ASP A O 1
ATOM 2884 N N . ALA A 1 360 ? 15.992 2.512 -47.212 1.00 81.81 360 ALA A N 1
ATOM 2885 C CA . ALA A 1 360 ? 14.952 2.012 -46.320 1.00 81.81 360 ALA A CA 1
ATOM 2886 C C . ALA A 1 360 ? 13.538 2.274 -46.860 1.00 81.81 360 ALA A C 1
ATOM 2888 O O . ALA A 1 360 ? 12.560 1.739 -46.328 1.00 81.81 360 ALA A O 1
ATOM 2889 N N . THR A 1 361 ? 13.401 3.096 -47.905 1.00 83.19 361 THR A N 1
ATOM 2890 C CA . THR A 1 361 ? 12.138 3.235 -48.644 1.00 83.19 361 THR A CA 1
ATOM 2891 C C . THR A 1 361 ? 11.838 2.024 -49.534 1.00 83.19 361 THR A C 1
ATOM 2893 O O . THR A 1 361 ? 10.673 1.778 -49.844 1.00 83.19 361 THR A O 1
ATOM 2896 N N . ILE A 1 362 ? 12.864 1.255 -49.907 1.00 80.56 362 ILE A N 1
ATOM 2897 C CA . ILE A 1 362 ? 12.776 0.092 -50.797 1.00 80.56 362 ILE A CA 1
ATOM 2898 C C . ILE A 1 362 ? 12.914 -1.205 -49.995 1.00 80.56 362 ILE A C 1
ATOM 2900 O O . ILE A 1 362 ? 12.109 -2.120 -50.161 1.00 80.56 362 ILE A O 1
ATOM 2904 N N . GLU A 1 363 ? 13.917 -1.288 -49.118 1.00 82.38 363 GLU A N 1
ATOM 2905 C CA . GLU A 1 363 ? 14.260 -2.504 -48.381 1.00 82.38 363 GLU A CA 1
ATOM 2906 C C . GLU A 1 363 ? 14.538 -2.196 -46.905 1.00 82.38 363 GLU A C 1
ATOM 2908 O O . GLU A 1 363 ? 15.493 -1.509 -46.541 1.00 82.38 363 GLU A O 1
ATOM 2913 N N . GLN A 1 364 ? 13.687 -2.731 -46.030 1.00 85.56 364 GLN A N 1
ATOM 2914 C CA . GLN A 1 364 ? 13.779 -2.534 -44.587 1.00 85.56 364 GLN A CA 1
ATOM 2915 C C . GLN A 1 364 ? 14.274 -3.797 -43.901 1.00 85.56 364 GLN A C 1
ATOM 2917 O O . GLN A 1 364 ? 13.753 -4.884 -44.139 1.00 85.56 364 GLN A O 1
ATOM 2922 N N . TYR A 1 365 ? 15.220 -3.628 -42.982 1.00 82.88 365 TYR A N 1
ATOM 2923 C CA . TYR A 1 365 ? 15.654 -4.705 -42.103 1.00 82.88 365 TYR A CA 1
ATOM 2924 C C . TYR A 1 365 ? 14.838 -4.714 -40.816 1.00 82.88 365 TYR A C 1
ATOM 2926 O O . TYR A 1 365 ? 14.498 -3.661 -40.257 1.00 82.88 365 TYR A O 1
ATOM 2934 N N . GLU A 1 366 ? 14.519 -5.917 -40.351 1.00 86.00 366 GLU A N 1
ATOM 2935 C CA . GLU A 1 366 ? 13.848 -6.129 -39.076 1.00 86.00 366 GLU A CA 1
ATOM 2936 C C . GLU A 1 366 ? 14.812 -5.889 -37.913 1.00 86.00 366 GLU A C 1
ATOM 2938 O O . GLU A 1 366 ? 15.970 -6.306 -37.955 1.00 86.00 366 GLU A O 1
ATOM 2943 N N . PHE A 1 367 ? 14.322 -5.212 -36.871 1.00 88.38 367 PHE A N 1
ATOM 2944 C CA . PHE A 1 367 ? 15.080 -5.022 -35.642 1.00 88.38 367 PHE A CA 1
ATOM 2945 C C . PHE A 1 367 ? 15.140 -6.317 -34.837 1.00 88.38 367 PHE A C 1
ATOM 2947 O O . PHE A 1 367 ? 14.117 -6.775 -34.334 1.00 88.38 367 PHE A O 1
ATOM 2954 N N . VAL A 1 368 ? 16.346 -6.853 -34.660 1.00 90.25 368 VAL A N 1
ATOM 2955 C CA . VAL A 1 368 ? 16.610 -8.031 -33.830 1.00 90.25 368 VAL A CA 1
ATOM 2956 C C . VAL A 1 368 ? 17.596 -7.619 -32.747 1.00 90.25 368 VAL A C 1
ATOM 2958 O O . VAL A 1 368 ? 18.732 -7.285 -33.053 1.00 90.25 368 VAL A O 1
ATOM 2961 N N . ALA A 1 369 ? 17.179 -7.602 -31.481 1.00 89.56 369 ALA A N 1
ATOM 2962 C CA . ALA A 1 369 ? 18.081 -7.275 -30.375 1.00 89.56 369 ALA A CA 1
ATOM 2963 C C . ALA A 1 369 ? 19.175 -8.343 -30.221 1.00 89.56 369 ALA A C 1
ATOM 2965 O O . ALA A 1 369 ? 18.888 -9.540 -30.321 1.00 89.56 369 ALA A O 1
ATOM 2966 N N . THR A 1 370 ? 20.401 -7.935 -29.895 1.00 90.94 370 THR A N 1
ATOM 2967 C CA . THR A 1 370 ? 21.418 -8.887 -29.421 1.00 90.94 370 THR A CA 1
ATOM 2968 C C . THR A 1 370 ? 21.021 -9.495 -28.073 1.00 90.94 370 THR A C 1
ATOM 2970 O O . THR A 1 370 ? 20.145 -8.990 -27.362 1.00 90.94 370 THR A O 1
ATOM 2973 N N . SER A 1 371 ? 21.688 -10.589 -27.694 1.00 89.94 371 SER A N 1
ATOM 2974 C CA . SER A 1 371 ? 21.474 -11.211 -26.379 1.00 89.94 371 SER A CA 1
ATOM 2975 C C . SER A 1 371 ? 21.830 -10.260 -25.232 1.00 89.94 371 SER A C 1
ATOM 2977 O O . SER A 1 371 ? 21.103 -10.204 -24.241 1.00 89.94 371 SER A O 1
ATOM 2979 N N . ASP A 1 372 ? 22.893 -9.472 -25.390 1.00 89.00 372 ASP A N 1
ATOM 2980 C CA . ASP A 1 372 ? 23.361 -8.523 -24.380 1.00 89.00 372 ASP A CA 1
ATOM 2981 C C . ASP A 1 372 ? 22.391 -7.351 -24.214 1.00 89.00 372 ASP A C 1
ATOM 2983 O O . ASP A 1 372 ? 21.966 -7.058 -23.095 1.00 89.00 372 ASP A O 1
ATOM 2987 N N . PHE A 1 373 ? 21.932 -6.749 -25.316 1.00 90.00 373 PHE A N 1
ATOM 2988 C CA . PHE A 1 373 ? 20.932 -5.683 -25.247 1.00 90.00 373 PHE A CA 1
ATOM 2989 C C . PHE A 1 373 ? 19.605 -6.183 -24.666 1.00 90.00 373 PHE A C 1
ATOM 2991 O O . PHE A 1 373 ? 18.983 -5.521 -23.834 1.00 90.00 373 PHE A O 1
ATOM 2998 N N . LYS A 1 374 ? 19.188 -7.399 -25.040 1.00 90.12 374 LYS A N 1
ATOM 2999 C CA . LYS A 1 374 ? 17.992 -8.030 -24.473 1.00 90.12 374 LYS A CA 1
ATOM 3000 C C . LYS A 1 374 ? 18.117 -8.228 -22.961 1.00 90.12 374 LYS A C 1
ATOM 3002 O O . LYS A 1 374 ? 17.143 -7.991 -22.245 1.00 90.12 374 LYS A O 1
ATOM 3007 N N . ASN A 1 375 ? 19.292 -8.626 -22.470 1.00 89.81 375 ASN A N 1
ATOM 3008 C CA . ASN A 1 375 ? 19.555 -8.733 -21.035 1.00 89.81 375 ASN A CA 1
ATOM 3009 C C . ASN A 1 375 ? 19.473 -7.363 -20.346 1.00 89.81 375 ASN A C 1
ATOM 3011 O O . ASN A 1 375 ? 18.836 -7.258 -19.300 1.00 89.81 375 ASN A O 1
ATOM 3015 N N . TYR A 1 376 ? 20.028 -6.309 -20.949 1.00 89.56 376 TYR A N 1
ATOM 3016 C CA . TYR A 1 376 ? 19.937 -4.942 -20.428 1.00 89.56 376 TYR A CA 1
ATOM 3017 C C . TYR A 1 376 ? 18.483 -4.451 -20.302 1.00 89.56 376 TYR A C 1
ATOM 3019 O O . TYR A 1 376 ? 18.068 -3.968 -19.240 1.00 89.56 376 TYR A O 1
ATOM 3027 N N . THR A 1 377 ? 17.672 -4.628 -21.350 1.00 89.94 377 THR A N 1
ATOM 3028 C CA . THR A 1 377 ? 16.236 -4.307 -21.323 1.00 89.94 377 THR A CA 1
ATOM 3029 C C . THR A 1 377 ? 15.504 -5.101 -20.242 1.00 89.94 377 THR A C 1
ATOM 3031 O O . THR A 1 377 ? 14.671 -4.543 -19.521 1.00 89.94 377 THR A O 1
ATOM 3034 N N . LEU A 1 378 ? 15.826 -6.390 -20.097 1.00 91.06 378 LEU A N 1
ATOM 3035 C CA . LEU A 1 378 ? 15.207 -7.265 -19.107 1.00 91.06 378 LEU A CA 1
ATOM 3036 C C . LEU A 1 378 ? 15.552 -6.839 -17.674 1.00 91.06 378 LEU A C 1
ATOM 3038 O O . LEU A 1 378 ? 14.644 -6.749 -16.851 1.00 91.06 378 LEU A O 1
ATOM 3042 N N . ILE A 1 379 ? 16.817 -6.502 -17.393 1.00 92.19 379 ILE A N 1
ATOM 3043 C CA . ILE A 1 379 ? 17.261 -5.989 -16.087 1.00 92.19 379 ILE A CA 1
ATOM 3044 C C . ILE A 1 379 ? 16.432 -4.780 -15.685 1.00 92.19 379 ILE A C 1
ATOM 3046 O O . ILE A 1 379 ? 15.867 -4.756 -14.589 1.00 92.19 379 ILE A O 1
ATOM 3050 N N . ASN A 1 380 ? 16.322 -3.785 -16.563 1.00 91.81 380 ASN A N 1
ATOM 3051 C CA . ASN A 1 380 ? 15.619 -2.561 -16.213 1.00 91.81 380 ASN A CA 1
ATOM 3052 C C . ASN A 1 380 ? 14.100 -2.774 -16.101 1.00 91.81 380 ASN A C 1
ATOM 3054 O O . ASN A 1 380 ? 13.482 -2.273 -15.159 1.00 91.81 380 ASN A O 1
ATOM 3058 N N . THR A 1 381 ? 13.509 -3.562 -17.006 1.00 92.00 381 THR A N 1
ATOM 3059 C CA . THR A 1 381 ? 12.075 -3.889 -16.973 1.00 92.00 381 THR A CA 1
ATOM 3060 C C . THR A 1 381 ? 11.723 -4.632 -15.689 1.00 92.00 381 THR A C 1
ATOM 3062 O O . THR A 1 381 ? 10.875 -4.168 -14.931 1.00 92.00 381 THR A O 1
ATOM 3065 N N . ASN A 1 382 ? 12.431 -5.720 -15.377 1.00 93.50 382 ASN A N 1
ATOM 3066 C CA . ASN A 1 382 ? 12.175 -6.529 -14.186 1.00 93.50 382 ASN A CA 1
ATOM 3067 C C . ASN A 1 382 ? 12.377 -5.732 -12.890 1.00 93.50 382 ASN A C 1
ATOM 3069 O O . ASN A 1 382 ? 11.569 -5.843 -11.971 1.00 93.50 382 ASN A O 1
ATOM 3073 N N . SER A 1 383 ? 13.424 -4.902 -12.811 1.00 94.56 383 SER A N 1
ATOM 3074 C CA . SER A 1 383 ? 13.684 -4.066 -11.625 1.00 94.56 383 SER A CA 1
ATOM 3075 C C . SER A 1 383 ? 12.550 -3.068 -11.382 1.00 94.56 383 SER A C 1
ATOM 3077 O O . SER A 1 383 ? 12.080 -2.911 -10.253 1.00 94.56 383 SER A O 1
ATOM 3079 N N . PHE A 1 384 ? 12.072 -2.421 -12.450 1.00 93.62 384 PHE A N 1
ATOM 3080 C CA . PHE A 1 384 ? 10.944 -1.499 -12.380 1.00 93.62 384 PHE A CA 1
ATOM 3081 C C . PHE A 1 384 ? 9.636 -2.217 -12.023 1.00 93.62 384 PHE A C 1
ATOM 3083 O O . PHE A 1 384 ? 8.882 -1.741 -11.170 1.00 93.62 384 PHE A O 1
ATOM 3090 N N . GLU A 1 385 ? 9.365 -3.370 -12.637 1.00 92.88 385 GLU A N 1
ATOM 3091 C CA . GLU A 1 385 ? 8.178 -4.167 -12.330 1.00 92.88 385 GLU A CA 1
ATOM 3092 C C . GLU A 1 385 ? 8.156 -4.607 -10.869 1.00 92.88 385 GLU A C 1
ATOM 3094 O O . GLU A 1 385 ? 7.133 -4.455 -10.207 1.00 92.88 385 GLU A O 1
ATOM 3099 N N . LEU A 1 386 ? 9.281 -5.085 -10.334 1.00 93.81 386 LEU A N 1
ATOM 3100 C CA . LEU A 1 386 ? 9.384 -5.466 -8.928 1.00 93.81 386 LEU A CA 1
ATOM 3101 C C . LEU A 1 386 ? 9.105 -4.276 -8.006 1.00 93.81 386 LEU A C 1
ATOM 3103 O O . LEU A 1 386 ? 8.272 -4.386 -7.112 1.00 93.81 386 LEU A O 1
ATOM 3107 N N . ALA A 1 387 ? 9.738 -3.128 -8.245 1.00 94.31 387 ALA A N 1
ATOM 3108 C CA . ALA A 1 387 ? 9.568 -1.952 -7.394 1.00 94.31 387 ALA A CA 1
ATOM 3109 C C . ALA A 1 387 ? 8.141 -1.391 -7.434 1.00 94.31 387 ALA A C 1
ATOM 3111 O O . ALA A 1 387 ? 7.568 -1.069 -6.392 1.00 94.31 387 ALA A O 1
ATOM 3112 N N . THR A 1 388 ? 7.541 -1.308 -8.622 1.00 93.62 388 THR A N 1
ATOM 3113 C CA . THR A 1 388 ? 6.153 -0.847 -8.766 1.00 93.62 388 THR A CA 1
ATOM 3114 C C . THR A 1 388 ? 5.160 -1.825 -8.155 1.00 93.62 388 THR A C 1
ATOM 3116 O O . THR A 1 388 ? 4.243 -1.387 -7.463 1.00 93.62 388 THR A O 1
ATOM 3119 N N . ASN A 1 389 ? 5.366 -3.133 -8.320 1.00 94.06 389 ASN A N 1
ATOM 3120 C CA . ASN A 1 389 ? 4.547 -4.154 -7.669 1.00 94.06 389 ASN A CA 1
ATOM 3121 C C . ASN A 1 389 ? 4.674 -4.095 -6.139 1.00 94.06 389 ASN A C 1
ATOM 3123 O O . ASN A 1 389 ? 3.670 -4.268 -5.451 1.00 94.06 389 ASN A O 1
ATOM 3127 N N . THR A 1 390 ? 5.868 -3.825 -5.599 1.00 92.62 390 THR A N 1
ATOM 3128 C CA . THR A 1 390 ? 6.069 -3.624 -4.156 1.00 92.62 390 THR A CA 1
ATOM 3129 C C . THR A 1 390 ? 5.294 -2.405 -3.659 1.00 92.62 390 THR A C 1
ATOM 3131 O O . THR A 1 390 ? 4.499 -2.536 -2.731 1.00 92.62 390 THR A O 1
ATOM 3134 N N . ILE A 1 391 ? 5.439 -1.236 -4.297 1.00 92.44 391 ILE A N 1
ATOM 3135 C CA . ILE A 1 391 ? 4.688 -0.032 -3.894 1.00 92.44 391 ILE A CA 1
ATOM 3136 C C . ILE A 1 391 ? 3.178 -0.278 -3.991 1.00 92.44 391 ILE A C 1
ATOM 3138 O O . ILE A 1 391 ? 2.442 0.045 -3.064 1.00 92.44 391 ILE A O 1
ATOM 3142 N N . TYR A 1 392 ? 2.705 -0.853 -5.094 1.00 94.19 392 TYR A N 1
ATOM 3143 C CA . TYR A 1 392 ? 1.277 -1.034 -5.322 1.00 94.19 392 TYR A CA 1
ATOM 3144 C C . TYR A 1 392 ? 0.671 -2.085 -4.382 1.00 94.19 392 TYR A C 1
ATOM 3146 O O . TYR A 1 392 ? -0.206 -1.765 -3.584 1.00 94.19 392 TYR A O 1
ATOM 3154 N N . ASN A 1 393 ? 1.161 -3.326 -4.429 1.00 92.00 393 ASN A N 1
ATOM 3155 C CA . ASN A 1 393 ? 0.535 -4.443 -3.715 1.00 92.00 393 ASN A CA 1
ATOM 3156 C C . ASN A 1 393 ? 0.853 -4.420 -2.217 1.00 92.00 393 ASN A C 1
ATOM 3158 O O . ASN A 1 393 ? -0.011 -4.690 -1.388 1.00 92.00 393 ASN A O 1
ATOM 3162 N N . GLN A 1 394 ? 2.104 -4.127 -1.849 1.00 89.31 394 GLN A N 1
ATOM 3163 C CA . GLN A 1 394 ? 2.511 -4.211 -0.446 1.00 89.31 394 GLN A CA 1
ATOM 3164 C C . GLN A 1 394 ? 2.210 -2.919 0.300 1.00 89.31 394 GLN A C 1
ATOM 3166 O O . GLN A 1 394 ? 1.843 -2.975 1.470 1.00 89.31 394 GLN A O 1
ATOM 3171 N N . PHE A 1 395 ? 2.337 -1.759 -0.349 1.00 91.94 395 PHE A N 1
ATOM 3172 C CA . PHE A 1 395 ? 2.087 -0.488 0.319 1.00 91.94 395 PHE A CA 1
ATOM 3173 C C . PHE A 1 395 ? 0.690 0.073 0.078 1.00 91.94 395 PHE A C 1
ATOM 3175 O O . PHE A 1 395 ? -0.073 0.149 1.035 1.00 91.94 395 PHE A O 1
ATOM 3182 N N . LEU A 1 396 ? 0.326 0.440 -1.153 1.00 92.44 396 LEU A N 1
ATOM 3183 C CA . LEU A 1 396 ? -0.962 1.095 -1.414 1.00 92.44 396 LEU A CA 1
ATOM 3184 C C . LEU A 1 396 ? -2.156 0.208 -1.040 1.00 92.44 396 LEU A C 1
ATOM 3186 O O . LEU A 1 396 ? -3.098 0.700 -0.425 1.00 92.44 396 LEU A O 1
ATOM 3190 N N . ASP A 1 397 ? -2.097 -1.079 -1.379 1.00 89.81 397 ASP A N 1
ATOM 3191 C CA . ASP A 1 397 ? -3.208 -2.010 -1.161 1.00 89.81 397 ASP A CA 1
ATOM 3192 C C . ASP A 1 397 ? -3.257 -2.585 0.267 1.00 89.81 397 ASP A C 1
ATOM 3194 O O . ASP A 1 397 ? -4.340 -2.872 0.764 1.00 89.81 397 ASP A O 1
ATOM 3198 N N . SER A 1 398 ? -2.111 -2.711 0.958 1.00 90.62 398 SER A N 1
ATOM 3199 C CA . SER A 1 398 ? -2.035 -3.418 2.258 1.00 90.62 398 SER A CA 1
ATOM 3200 C C . SER A 1 398 ? -1.547 -2.582 3.453 1.00 90.62 398 SER A C 1
ATOM 3202 O O . SER A 1 398 ? -1.803 -2.937 4.597 1.00 90.62 398 SER A O 1
ATOM 3204 N N . ASN A 1 399 ? -0.811 -1.484 3.248 1.00 92.50 399 ASN A N 1
ATOM 3205 C CA . ASN A 1 399 ? -0.186 -0.731 4.354 1.00 92.50 399 ASN A CA 1
ATOM 3206 C C . ASN A 1 399 ? -0.458 0.780 4.334 1.00 92.50 399 ASN A C 1
ATOM 3208 O O . ASN A 1 399 ? -0.006 1.497 5.227 1.00 92.50 399 ASN A O 1
ATOM 3212 N N . TYR A 1 400 ? -1.197 1.284 3.350 1.00 94.75 400 TYR A N 1
ATOM 3213 C CA . TYR A 1 400 ? -1.673 2.657 3.324 1.00 94.75 400 TYR A CA 1
ATOM 3214 C C . TYR A 1 400 ? -3.094 2.700 3.882 1.00 94.75 400 TYR A C 1
ATOM 3216 O O . TYR A 1 400 ? -4.019 2.222 3.240 1.00 94.75 400 TYR A O 1
ATOM 3224 N N . PHE A 1 401 ? -3.282 3.289 5.066 1.00 95.38 401 PHE A N 1
ATOM 3225 C CA . PHE A 1 401 ? -4.580 3.328 5.759 1.00 95.38 401 PHE A CA 1
ATOM 3226 C C . PHE A 1 401 ? -5.342 4.647 5.547 1.00 95.38 401 PHE A C 1
ATOM 3228 O O . PHE A 1 401 ? -6.353 4.898 6.204 1.00 95.38 401 PHE A O 1
ATOM 3235 N N . GLY A 1 402 ? -4.860 5.506 4.640 1.00 94.12 402 GLY A N 1
ATOM 3236 C CA . GLY A 1 402 ? -5.468 6.805 4.332 1.00 94.12 402 GLY A CA 1
ATOM 3237 C C . GLY A 1 402 ? -4.924 7.978 5.154 1.00 94.12 402 GLY A C 1
ATOM 3238 O O . GLY A 1 402 ? -5.488 9.073 5.104 1.00 94.12 402 GLY A O 1
ATOM 3239 N N . TYR A 1 403 ? -3.834 7.793 5.909 1.00 94.19 403 TYR A N 1
ATOM 3240 C CA . TYR A 1 403 ? -3.183 8.890 6.631 1.00 94.19 403 TYR A CA 1
ATOM 3241 C C . TYR A 1 403 ? -2.250 9.672 5.698 1.00 94.19 403 TYR A C 1
ATOM 3243 O O . TYR A 1 403 ? -1.418 9.099 4.990 1.00 94.19 403 TYR A O 1
ATOM 3251 N N . ALA A 1 404 ? -2.378 10.998 5.674 1.00 88.81 404 ALA A N 1
ATOM 3252 C CA . ALA A 1 404 ? -1.476 11.853 4.907 1.00 88.81 404 ALA A CA 1
ATO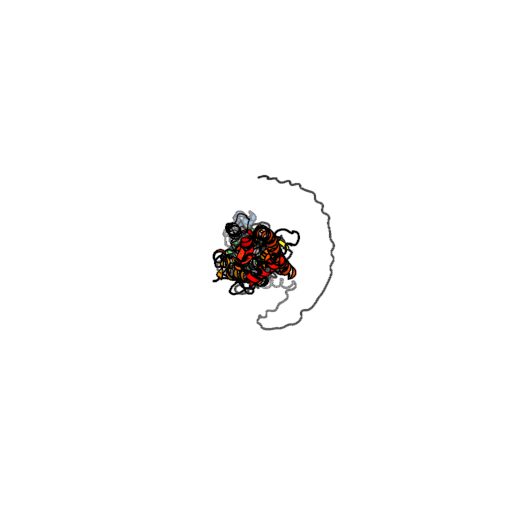M 3253 C C . ALA A 1 404 ? -0.077 11.867 5.543 1.00 88.81 404 ALA A C 1
ATOM 3255 O O . ALA A 1 404 ? 0.037 11.864 6.765 1.00 88.81 404 ALA A O 1
ATOM 3256 N N . ASP A 1 405 ? 0.983 11.903 4.728 1.00 83.69 405 ASP A N 1
ATOM 3257 C CA . ASP A 1 405 ? 2.341 12.092 5.247 1.00 83.69 405 ASP A CA 1
ATOM 3258 C C . ASP A 1 405 ? 2.473 13.489 5.882 1.00 83.69 405 ASP A C 1
ATOM 3260 O O . ASP A 1 405 ? 2.333 14.487 5.166 1.00 83.69 405 ASP A O 1
ATOM 3264 N N . PRO A 1 406 ? 2.780 13.599 7.188 1.00 77.75 406 PRO A N 1
ATOM 3265 C CA . PRO A 1 406 ? 2.917 14.887 7.862 1.00 77.75 406 PRO A CA 1
ATOM 3266 C C . PRO A 1 406 ? 4.059 15.741 7.296 1.00 77.75 406 PRO A C 1
ATOM 3268 O O . PRO A 1 406 ? 4.028 16.962 7.437 1.00 77.75 406 PRO A O 1
ATOM 3271 N N . ASN A 1 407 ? 5.053 15.129 6.644 1.00 78.88 407 ASN A N 1
ATOM 3272 C CA . ASN A 1 407 ? 6.180 15.840 6.040 1.00 78.88 407 ASN A CA 1
ATOM 3273 C C . ASN A 1 407 ? 5.978 16.132 4.543 1.00 78.88 407 ASN A C 1
ATOM 3275 O O . ASN A 1 407 ? 6.815 16.804 3.941 1.00 78.88 407 ASN A O 1
ATOM 3279 N N . GLY A 1 408 ? 4.902 15.619 3.934 1.00 75.19 408 GLY A N 1
ATOM 3280 C CA . GLY A 1 408 ? 4.610 15.771 2.505 1.00 75.19 408 GLY A CA 1
ATOM 3281 C C . GLY A 1 408 ? 5.639 15.137 1.560 1.00 75.19 408 GLY A C 1
ATOM 3282 O O . GLY A 1 408 ? 5.640 15.455 0.373 1.00 75.19 408 GLY A O 1
ATOM 3283 N N . VAL A 1 409 ? 6.516 14.265 2.067 1.00 73.69 409 VAL A N 1
ATOM 3284 C CA . VAL A 1 409 ? 7.567 13.583 1.296 1.00 73.69 409 VAL A CA 1
ATOM 3285 C C . VAL A 1 409 ? 6.953 12.487 0.425 1.00 73.69 409 VAL A C 1
ATOM 3287 O O . VAL A 1 409 ? 7.331 12.329 -0.732 1.00 73.69 409 VAL A O 1
ATOM 3290 N N . PHE A 1 410 ? 5.958 11.776 0.950 1.00 79.19 410 PHE A N 1
ATOM 3291 C CA . PHE A 1 410 ? 5.243 10.710 0.261 1.00 79.19 410 PHE A CA 1
ATOM 3292 C C . PHE A 1 410 ? 3.830 11.158 -0.118 1.00 79.19 410 PHE A C 1
ATOM 3294 O O . PHE A 1 410 ? 2.871 10.998 0.638 1.00 79.19 410 PHE A O 1
ATOM 3301 N N . ASN A 1 411 ? 3.690 11.723 -1.320 1.00 81.19 411 ASN A N 1
ATOM 3302 C CA . ASN A 1 411 ? 2.382 12.062 -1.875 1.00 81.19 411 ASN A CA 1
ATOM 3303 C C . ASN A 1 411 ? 1.868 10.949 -2.800 1.00 81.19 411 ASN A C 1
ATOM 3305 O O . ASN A 1 411 ? 2.288 10.835 -3.951 1.00 81.19 411 ASN A O 1
ATOM 3309 N N . VAL A 1 412 ? 0.912 10.168 -2.297 1.00 87.44 412 VAL A N 1
ATOM 3310 C CA . VAL A 1 412 ? 0.258 9.083 -3.047 1.00 87.44 412 VAL A CA 1
ATOM 3311 C C . VAL A 1 412 ? -1.101 9.466 -3.631 1.00 87.44 412 VAL A C 1
ATOM 3313 O O . VAL A 1 412 ? -1.712 8.648 -4.307 1.00 87.44 412 VAL A O 1
ATOM 3316 N N . SER A 1 413 ? -1.574 10.703 -3.429 1.00 85.94 413 SER A N 1
ATOM 3317 C CA . SER A 1 413 ? -2.921 11.134 -3.853 1.00 85.94 413 SER A CA 1
ATOM 3318 C C . SER A 1 413 ? -3.182 10.961 -5.353 1.00 85.94 413 SER A C 1
ATOM 3320 O O . SER A 1 413 ? -4.303 10.665 -5.751 1.00 85.94 413 SER A O 1
ATOM 3322 N N . GLN A 1 414 ? -2.139 11.074 -6.180 1.00 87.81 414 GLN A N 1
ATOM 3323 C CA . GLN A 1 414 ? -2.216 10.876 -7.631 1.00 87.81 414 GLN A CA 1
ATOM 3324 C C . GLN A 1 414 ? -2.530 9.429 -8.051 1.00 87.81 414 GLN A C 1
ATOM 3326 O O . GLN A 1 414 ? -2.866 9.196 -9.208 1.00 87.81 414 GLN A O 1
ATOM 3331 N N . TYR A 1 415 ? -2.412 8.461 -7.138 1.00 91.88 415 TYR A N 1
ATOM 3332 C CA . TYR A 1 415 ? -2.723 7.050 -7.384 1.00 91.88 415 TYR A CA 1
ATOM 3333 C C . TYR A 1 415 ? -4.159 6.688 -6.985 1.00 91.88 415 TYR A C 1
ATOM 3335 O O . TYR A 1 415 ? -4.499 5.509 -6.914 1.00 91.88 415 TYR A O 1
ATOM 3343 N N . PHE A 1 416 ? -5.002 7.695 -6.740 1.00 92.50 416 PHE A N 1
ATOM 3344 C CA . PHE A 1 416 ? -6.414 7.529 -6.424 1.00 92.50 416 PHE A CA 1
ATOM 3345 C C . PHE A 1 416 ? -7.289 8.299 -7.419 1.00 92.50 416 PHE A C 1
ATOM 3347 O O . PHE A 1 416 ? -6.951 9.408 -7.832 1.00 92.50 416 PHE A O 1
ATOM 3354 N N . SER A 1 417 ? -8.433 7.728 -7.801 1.00 92.12 417 SER A N 1
ATOM 3355 C CA . SER A 1 417 ? -9.390 8.351 -8.727 1.00 92.12 417 SER A CA 1
ATOM 3356 C C . SER A 1 417 ? -10.842 7.966 -8.414 1.00 92.12 417 SER A C 1
ATOM 3358 O O . SER A 1 417 ? -11.082 7.023 -7.670 1.00 92.12 417 SER A O 1
ATOM 3360 N N . GLY A 1 418 ? -11.819 8.689 -8.970 1.00 87.38 418 GLY A N 1
ATOM 3361 C CA . GLY A 1 418 ? -13.247 8.380 -8.805 1.00 87.38 418 GLY A CA 1
ATOM 3362 C C . GLY A 1 418 ? -13.929 9.056 -7.608 1.00 87.38 418 GLY A C 1
ATOM 3363 O O . GLY A 1 418 ? -13.359 9.904 -6.921 1.00 87.38 418 GLY A O 1
ATOM 3364 N N . THR A 1 419 ? -15.210 8.735 -7.399 1.00 85.25 419 THR A N 1
ATOM 3365 C CA . THR A 1 419 ? -16.014 9.215 -6.260 1.00 85.25 419 THR A CA 1
ATOM 3366 C C . THR A 1 419 ? -16.970 8.104 -5.796 1.00 85.25 419 THR A C 1
ATOM 3368 O O . THR A 1 419 ? -17.929 7.820 -6.515 1.00 85.25 419 THR A O 1
ATOM 3371 N N . PRO A 1 420 ? -16.745 7.478 -4.623 1.00 83.50 420 PRO A N 1
ATOM 3372 C CA . PRO A 1 420 ? -15.608 7.694 -3.720 1.00 83.50 420 PRO A CA 1
ATOM 3373 C C . PRO A 1 420 ? -14.271 7.364 -4.399 1.00 83.50 420 PRO A C 1
ATOM 3375 O O . PRO A 1 420 ? -14.243 6.642 -5.394 1.00 83.50 420 PRO A O 1
ATOM 3378 N N . ALA A 1 421 ? -13.179 7.947 -3.896 1.00 86.75 421 ALA A N 1
ATOM 3379 C CA . ALA A 1 421 ? -11.842 7.672 -4.420 1.00 86.75 421 ALA A CA 1
ATOM 3380 C C . ALA A 1 421 ? -11.561 6.159 -4.381 1.00 86.75 421 ALA A C 1
ATOM 3382 O O . ALA A 1 421 ? -12.084 5.469 -3.522 1.00 86.75 421 ALA A O 1
ATOM 3383 N N . GLN A 1 422 ? -10.775 5.630 -5.306 1.00 90.31 422 GLN A N 1
ATOM 3384 C CA . GLN A 1 422 ? -10.313 4.241 -5.339 1.00 90.31 422 GLN A CA 1
ATOM 3385 C C . GLN A 1 422 ? -8.874 4.227 -5.839 1.00 90.31 422 GLN A C 1
ATOM 3387 O O . GLN A 1 422 ? -8.489 5.120 -6.598 1.00 90.31 422 GLN A O 1
ATOM 3392 N N . ILE A 1 423 ? -8.086 3.229 -5.430 1.00 92.56 423 ILE A N 1
ATOM 3393 C CA . ILE A 1 423 ? -6.750 3.017 -6.000 1.00 92.56 423 ILE A CA 1
ATOM 3394 C C . ILE A 1 423 ? -6.922 2.797 -7.512 1.00 92.56 423 ILE A C 1
ATOM 3396 O O . ILE A 1 423 ? -7.767 2.005 -7.932 1.00 92.56 423 ILE A O 1
ATOM 3400 N N . VAL A 1 424 ? -6.162 3.530 -8.329 1.00 94.56 424 VAL A N 1
ATOM 3401 C CA . VAL A 1 424 ? -6.138 3.325 -9.790 1.00 94.56 424 VAL A CA 1
ATOM 3402 C C . VAL A 1 424 ? -5.678 1.905 -10.112 1.00 94.56 424 VAL A C 1
ATOM 3404 O O . VAL A 1 424 ? -4.985 1.289 -9.314 1.00 94.56 424 VAL A O 1
ATOM 3407 N N . THR A 1 425 ? -6.001 1.368 -11.285 1.00 93.62 425 THR A N 1
ATOM 3408 C CA . THR A 1 425 ? -5.528 0.023 -11.652 1.00 93.62 425 THR A CA 1
ATOM 3409 C C . THR A 1 425 ? -3.997 -0.052 -11.665 1.00 93.62 425 THR A C 1
ATOM 3411 O O . THR A 1 425 ? -3.313 0.938 -11.935 1.00 93.62 425 THR A O 1
ATOM 3414 N N . ILE A 1 426 ? -3.426 -1.245 -11.461 1.00 92.88 426 ILE A N 1
ATOM 3415 C CA . ILE A 1 426 ? -1.965 -1.429 -11.516 1.00 92.88 426 ILE A CA 1
ATOM 3416 C C . ILE A 1 426 ? -1.357 -0.959 -12.848 1.00 92.88 426 ILE A C 1
ATOM 3418 O O . ILE A 1 426 ? -0.235 -0.455 -12.876 1.00 92.88 426 ILE A O 1
ATOM 3422 N N . GLN A 1 427 ? -2.106 -1.067 -13.951 1.00 92.06 427 GLN A N 1
ATOM 3423 C CA . GLN A 1 427 ? -1.660 -0.576 -15.251 1.00 92.06 427 GLN A CA 1
ATOM 3424 C C . GLN A 1 427 ? -1.642 0.955 -15.303 1.00 92.06 427 GLN A C 1
ATOM 3426 O O . GLN A 1 427 ? -0.665 1.530 -15.771 1.00 92.06 427 GLN A O 1
ATOM 3431 N N . GLU A 1 428 ? -2.680 1.626 -14.801 1.00 93.81 428 GLU A N 1
ATOM 3432 C CA . GLU A 1 428 ? -2.706 3.091 -14.685 1.00 93.81 428 GLU A CA 1
ATOM 3433 C C . GLU A 1 428 ? -1.605 3.599 -13.747 1.00 93.81 428 GLU A C 1
ATOM 3435 O O . GLU A 1 428 ? -0.925 4.576 -14.066 1.00 93.81 428 GLU A O 1
ATOM 3440 N N . PHE A 1 429 ? -1.363 2.892 -12.639 1.00 93.25 429 PHE A N 1
ATOM 3441 C CA . PHE A 1 429 ? -0.257 3.166 -11.729 1.00 93.25 429 PHE A CA 1
ATOM 3442 C C . PHE A 1 429 ? 1.096 3.074 -12.443 1.00 93.25 429 PHE A C 1
ATOM 3444 O O . PHE A 1 429 ? 1.864 4.036 -12.404 1.00 93.25 429 PHE A O 1
ATOM 3451 N N . LYS A 1 430 ? 1.380 1.974 -13.156 1.00 90.31 430 LYS A N 1
ATOM 3452 C CA . LYS A 1 430 ? 2.616 1.823 -13.946 1.00 90.31 430 LYS A CA 1
ATOM 3453 C C . LYS A 1 430 ? 2.736 2.918 -15.015 1.00 90.31 430 LYS A C 1
ATOM 3455 O O . LYS A 1 430 ? 3.779 3.558 -15.112 1.00 90.31 430 LYS A O 1
ATOM 3460 N N . ASN A 1 431 ? 1.650 3.226 -15.727 1.00 88.94 431 ASN A N 1
ATOM 3461 C CA . ASN A 1 431 ? 1.612 4.270 -16.760 1.00 88.94 431 ASN A CA 1
ATOM 3462 C C . ASN A 1 431 ? 1.871 5.690 -16.216 1.00 88.94 431 ASN A C 1
ATOM 3464 O O . ASN A 1 431 ? 2.222 6.583 -16.988 1.00 88.94 431 ASN A O 1
ATOM 3468 N N . SER A 1 432 ? 1.716 5.923 -14.908 1.00 89.44 432 SER A N 1
ATOM 3469 C CA . SER A 1 432 ? 2.048 7.215 -14.289 1.00 89.44 432 SER A CA 1
ATOM 3470 C C . SER A 1 432 ? 3.559 7.505 -14.275 1.00 89.44 432 SER A C 1
ATOM 3472 O O . SER A 1 432 ? 3.977 8.667 -14.194 1.00 89.44 432 SER A O 1
ATOM 3474 N N . PHE A 1 433 ? 4.394 6.469 -14.407 1.00 88.62 433 PHE A N 1
ATOM 3475 C CA . PHE A 1 433 ? 5.843 6.597 -14.487 1.00 88.62 433 PHE A CA 1
ATOM 3476 C C . PHE A 1 433 ? 6.293 6.793 -15.934 1.00 88.62 433 PHE A C 1
ATOM 3478 O O . PHE A 1 433 ? 5.956 6.020 -16.829 1.00 88.62 433 PHE A O 1
ATOM 3485 N N . LYS A 1 434 ? 7.127 7.810 -16.163 1.00 87.06 434 LYS A N 1
ATOM 3486 C CA . LYS A 1 434 ? 7.694 8.107 -17.486 1.00 87.06 434 LYS A CA 1
ATOM 3487 C C . LYS A 1 434 ? 8.897 7.207 -17.761 1.00 87.06 434 LYS A C 1
ATOM 3489 O O . LYS A 1 434 ? 9.647 6.900 -16.838 1.00 87.06 434 LYS A O 1
ATOM 3494 N N . HIS A 1 435 ? 9.145 6.857 -19.020 1.00 86.00 435 HIS A N 1
ATOM 3495 C CA . HIS A 1 435 ? 10.350 6.123 -19.429 1.00 86.00 435 HIS A CA 1
ATOM 3496 C C . HIS A 1 435 ? 11.550 7.089 -19.455 1.00 86.00 435 HIS A C 1
ATOM 3498 O O . HIS A 1 435 ? 12.048 7.481 -20.508 1.00 86.00 435 HIS A O 1
ATOM 3504 N N . LYS A 1 436 ? 11.916 7.600 -18.273 1.00 85.69 436 LYS A N 1
ATOM 3505 C CA . LYS A 1 436 ? 12.954 8.608 -18.045 1.00 85.69 436 LYS A CA 1
ATOM 3506 C C . LYS A 1 436 ? 13.779 8.285 -16.796 1.00 85.69 436 LYS A C 1
ATOM 3508 O O . LYS A 1 436 ? 13.227 7.689 -15.873 1.00 85.69 436 LYS A O 1
ATOM 3513 N N . ILE A 1 437 ? 15.021 8.772 -16.692 1.00 85.69 437 ILE A N 1
ATOM 3514 C CA . ILE A 1 437 ? 15.867 8.550 -15.503 1.00 85.69 437 ILE A CA 1
ATOM 3515 C C . ILE A 1 437 ? 15.239 9.117 -14.222 1.00 85.69 437 ILE A C 1
ATOM 3517 O O . ILE A 1 437 ? 15.461 8.617 -13.125 1.00 85.69 437 ILE A O 1
ATOM 3521 N N . GLU A 1 438 ? 14.399 10.149 -14.354 1.00 87.25 438 GLU A N 1
ATOM 3522 C CA . GLU A 1 438 ? 13.634 10.722 -13.243 1.00 87.25 438 GLU A CA 1
ATOM 3523 C C . GLU A 1 438 ? 12.796 9.663 -12.519 1.00 87.25 438 GLU A C 1
ATOM 3525 O O . GLU A 1 438 ? 12.615 9.747 -11.309 1.00 87.25 438 GLU A O 1
ATOM 3530 N N . THR A 1 439 ? 12.298 8.657 -13.240 1.00 89.50 439 THR A N 1
ATOM 3531 C CA . THR A 1 439 ? 11.568 7.532 -12.648 1.00 89.50 439 THR A CA 1
ATOM 3532 C C . THR A 1 439 ? 12.480 6.685 -11.771 1.00 89.50 439 THR A C 1
ATOM 3534 O O . THR A 1 439 ? 12.099 6.359 -10.649 1.00 89.50 439 THR A O 1
ATOM 3537 N N . PHE A 1 440 ? 13.695 6.383 -12.231 1.00 90.38 440 PHE A N 1
ATOM 3538 C CA . PHE A 1 440 ? 14.690 5.680 -11.424 1.00 90.38 440 PHE A CA 1
ATOM 3539 C C . PHE A 1 440 ? 15.039 6.471 -10.154 1.00 90.38 440 PHE A C 1
ATOM 3541 O O . PHE A 1 440 ? 15.018 5.912 -9.054 1.00 90.38 440 PHE A O 1
ATOM 3548 N N . PHE A 1 441 ? 15.275 7.783 -10.268 1.00 89.06 441 PHE A N 1
ATOM 3549 C CA . PHE A 1 441 ? 15.548 8.627 -9.100 1.00 89.06 441 PHE A CA 1
ATOM 3550 C C . PHE A 1 441 ? 14.372 8.670 -8.126 1.00 89.06 441 PHE A C 1
ATOM 3552 O O . PHE A 1 441 ? 14.584 8.468 -6.933 1.00 89.06 441 PHE A O 1
ATOM 3559 N N . LYS A 1 442 ? 13.140 8.833 -8.626 1.00 87.38 442 LYS A N 1
ATOM 3560 C CA . LYS A 1 442 ? 11.927 8.777 -7.799 1.00 87.38 442 LYS A CA 1
ATOM 3561 C C . LYS A 1 442 ? 11.822 7.457 -7.054 1.00 87.38 442 LYS A C 1
ATOM 3563 O O . LYS A 1 442 ? 11.620 7.475 -5.853 1.00 87.38 442 LYS A O 1
ATOM 3568 N N . LEU A 1 443 ? 11.992 6.316 -7.721 1.00 90.38 443 LEU A N 1
ATOM 3569 C CA . LEU A 1 443 ? 11.924 5.008 -7.059 1.00 90.38 443 LEU A CA 1
ATOM 3570 C C . LEU A 1 443 ? 13.061 4.807 -6.041 1.00 90.38 443 LEU A C 1
ATOM 3572 O O . LEU A 1 443 ? 12.857 4.177 -5.007 1.00 90.38 443 LEU A O 1
ATOM 3576 N N . THR A 1 444 ? 14.230 5.402 -6.276 1.00 90.75 444 THR A N 1
ATOM 3577 C CA . THR A 1 444 ? 15.361 5.390 -5.329 1.00 90.75 444 THR A CA 1
ATOM 3578 C C . THR A 1 444 ? 15.074 6.200 -4.053 1.00 90.75 444 THR A C 1
ATOM 3580 O O . THR A 1 444 ? 15.698 5.975 -3.015 1.00 90.75 444 THR A O 1
ATOM 3583 N N . GLU A 1 445 ? 14.074 7.089 -4.058 1.00 86.12 445 GLU A N 1
ATOM 3584 C CA . GLU A 1 445 ? 13.571 7.709 -2.822 1.00 86.12 445 GLU A CA 1
ATOM 3585 C C . GLU A 1 445 ? 12.891 6.698 -1.887 1.00 86.12 445 GLU A C 1
ATOM 3587 O O . GLU A 1 445 ? 12.812 6.955 -0.684 1.00 86.12 445 GLU A O 1
ATOM 3592 N N . TYR A 1 446 ? 12.463 5.543 -2.411 1.00 88.50 446 TYR A N 1
ATOM 3593 C CA . TYR A 1 446 ? 11.785 4.462 -1.684 1.00 88.50 446 TYR A CA 1
ATOM 3594 C C . TYR A 1 446 ? 12.703 3.259 -1.444 1.00 88.50 446 TYR A C 1
ATOM 3596 O O . TYR A 1 446 ? 12.609 2.611 -0.401 1.00 88.50 446 TYR A O 1
ATOM 3604 N N . PHE A 1 447 ? 13.610 2.975 -2.383 1.00 93.62 447 PHE A N 1
ATOM 3605 C CA . PHE A 1 447 ? 14.364 1.724 -2.417 1.00 93.62 447 PHE A CA 1
ATOM 3606 C C . PHE A 1 447 ? 15.883 1.912 -2.453 1.00 93.62 447 PHE A C 1
ATOM 3608 O O . PHE A 1 447 ? 16.416 2.879 -2.990 1.00 93.62 447 PHE A O 1
ATOM 3615 N N . ILE A 1 448 ? 16.575 0.922 -1.899 1.00 94.56 448 ILE A N 1
ATOM 3616 C CA . ILE A 1 448 ? 17.983 0.610 -2.121 1.00 94.56 448 ILE A CA 1
ATOM 3617 C C . ILE A 1 448 ? 18.025 -0.560 -3.107 1.00 94.56 448 ILE A C 1
ATOM 3619 O O . ILE A 1 448 ? 17.318 -1.552 -2.931 1.00 94.56 448 ILE A O 1
ATOM 3623 N N . TRP A 1 449 ? 18.859 -0.453 -4.136 1.00 94.50 449 TRP A N 1
ATOM 3624 C CA . TRP A 1 449 ? 18.932 -1.429 -5.220 1.00 94.50 449 TRP A CA 1
ATOM 3625 C C . TRP A 1 449 ? 20.105 -2.385 -5.025 1.00 94.50 449 TRP A C 1
ATOM 3627 O O . TRP A 1 449 ? 21.250 -1.947 -4.917 1.00 94.50 449 TRP A O 1
ATOM 3637 N N . ILE A 1 450 ? 19.828 -3.689 -4.998 1.00 93.00 450 ILE A N 1
ATOM 3638 C CA . ILE A 1 450 ? 20.845 -4.736 -4.833 1.00 93.00 450 ILE A CA 1
ATOM 3639 C C . ILE A 1 450 ? 20.920 -5.562 -6.127 1.00 93.00 450 ILE A C 1
ATOM 3641 O O . ILE A 1 450 ? 19.896 -6.119 -6.517 1.00 93.00 450 ILE A O 1
ATOM 3645 N N . PRO A 1 451 ? 22.084 -5.667 -6.797 1.00 90.38 451 PRO A N 1
ATOM 3646 C CA . PRO A 1 451 ? 22.226 -6.501 -7.993 1.00 90.38 451 PRO A CA 1
ATOM 3647 C C . PRO A 1 451 ? 21.872 -7.972 -7.714 1.00 90.38 451 PRO A C 1
ATOM 3649 O O . PRO A 1 451 ? 22.355 -8.540 -6.734 1.00 90.38 451 PRO A O 1
ATOM 3652 N N . ASP A 1 452 ? 21.062 -8.589 -8.578 1.00 88.12 452 ASP A N 1
ATOM 3653 C CA . ASP A 1 452 ? 20.596 -9.981 -8.449 1.00 88.12 452 ASP A CA 1
ATOM 3654 C C . ASP A 1 452 ? 20.517 -10.678 -9.824 1.00 88.12 452 ASP A C 1
ATOM 3656 O O . ASP A 1 452 ? 19.474 -11.151 -10.283 1.00 88.12 452 ASP A O 1
ATOM 3660 N N . GLY A 1 453 ? 21.644 -10.678 -10.542 1.00 84.88 453 GLY A N 1
ATOM 3661 C CA . GLY A 1 453 ? 21.799 -11.337 -11.840 1.00 84.88 453 GLY A CA 1
ATOM 3662 C C . GLY A 1 453 ? 20.985 -10.689 -12.963 1.00 84.88 453 GLY A C 1
ATOM 3663 O O . GLY A 1 453 ? 21.521 -9.917 -13.748 1.00 84.88 453 GLY A O 1
ATOM 3664 N N . SER A 1 454 ? 19.696 -11.020 -13.057 1.00 86.25 454 SER A N 1
ATOM 3665 C CA . SER A 1 454 ? 18.802 -10.588 -14.148 1.00 86.25 454 SER A CA 1
ATOM 3666 C C . SER A 1 454 ? 17.962 -9.345 -13.832 1.00 86.25 454 SER A C 1
ATOM 3668 O O . SER A 1 454 ? 17.136 -8.952 -14.652 1.00 86.25 454 SER A O 1
ATOM 3670 N N . TYR A 1 455 ? 18.138 -8.748 -12.650 1.00 91.62 455 TYR A N 1
ATOM 3671 C CA . TYR A 1 455 ? 17.498 -7.506 -12.206 1.00 91.62 455 TYR A CA 1
ATOM 3672 C C . TYR A 1 455 ? 18.238 -6.924 -10.987 1.00 91.62 455 TYR A C 1
ATOM 3674 O O . TYR A 1 455 ? 19.152 -7.542 -10.439 1.00 91.62 455 TYR A O 1
ATOM 3682 N N . TYR A 1 456 ? 17.827 -5.737 -10.543 1.00 93.56 456 TYR A N 1
ATOM 3683 C CA . TYR A 1 456 ? 18.185 -5.148 -9.257 1.00 93.56 456 TYR A CA 1
ATOM 3684 C C . TYR A 1 456 ? 17.016 -5.306 -8.293 1.00 93.56 456 TYR A C 1
ATOM 3686 O O . TYR A 1 456 ? 15.930 -4.766 -8.511 1.00 93.56 456 TYR A O 1
ATOM 3694 N N . LYS A 1 457 ? 17.230 -6.055 -7.215 1.00 93.50 457 LYS A N 1
ATOM 3695 C CA . LYS A 1 457 ? 16.226 -6.274 -6.183 1.00 93.50 457 LYS A CA 1
ATOM 3696 C C . LYS A 1 457 ? 15.976 -4.965 -5.418 1.00 93.50 457 LYS A C 1
ATOM 3698 O O . LYS A 1 457 ? 16.920 -4.458 -4.799 1.00 93.50 457 LYS A O 1
ATOM 3703 N N . PRO A 1 458 ? 14.742 -4.428 -5.409 1.00 94.88 458 PRO A N 1
ATOM 3704 C CA . PRO A 1 458 ? 14.396 -3.307 -4.545 1.00 94.88 458 PRO A CA 1
ATOM 3705 C C . PRO A 1 458 ? 14.333 -3.781 -3.090 1.00 94.88 458 PRO A C 1
ATOM 3707 O O . PRO A 1 458 ? 13.673 -4.770 -2.777 1.00 94.88 458 PRO A O 1
ATOM 3710 N N . THR A 1 459 ? 15.032 -3.081 -2.203 1.00 94.50 459 THR A N 1
ATOM 3711 C CA . THR A 1 459 ? 14.915 -3.228 -0.745 1.00 94.50 459 THR A CA 1
ATOM 3712 C C . THR A 1 459 ? 14.456 -1.900 -0.169 1.00 94.50 459 THR A C 1
ATOM 3714 O O . THR A 1 459 ? 15.036 -0.866 -0.491 1.00 94.50 459 THR A O 1
ATOM 3717 N N . GLU A 1 460 ? 13.418 -1.896 0.657 1.00 93.00 460 GLU A N 1
ATOM 3718 C CA . GLU A 1 460 ? 12.862 -0.680 1.245 1.00 93.00 460 GLU A CA 1
ATOM 3719 C C . GLU A 1 460 ? 13.927 0.088 2.030 1.00 93.00 460 GLU A C 1
ATOM 3721 O O . GLU A 1 460 ? 14.644 -0.464 2.869 1.00 93.00 460 GLU A O 1
ATOM 3726 N N . ASN A 1 461 ? 14.030 1.390 1.777 1.00 91.94 461 ASN A N 1
ATOM 3727 C CA . ASN A 1 461 ? 14.908 2.246 2.555 1.00 91.94 461 ASN A CA 1
ATOM 3728 C C . ASN A 1 461 ? 14.227 2.703 3.858 1.00 91.94 461 ASN A C 1
ATOM 3730 O O . ASN A 1 461 ? 13.013 2.593 4.042 1.00 91.94 461 ASN A O 1
ATOM 3734 N N . GLN A 1 462 ? 15.011 3.291 4.765 1.00 91.00 462 GLN A N 1
ATOM 3735 C CA . GLN A 1 462 ? 14.497 3.725 6.066 1.00 91.00 462 GLN A CA 1
ATOM 3736 C C . GLN A 1 462 ? 13.389 4.785 5.966 1.00 91.00 462 GLN A C 1
ATOM 3738 O O . GLN A 1 462 ? 12.512 4.820 6.823 1.00 91.00 462 GLN A O 1
ATOM 3743 N N . LYS A 1 463 ? 13.401 5.657 4.946 1.00 87.00 463 LYS A N 1
ATOM 3744 C CA . LYS A 1 463 ? 12.358 6.684 4.787 1.00 87.00 463 LYS A CA 1
ATOM 3745 C C . LYS A 1 463 ? 11.011 6.042 4.469 1.00 87.00 463 LYS A C 1
ATOM 3747 O O . LYS A 1 463 ? 10.015 6.418 5.079 1.00 87.00 463 LYS A O 1
ATOM 3752 N N . PHE A 1 464 ? 10.999 5.064 3.567 1.00 89.69 464 PHE A N 1
ATOM 3753 C CA . PHE A 1 464 ? 9.795 4.310 3.240 1.00 89.69 464 PHE A CA 1
ATOM 3754 C C . PHE A 1 464 ? 9.291 3.506 4.440 1.00 89.69 464 PHE A C 1
ATOM 3756 O O . PHE A 1 464 ? 8.118 3.604 4.792 1.00 89.69 464 PHE A O 1
ATOM 3763 N N . LEU A 1 465 ? 10.187 2.795 5.132 1.00 91.44 465 LEU A N 1
ATOM 3764 C CA . LEU A 1 465 ? 9.837 2.045 6.343 1.00 91.44 465 LEU A CA 1
ATOM 3765 C C . LEU A 1 465 ? 9.262 2.952 7.439 1.00 91.44 465 LEU A C 1
ATOM 3767 O O . LEU A 1 465 ? 8.251 2.608 8.042 1.00 91.44 465 LEU A O 1
ATOM 3771 N N . ASN A 1 466 ? 9.837 4.141 7.648 1.00 90.25 466 ASN A N 1
ATOM 3772 C CA . ASN A 1 466 ? 9.294 5.126 8.587 1.00 90.25 466 ASN A CA 1
ATOM 3773 C C . ASN A 1 466 ? 7.874 5.564 8.204 1.00 90.25 466 ASN A C 1
ATOM 3775 O O . ASN A 1 466 ? 7.053 5.799 9.088 1.00 90.25 466 ASN A O 1
ATOM 3779 N N . TYR A 1 467 ? 7.578 5.680 6.908 1.00 90.06 467 TYR A N 1
ATOM 3780 C CA . TYR A 1 467 ? 6.242 6.044 6.447 1.00 90.06 467 TYR A CA 1
ATOM 3781 C C . TYR A 1 467 ? 5.229 4.911 6.653 1.00 90.06 467 TYR A C 1
ATOM 3783 O O . TYR A 1 467 ? 4.124 5.166 7.128 1.00 90.06 467 TYR A O 1
ATOM 3791 N N . VAL A 1 468 ? 5.621 3.659 6.399 1.00 92.12 468 VAL A N 1
ATOM 3792 C CA . VAL A 1 468 ? 4.814 2.480 6.756 1.00 92.12 468 VAL A CA 1
ATOM 3793 C C . VAL A 1 468 ? 4.539 2.454 8.262 1.00 92.12 468 VAL A C 1
ATOM 3795 O O . VAL A 1 468 ? 3.387 2.331 8.676 1.00 92.12 468 VAL A O 1
ATOM 3798 N N . SER A 1 469 ? 5.565 2.649 9.095 1.00 92.81 469 SER A N 1
ATOM 3799 C CA . SER A 1 469 ? 5.397 2.719 10.551 1.00 92.81 469 SER A CA 1
ATOM 3800 C C . SER A 1 469 ? 4.478 3.864 10.976 1.00 92.81 469 SER A C 1
ATOM 3802 O O . SER A 1 469 ? 3.671 3.681 11.880 1.00 92.81 469 SER A O 1
ATOM 3804 N N . TYR A 1 470 ? 4.540 5.020 10.308 1.00 94.19 470 TYR A N 1
ATOM 3805 C CA . TYR A 1 470 ? 3.626 6.129 10.577 1.00 94.19 470 TYR A CA 1
ATOM 3806 C C . TYR A 1 470 ? 2.161 5.744 10.323 1.00 94.19 470 TYR A C 1
ATOM 3808 O O . TYR A 1 470 ? 1.325 5.995 11.189 1.00 94.19 470 TYR A O 1
ATOM 3816 N N . GLN A 1 471 ? 1.855 5.085 9.196 1.00 96.00 471 GLN A N 1
ATOM 3817 C CA . GLN A 1 471 ? 0.501 4.581 8.918 1.00 96.00 471 GLN A CA 1
ATOM 3818 C C . GLN A 1 471 ? 0.009 3.665 10.049 1.00 96.00 471 GLN A C 1
ATOM 3820 O O . GLN A 1 471 ? -1.097 3.847 10.556 1.00 96.00 471 GLN A O 1
ATOM 3825 N N . GLN A 1 472 ? 0.846 2.716 10.478 1.00 96.00 472 GLN A N 1
ATOM 3826 C CA . GLN A 1 472 ? 0.511 1.748 11.528 1.00 96.00 472 GLN A CA 1
ATOM 3827 C C . GLN A 1 472 ? 0.306 2.419 12.896 1.00 96.00 472 GLN A C 1
ATOM 3829 O O . GLN A 1 472 ? -0.687 2.152 13.568 1.00 96.00 472 GLN A O 1
ATOM 3834 N N . SER A 1 473 ? 1.193 3.336 13.294 1.00 96.00 473 SER A N 1
ATOM 3835 C CA . SER A 1 473 ? 1.056 4.071 14.558 1.00 96.00 473 SER A CA 1
ATOM 3836 C C . SER A 1 473 ? -0.147 5.018 14.563 1.00 96.00 473 SER A C 1
ATOM 3838 O O . SER A 1 473 ? -0.783 5.181 15.600 1.00 96.00 473 SER A O 1
ATOM 3840 N N . SER A 1 474 ? -0.487 5.639 13.428 1.00 97.12 474 SER A N 1
ATOM 3841 C CA . SER A 1 474 ? -1.705 6.455 13.317 1.00 97.12 474 SER A CA 1
ATOM 3842 C C . SER A 1 474 ? -2.976 5.611 13.423 1.00 97.12 474 SER A C 1
ATOM 3844 O O . SER A 1 474 ? -3.904 6.017 14.119 1.00 97.12 474 SER A O 1
ATOM 3846 N N . LEU A 1 475 ? -2.998 4.422 12.812 1.00 97.44 475 LEU A N 1
ATOM 3847 C CA . LEU A 1 475 ? -4.099 3.470 12.971 1.00 97.44 475 LEU A CA 1
ATOM 3848 C C . LEU A 1 475 ? -4.283 3.057 14.438 1.00 97.44 475 LEU A C 1
ATOM 3850 O O . LEU A 1 475 ? -5.400 3.077 14.950 1.00 97.44 475 LEU A O 1
ATOM 3854 N N . GLU A 1 476 ? -3.190 2.727 15.130 1.00 97.69 476 GLU A N 1
ATOM 3855 C CA . GLU A 1 476 ? -3.218 2.370 16.552 1.00 97.69 476 GLU A CA 1
ATOM 3856 C C . GLU A 1 476 ? -3.783 3.507 17.419 1.00 97.69 476 GLU A C 1
ATOM 3858 O O . GLU A 1 476 ? -4.639 3.270 18.270 1.00 97.69 476 GLU A O 1
ATOM 3863 N N . GLN A 1 477 ? -3.374 4.756 17.173 1.00 97.62 477 GLN A N 1
ATOM 3864 C CA . GLN A 1 477 ? -3.906 5.928 17.884 1.00 97.62 477 GLN A CA 1
ATOM 3865 C C . GLN A 1 477 ? -5.408 6.133 17.645 1.00 97.62 477 GLN A C 1
ATOM 3867 O O . GLN A 1 477 ? -6.153 6.487 18.564 1.00 97.62 477 GLN A O 1
ATOM 3872 N N . ASP A 1 478 ? -5.870 5.899 16.421 1.00 97.25 478 ASP A N 1
ATOM 3873 C CA . ASP A 1 478 ? -7.287 5.985 16.079 1.00 97.25 478 ASP A CA 1
ATOM 3874 C C . ASP A 1 478 ? -8.103 4.866 16.741 1.00 97.25 478 ASP A C 1
ATOM 3876 O O . ASP A 1 478 ? -9.204 5.112 17.243 1.00 97.25 478 ASP A O 1
ATOM 3880 N N . PHE A 1 479 ? -7.552 3.654 16.825 1.00 97.31 479 PHE A N 1
ATOM 3881 C CA . PHE A 1 479 ? -8.160 2.557 17.579 1.00 97.31 479 PHE A CA 1
ATOM 3882 C C . PHE A 1 479 ? -8.207 2.864 19.076 1.00 97.31 479 PHE A C 1
ATOM 3884 O O . PHE A 1 479 ? -9.247 2.646 19.695 1.00 97.31 479 PHE A O 1
ATOM 3891 N N . GLN A 1 480 ? -7.146 3.439 19.649 1.00 97.69 480 GLN A N 1
ATOM 3892 C CA . GLN A 1 480 ? -7.157 3.899 21.040 1.00 97.69 480 GLN A CA 1
ATOM 3893 C C . GLN A 1 480 ? -8.257 4.940 21.273 1.00 97.69 480 GLN A C 1
ATOM 3895 O O . GLN A 1 480 ? -9.003 4.833 22.239 1.00 97.69 480 GLN A O 1
ATOM 3900 N N . SER A 1 481 ? -8.431 5.881 20.343 1.00 96.38 481 SER A N 1
ATOM 3901 C CA . SER A 1 481 ? -9.492 6.891 20.433 1.00 96.38 481 SER A CA 1
ATOM 3902 C C . SER A 1 481 ? -10.893 6.265 20.446 1.00 96.38 481 SER A C 1
ATOM 3904 O O . SER A 1 481 ? -11.767 6.725 21.174 1.00 96.38 481 SER A O 1
ATOM 3906 N N . ILE A 1 482 ? -11.123 5.200 19.670 1.00 95.88 482 ILE A N 1
ATOM 3907 C CA . ILE A 1 482 ? -12.381 4.439 19.710 1.00 95.88 482 ILE A CA 1
ATOM 3908 C C . ILE A 1 482 ? -12.533 3.685 21.040 1.00 95.88 482 ILE A C 1
ATOM 3910 O O . ILE A 1 482 ? -13.618 3.702 21.623 1.00 95.88 482 ILE A O 1
ATOM 3914 N N . ILE A 1 483 ? -11.467 3.049 21.540 1.00 95.88 483 ILE A N 1
ATOM 3915 C CA . ILE A 1 483 ? -11.461 2.355 22.839 1.00 95.88 483 ILE A CA 1
ATOM 3916 C C . ILE A 1 483 ? -11.819 3.322 23.969 1.00 95.88 483 ILE A C 1
ATOM 3918 O O . ILE A 1 483 ? -12.642 2.985 24.817 1.00 95.88 483 ILE A O 1
ATOM 3922 N N . ASP A 1 484 ? -11.261 4.530 23.972 1.00 95.19 484 ASP A N 1
ATOM 3923 C CA . ASP A 1 484 ? -11.529 5.541 25.000 1.00 95.19 484 ASP A CA 1
ATOM 3924 C C . ASP A 1 484 ? -13.017 5.927 25.050 1.00 95.19 484 ASP A C 1
ATOM 3926 O O . ASP A 1 484 ? -13.555 6.180 26.127 1.00 95.19 484 ASP A O 1
ATOM 3930 N N . LEU A 1 485 ? -13.716 5.894 23.908 1.00 93.94 485 LEU A N 1
ATOM 3931 C CA . LEU A 1 485 ? -15.153 6.175 23.839 1.00 93.94 485 LEU A CA 1
ATOM 3932 C C . LEU A 1 485 ? -16.024 5.043 24.401 1.00 93.94 485 LEU A C 1
ATOM 3934 O O . LEU A 1 485 ? -17.117 5.311 24.901 1.00 93.94 485 LEU A O 1
ATOM 3938 N N . VAL A 1 486 ? -15.578 3.786 24.316 1.00 94.00 486 VAL A N 1
ATOM 3939 C CA . VAL A 1 486 ? -16.399 2.619 24.694 1.00 94.00 486 VAL A CA 1
ATOM 3940 C C . VAL A 1 486 ? -15.986 1.969 26.013 1.00 94.00 486 VAL A C 1
ATOM 3942 O O . VAL A 1 486 ? -16.814 1.337 26.673 1.00 94.00 486 VAL A O 1
ATOM 3945 N N . SER A 1 487 ? -14.732 2.136 26.433 1.00 93.38 487 SER A N 1
ATOM 3946 C CA . SER A 1 487 ? -14.175 1.519 27.641 1.00 93.38 487 SER A CA 1
ATOM 3947 C C . SER A 1 487 ? -14.937 1.848 28.933 1.00 93.38 487 SER A C 1
ATOM 3949 O O . SER A 1 487 ? -15.074 0.931 29.747 1.00 93.38 487 SER A O 1
ATOM 3951 N N . PRO A 1 488 ? -15.551 3.041 29.126 1.00 93.81 488 PRO A N 1
ATOM 3952 C CA . PRO A 1 488 ? -16.363 3.309 30.317 1.00 93.81 488 PRO A CA 1
ATOM 3953 C C . PRO A 1 488 ? -17.644 2.466 30.408 1.00 93.81 488 PRO A C 1
ATOM 3955 O O . PRO A 1 488 ? -18.328 2.493 31.426 1.00 93.81 488 PRO A O 1
ATOM 3958 N N . SER A 1 489 ? -18.022 1.762 29.339 1.00 93.75 489 SER A N 1
ATOM 3959 C CA . SER A 1 489 ? -19.208 0.896 29.280 1.00 93.75 489 SER A CA 1
ATOM 3960 C C . SER A 1 489 ? -18.883 -0.530 28.836 1.00 93.75 489 SER A C 1
ATOM 3962 O O . SER A 1 489 ? -19.791 -1.288 28.505 1.00 93.75 489 SER A O 1
ATOM 3964 N N . TYR A 1 490 ? -17.607 -0.919 28.820 1.00 96.31 490 TYR A N 1
ATOM 3965 C CA . TYR A 1 490 ? -17.215 -2.281 28.485 1.00 96.31 490 TYR A CA 1
ATOM 3966 C C . TYR A 1 490 ? -17.144 -3.150 29.739 1.00 96.31 490 TYR A C 1
ATOM 3968 O O . TYR A 1 490 ? -16.180 -3.092 30.501 1.00 96.31 490 TYR A O 1
ATOM 3976 N N . TYR A 1 491 ? -18.159 -3.993 29.927 1.00 97.06 491 TYR A N 1
ATOM 3977 C CA . TYR A 1 491 ? -18.298 -4.848 31.110 1.00 97.06 491 TYR A CA 1
ATOM 3978 C C . TYR A 1 491 ? -17.793 -6.284 30.889 1.00 97.06 491 TYR A C 1
ATOM 3980 O O . TYR A 1 491 ? -18.056 -7.182 31.692 1.00 97.06 491 TYR A O 1
ATOM 3988 N N . GLY A 1 492 ? -17.081 -6.520 29.782 1.00 96.56 492 GLY A N 1
ATOM 3989 C CA . GLY A 1 492 ? -16.500 -7.820 29.457 1.00 96.56 492 GLY A CA 1
ATOM 3990 C C . GLY A 1 492 ? -17.444 -8.785 28.759 1.00 96.56 492 GLY A C 1
ATOM 3991 O O . GLY A 1 492 ? -17.157 -9.982 28.733 1.00 96.56 492 GLY A O 1
ATOM 3992 N N . TYR A 1 493 ? -18.580 -8.321 28.237 1.00 97.00 493 TYR A N 1
ATOM 3993 C CA . TYR A 1 493 ? -19.481 -9.161 27.448 1.00 97.00 493 TYR A CA 1
ATOM 3994 C C . TYR A 1 493 ? -18.998 -9.297 26.007 1.00 97.00 493 TYR A C 1
ATOM 3996 O O . TYR A 1 493 ? -18.223 -8.474 25.520 1.00 97.00 493 TYR A O 1
ATOM 4004 N N . ALA A 1 494 ? -19.472 -10.339 25.322 1.00 93.31 494 ALA A N 1
ATOM 4005 C CA . ALA A 1 494 ? -19.202 -10.516 23.902 1.00 93.31 494 ALA A CA 1
ATOM 4006 C C . ALA A 1 494 ? -19.710 -9.311 23.102 1.00 93.31 494 ALA A C 1
ATOM 4008 O O . ALA A 1 494 ? -20.766 -8.756 23.405 1.00 93.31 494 ALA A O 1
ATOM 4009 N N . SER A 1 495 ? -18.942 -8.927 22.087 1.00 87.38 495 SER A N 1
ATOM 4010 C CA . SER A 1 495 ? -19.272 -7.817 21.201 1.00 87.38 495 SER A CA 1
ATOM 4011 C C . SER A 1 495 ? -20.532 -8.097 20.370 1.00 87.38 495 SER A C 1
ATOM 4013 O O . SER A 1 495 ? -20.760 -9.228 19.935 1.00 87.38 495 SER A O 1
ATOM 4015 N N . LEU A 1 496 ? -21.326 -7.052 20.117 1.00 91.62 496 LEU A N 1
ATOM 4016 C CA . LEU A 1 496 ? -22.573 -7.132 19.353 1.00 91.62 496 LEU A CA 1
ATOM 4017 C C . LEU A 1 496 ? -22.327 -7.592 17.903 1.00 91.62 496 LEU A C 1
ATOM 4019 O O . LEU A 1 496 ? -21.637 -6.932 17.126 1.00 91.62 496 LEU A O 1
ATOM 4023 N N . VAL A 1 497 ? -22.931 -8.716 17.511 1.00 88.50 497 VAL A N 1
ATOM 4024 C CA . VAL A 1 497 ? -22.813 -9.267 16.150 1.00 88.50 497 VAL A CA 1
ATOM 4025 C C . VAL A 1 497 ? -23.394 -8.290 15.118 1.00 88.50 497 VAL A C 1
ATOM 4027 O O . VAL A 1 497 ? -24.406 -7.644 15.374 1.00 88.50 497 VAL A O 1
ATOM 4030 N N . ASN A 1 498 ? -22.769 -8.200 13.937 1.00 86.12 498 ASN A N 1
ATOM 4031 C CA . ASN A 1 498 ? -23.135 -7.289 12.837 1.00 86.12 498 ASN A CA 1
ATOM 4032 C C . ASN A 1 498 ? -23.037 -5.789 13.171 1.00 86.12 498 ASN A C 1
ATOM 4034 O O . ASN A 1 498 ? -23.537 -4.950 12.427 1.00 86.12 498 ASN A O 1
ATOM 4038 N N . ASN A 1 499 ? -22.375 -5.430 14.269 1.00 92.00 499 ASN A N 1
ATOM 4039 C CA . ASN A 1 499 ? -22.046 -4.047 14.576 1.00 92.00 499 ASN A CA 1
ATOM 4040 C C . ASN A 1 499 ? -20.751 -3.622 13.865 1.00 92.00 499 ASN A C 1
ATOM 4042 O O . ASN A 1 499 ? -19.801 -4.407 13.789 1.00 92.00 499 ASN A O 1
ATOM 4046 N N . ARG A 1 500 ? -20.662 -2.369 13.398 1.00 91.69 500 ARG A N 1
ATOM 4047 C CA . ARG A 1 500 ? -19.474 -1.872 12.681 1.00 91.69 500 ARG A CA 1
ATOM 4048 C C . ARG A 1 500 ? -18.198 -1.895 13.521 1.00 91.69 500 ARG A C 1
ATOM 4050 O O . ARG A 1 500 ? -17.164 -2.319 13.014 1.00 91.69 500 ARG A O 1
ATOM 4057 N N . LEU A 1 501 ? -18.259 -1.520 14.803 1.00 93.19 501 LEU A N 1
ATOM 4058 C CA . LEU A 1 501 ? -17.090 -1.607 15.688 1.00 93.19 501 LEU A CA 1
ATOM 4059 C C . LEU A 1 501 ? -16.633 -3.055 15.837 1.00 93.19 501 LEU A C 1
ATOM 4061 O O . LEU A 1 501 ? -15.444 -3.336 15.787 1.00 93.19 501 LEU A O 1
ATOM 4065 N N . THR A 1 502 ? -17.576 -3.987 15.959 1.00 92.75 502 THR A N 1
ATOM 4066 C CA . THR A 1 502 ? -17.264 -5.418 16.103 1.00 92.75 502 THR A CA 1
ATOM 4067 C C . THR A 1 502 ? -16.688 -6.010 14.824 1.00 92.75 502 THR A C 1
ATOM 4069 O O . THR A 1 502 ? -15.747 -6.793 14.876 1.00 92.75 502 THR A O 1
ATOM 4072 N N . THR A 1 503 ? -17.225 -5.600 13.678 1.00 90.62 503 THR A N 1
ATOM 4073 C CA . THR A 1 503 ? -16.826 -6.101 12.359 1.00 90.62 503 THR A CA 1
ATOM 4074 C C . THR A 1 503 ? -15.450 -5.584 11.949 1.00 90.62 503 THR A C 1
ATOM 4076 O O . THR A 1 503 ? -14.665 -6.345 11.393 1.00 90.62 503 THR A O 1
ATOM 4079 N N . TYR A 1 504 ? -15.150 -4.311 12.225 1.00 91.25 504 TYR A N 1
ATOM 4080 C CA . TYR A 1 504 ? -13.956 -3.651 11.692 1.00 91.25 504 TYR A CA 1
ATOM 4081 C C . TYR A 1 504 ? -12.853 -3.389 12.718 1.00 91.25 504 TYR A C 1
ATOM 4083 O O . TYR A 1 504 ? -11.714 -3.195 12.313 1.00 91.25 504 TYR A O 1
ATOM 4091 N N . ILE A 1 505 ? -13.152 -3.352 14.021 1.00 93.19 505 ILE A N 1
ATOM 4092 C CA . ILE A 1 505 ? -12.174 -2.956 15.053 1.00 93.19 505 ILE A CA 1
ATOM 4093 C C . ILE A 1 505 ? -12.010 -4.055 16.107 1.00 93.19 505 ILE A C 1
ATOM 4095 O O . ILE A 1 505 ? -10.897 -4.498 16.361 1.00 93.19 505 ILE A O 1
ATOM 4099 N N . PHE A 1 506 ? -13.101 -4.540 16.702 1.00 94.06 506 PHE A N 1
ATOM 4100 C CA . PHE A 1 506 ? -13.091 -5.469 17.842 1.00 94.06 506 PHE A CA 1
ATOM 4101 C C . PHE A 1 506 ? -13.217 -6.946 17.455 1.00 94.06 506 PHE A C 1
ATOM 4103 O O . PHE A 1 506 ? -13.610 -7.765 18.285 1.00 94.06 506 PHE A O 1
ATOM 4110 N N . GLN A 1 507 ? -12.882 -7.309 16.218 1.00 90.25 507 GLN A N 1
ATOM 4111 C CA . GLN A 1 507 ? -13.064 -8.672 15.712 1.00 90.25 507 GLN A CA 1
ATOM 4112 C C . GLN A 1 507 ? -12.268 -9.718 16.510 1.00 90.25 507 GLN A C 1
ATOM 4114 O O . GLN A 1 507 ? -12.744 -10.834 16.712 1.00 90.25 507 GLN A O 1
ATOM 4119 N N . SER A 1 508 ? -11.078 -9.355 16.996 1.00 93.25 508 SER A N 1
ATOM 4120 C CA . SER A 1 508 ? -10.228 -10.221 17.821 1.00 93.25 508 SER A CA 1
ATOM 4121 C C . SER A 1 508 ? -10.382 -9.994 19.328 1.00 93.25 508 SER A C 1
ATOM 4123 O O . SER A 1 508 ? -9.578 -10.515 20.101 1.00 93.25 508 SER A O 1
ATOM 4125 N N . LEU A 1 509 ? -11.362 -9.196 19.770 1.00 95.00 509 LEU A N 1
ATOM 4126 C CA . LEU A 1 509 ? -11.587 -8.948 21.193 1.00 95.00 509 LEU A CA 1
ATOM 4127 C C . LEU A 1 509 ? -12.246 -10.171 21.844 1.00 95.00 509 LEU A C 1
ATOM 4129 O O . LEU A 1 509 ? -13.416 -10.472 21.610 1.00 95.00 509 LEU A O 1
ATOM 4133 N N . GLU A 1 510 ? -11.497 -10.861 22.697 1.00 93.69 510 GLU A N 1
ATOM 4134 C CA . GLU A 1 510 ? -12.020 -11.963 23.502 1.00 93.69 510 GLU A CA 1
ATOM 4135 C C . GLU A 1 510 ? -12.865 -11.462 24.686 1.00 93.69 510 GLU A C 1
ATOM 4137 O O . GLU A 1 510 ? -12.569 -10.445 25.316 1.00 93.69 510 GLU A O 1
ATOM 4142 N N . VAL A 1 511 ? -13.890 -12.241 25.042 1.00 94.31 511 VAL A N 1
ATOM 4143 C CA . VAL A 1 511 ? -14.786 -11.964 26.174 1.00 94.31 511 VAL A CA 1
ATOM 4144 C C . VAL A 1 511 ? -13.988 -11.792 27.470 1.00 94.31 511 VAL A C 1
ATOM 4146 O O . VAL A 1 511 ? -13.202 -12.658 27.855 1.00 94.31 511 VAL A O 1
ATOM 4149 N N . GLY A 1 512 ? -14.216 -10.676 28.161 1.00 93.50 512 GLY A N 1
ATOM 4150 C CA . GLY A 1 512 ? -13.600 -10.357 29.449 1.00 93.50 512 GLY A CA 1
ATOM 4151 C C . GLY A 1 512 ? -12.152 -9.861 29.376 1.00 93.50 512 GLY A C 1
ATOM 4152 O O . GLY A 1 512 ? -11.606 -9.420 30.389 1.00 93.50 512 GLY A O 1
ATOM 4153 N N . LYS A 1 513 ? -11.508 -9.891 28.202 1.00 94.69 513 LYS A N 1
ATOM 4154 C CA . LYS A 1 513 ? -10.157 -9.341 28.030 1.00 94.69 513 LYS A CA 1
ATOM 4155 C C . LYS A 1 513 ? -10.200 -7.827 27.911 1.00 94.69 513 LYS A C 1
ATOM 4157 O O . LYS A 1 513 ? -11.123 -7.278 27.315 1.00 94.69 513 LYS A O 1
ATOM 4162 N N . GLN A 1 514 ? -9.187 -7.166 28.462 1.00 93.31 514 GLN A N 1
ATOM 4163 C CA . GLN A 1 514 ? -8.982 -5.733 28.288 1.00 93.31 514 GLN A CA 1
ATOM 4164 C C . GLN A 1 514 ? -8.698 -5.418 26.813 1.00 93.31 514 GLN A C 1
ATOM 4166 O O . GLN A 1 514 ? -7.996 -6.169 26.136 1.00 93.31 514 GLN A O 1
ATOM 4171 N N . MET A 1 515 ? -9.242 -4.305 26.319 1.00 95.25 515 MET A N 1
ATOM 4172 C CA . MET A 1 515 ? -8.960 -3.844 24.961 1.00 95.25 515 MET A CA 1
ATOM 4173 C C . MET A 1 515 ? -7.528 -3.307 24.865 1.00 95.25 515 MET A C 1
ATOM 4175 O O . MET A 1 515 ? -7.078 -2.571 25.741 1.00 95.25 515 MET A O 1
ATOM 4179 N N . SER A 1 516 ? -6.838 -3.649 23.780 1.00 96.50 516 SER A N 1
ATOM 4180 C CA . SER A 1 516 ? -5.472 -3.218 23.480 1.00 96.50 516 SER A CA 1
ATOM 4181 C C . SER A 1 516 ? -5.442 -2.679 22.057 1.00 96.50 516 SER A C 1
ATOM 4183 O O . SER A 1 516 ? -5.655 -3.435 21.108 1.00 96.50 516 SER A O 1
ATOM 4185 N N . ALA A 1 517 ? -5.212 -1.373 21.898 1.00 97.62 517 ALA A N 1
ATOM 4186 C CA . ALA A 1 517 ? -5.156 -0.748 20.577 1.00 97.62 517 ALA A CA 1
ATOM 4187 C C . ALA A 1 517 ? -4.093 -1.408 19.689 1.00 97.62 517 ALA A C 1
ATOM 4189 O O . ALA A 1 517 ? -4.366 -1.702 18.528 1.00 97.62 517 ALA A O 1
ATOM 4190 N N . ALA A 1 518 ? -2.927 -1.722 20.262 1.00 96.75 518 ALA A N 1
ATOM 4191 C CA . ALA A 1 518 ? -1.835 -2.393 19.569 1.00 96.75 518 ALA A CA 1
ATOM 4192 C C . ALA A 1 518 ? -2.235 -3.784 19.048 1.00 96.75 518 ALA A C 1
ATOM 4194 O O . ALA A 1 518 ? -1.980 -4.103 17.886 1.00 96.75 518 ALA A O 1
ATOM 4195 N N . ASP A 1 519 ? -2.894 -4.609 19.872 1.00 96.62 519 ASP A N 1
ATOM 4196 C CA . ASP A 1 519 ? -3.297 -5.961 19.460 1.00 96.62 519 ASP A CA 1
ATOM 4197 C C . ASP A 1 519 ? -4.404 -5.927 18.403 1.00 96.62 519 ASP A C 1
ATOM 4199 O O . ASP A 1 519 ? -4.351 -6.678 17.427 1.00 96.62 519 ASP A O 1
ATOM 4203 N N . LEU A 1 520 ? -5.373 -5.020 18.558 1.00 96.94 520 LEU A N 1
ATOM 4204 C CA . LEU A 1 520 ? -6.464 -4.836 17.602 1.00 96.94 520 LEU A CA 1
ATOM 4205 C C . LEU A 1 520 ? -5.947 -4.294 16.262 1.00 96.94 520 LEU A C 1
ATOM 4207 O O . LEU A 1 520 ? -6.299 -4.828 15.211 1.00 96.94 520 LEU A O 1
ATOM 4211 N N . ALA A 1 521 ? -5.065 -3.289 16.277 1.00 96.88 521 ALA A N 1
ATOM 4212 C CA . ALA A 1 521 ? -4.462 -2.735 15.065 1.00 96.88 521 ALA A CA 1
ATOM 4213 C C . ALA A 1 521 ? -3.594 -3.781 14.358 1.00 96.88 521 ALA A C 1
ATOM 4215 O O . ALA A 1 521 ? -3.702 -3.967 13.147 1.00 96.88 521 ALA A O 1
ATOM 4216 N N . LYS A 1 522 ? -2.790 -4.542 15.109 1.00 95.75 522 LYS A N 1
ATOM 4217 C CA . LYS A 1 522 ? -2.010 -5.654 14.558 1.00 95.75 522 LYS A CA 1
ATOM 4218 C C . LYS A 1 522 ? -2.907 -6.710 13.915 1.00 95.75 522 LYS A C 1
ATOM 4220 O O . LYS A 1 522 ? -2.590 -7.185 12.826 1.00 95.75 522 LYS A O 1
ATOM 4225 N N . TYR A 1 523 ? -4.010 -7.080 14.564 1.00 95.94 523 TYR A N 1
ATOM 4226 C CA . TYR A 1 523 ? -4.963 -8.026 13.991 1.00 95.94 523 TYR A CA 1
ATOM 4227 C C . TYR A 1 523 ? -5.587 -7.485 12.702 1.00 95.94 523 TYR A C 1
ATOM 4229 O O . TYR A 1 523 ? -5.621 -8.213 11.713 1.00 95.94 523 TYR A O 1
ATOM 4237 N N . PHE A 1 524 ? -6.000 -6.214 12.689 1.00 95.50 524 PHE A N 1
ATOM 4238 C CA . PHE A 1 524 ? -6.556 -5.536 11.516 1.00 95.50 524 PHE A CA 1
ATOM 4239 C C . PHE A 1 524 ? -5.583 -5.511 10.332 1.00 95.50 524 PHE A C 1
ATOM 4241 O O . PHE A 1 524 ? -5.985 -5.764 9.200 1.00 95.50 524 PHE A O 1
ATOM 4248 N N . ILE A 1 525 ? -4.300 -5.234 10.587 1.00 94.38 525 ILE A N 1
ATOM 4249 C CA . ILE A 1 525 ? -3.251 -5.220 9.556 1.00 94.38 525 ILE A CA 1
ATOM 4250 C C . ILE A 1 525 ? -3.038 -6.621 8.971 1.00 94.38 525 ILE A C 1
ATOM 4252 O O . ILE A 1 525 ? -2.824 -6.772 7.775 1.00 94.38 525 ILE A O 1
ATOM 4256 N N . LEU A 1 526 ? -3.098 -7.658 9.808 1.00 94.12 526 LEU A N 1
ATOM 4257 C CA . LEU A 1 526 ? -2.918 -9.043 9.365 1.00 94.12 526 LEU A CA 1
ATOM 4258 C C . LEU A 1 526 ? -4.177 -9.640 8.717 1.00 94.12 526 LEU A C 1
ATOM 4260 O O . LEU A 1 526 ? -4.068 -10.624 7.990 1.00 94.12 526 LEU A O 1
ATOM 4264 N N . ASN A 1 527 ? -5.356 -9.083 9.001 1.00 93.62 527 ASN A N 1
ATOM 4265 C CA . ASN A 1 527 ? -6.656 -9.626 8.610 1.00 93.62 527 ASN A CA 1
ATOM 4266 C C . ASN A 1 527 ? -7.594 -8.493 8.182 1.00 93.62 527 ASN A C 1
ATOM 4268 O O . ASN A 1 527 ? -8.608 -8.239 8.833 1.00 93.62 527 ASN A O 1
ATOM 4272 N N . HIS A 1 528 ? -7.244 -7.790 7.102 1.00 90.88 528 HIS A N 1
ATOM 4273 C CA . HIS A 1 528 ? -8.078 -6.703 6.598 1.00 90.88 528 HIS A CA 1
ATOM 4274 C C . HIS A 1 528 ? -9.529 -7.158 6.382 1.00 90.88 528 HIS A C 1
ATOM 4276 O O . HIS A 1 528 ? -9.756 -8.253 5.852 1.00 90.88 528 HIS A O 1
ATOM 4282 N N . PRO A 1 529 ? -10.519 -6.322 6.742 1.00 88.94 529 PRO A N 1
ATOM 4283 C CA . PRO A 1 529 ? -11.905 -6.608 6.416 1.00 88.94 529 PRO A CA 1
ATOM 4284 C C . PR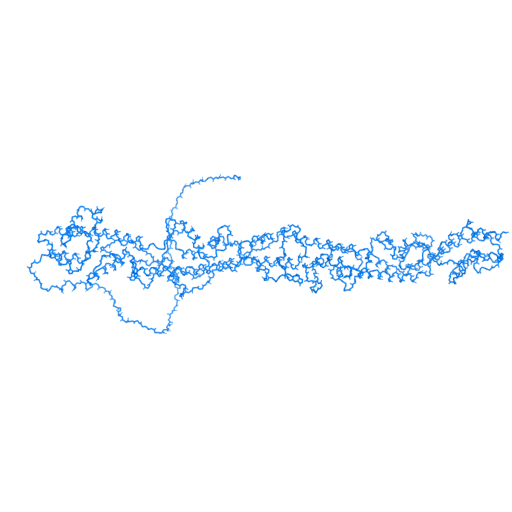O A 1 529 ? -12.092 -6.763 4.904 1.00 88.94 529 PRO A C 1
ATOM 4286 O O . PRO A 1 529 ? -11.429 -6.101 4.104 1.00 88.94 529 PRO A O 1
ATOM 4289 N N . ALA A 1 530 ? -13.029 -7.621 4.502 1.00 87.69 530 ALA A N 1
ATOM 4290 C CA . ALA A 1 530 ? -13.388 -7.748 3.096 1.00 87.69 530 ALA A CA 1
ATOM 4291 C C . ALA A 1 530 ? -13.987 -6.435 2.568 1.00 87.69 530 ALA A C 1
ATOM 4293 O O . ALA A 1 530 ? -14.715 -5.735 3.280 1.00 87.69 530 ALA A O 1
ATOM 4294 N N . THR A 1 531 ? -13.700 -6.119 1.305 1.00 88.25 531 THR A N 1
ATOM 4295 C CA . THR A 1 531 ? -14.246 -4.926 0.659 1.00 88.25 531 THR A CA 1
ATOM 4296 C C . THR A 1 531 ? -15.770 -5.007 0.542 1.00 88.25 531 THR A C 1
ATOM 4298 O O . THR A 1 531 ? -16.349 -6.066 0.292 1.00 88.25 531 THR A O 1
ATOM 4301 N N . SER A 1 532 ? -16.437 -3.878 0.765 1.00 87.50 532 SER A N 1
ATOM 4302 C CA . SER A 1 532 ? -17.893 -3.717 0.718 1.00 87.50 532 SER A CA 1
ATOM 4303 C C . SER A 1 532 ? -18.256 -2.246 0.501 1.00 87.50 532 SER A C 1
ATOM 4305 O O . SER A 1 532 ? -17.388 -1.375 0.565 1.00 87.50 532 SER A O 1
ATOM 4307 N N . ASP A 1 533 ? -19.542 -1.948 0.309 1.00 84.69 533 ASP A N 1
ATOM 4308 C CA . ASP A 1 533 ? -20.025 -0.564 0.193 1.00 84.69 533 ASP A CA 1
ATOM 4309 C C . ASP A 1 533 ? -19.724 0.279 1.452 1.00 84.69 533 ASP A C 1
ATOM 4311 O O . ASP A 1 533 ? -19.599 1.500 1.366 1.00 84.69 533 ASP A O 1
ATOM 4315 N N . GLU A 1 534 ? -19.572 -0.362 2.620 1.00 82.81 534 GLU A N 1
ATOM 4316 C CA . GLU A 1 534 ? -19.234 0.300 3.890 1.00 82.81 534 GLU A CA 1
ATOM 4317 C C . GLU A 1 534 ? -17.725 0.348 4.177 1.00 82.81 534 GLU A C 1
ATOM 4319 O O . GLU A 1 534 ? -17.265 1.200 4.939 1.00 82.81 534 GLU A O 1
ATOM 4324 N N . TYR A 1 535 ? -16.946 -0.539 3.552 1.00 89.69 535 TYR A N 1
ATOM 4325 C CA . TYR A 1 535 ? -15.492 -0.597 3.671 1.00 89.69 535 TYR A CA 1
ATOM 4326 C C . TYR A 1 535 ? -14.865 -0.793 2.295 1.00 89.69 535 TYR A C 1
ATOM 4328 O O . TYR A 1 535 ? -14.697 -1.913 1.817 1.00 89.69 535 TYR A O 1
ATOM 4336 N N . LEU A 1 536 ? -14.514 0.314 1.644 1.00 88.88 536 LEU A N 1
ATOM 4337 C CA . LEU A 1 536 ? -14.036 0.301 0.258 1.00 88.88 536 LEU A CA 1
ATOM 4338 C C . LEU A 1 536 ? -12.654 -0.352 0.092 1.00 88.88 536 LEU A C 1
ATOM 4340 O O . LEU A 1 536 ? -12.281 -0.724 -1.018 1.00 88.88 536 LEU A O 1
ATOM 4344 N N . GLY A 1 537 ? -11.892 -0.477 1.180 1.00 91.50 537 GLY A N 1
ATOM 4345 C CA . GLY A 1 537 ? -10.567 -1.088 1.207 1.00 91.50 537 GLY A CA 1
ATOM 4346 C C . GLY A 1 537 ? -9.644 -0.444 2.236 1.00 91.50 537 GLY A C 1
ATOM 4347 O O . GLY A 1 537 ? -10.008 0.517 2.919 1.00 91.50 537 GLY A O 1
ATOM 4348 N N . VAL A 1 538 ? -8.419 -0.963 2.312 1.00 93.31 538 VAL A N 1
ATOM 4349 C CA . VAL A 1 538 ? -7.403 -0.584 3.306 1.00 93.31 538 VAL A CA 1
ATOM 4350 C C . VAL A 1 538 ? -7.129 0.918 3.314 1.00 93.31 538 VAL A C 1
ATOM 4352 O O . VAL A 1 538 ? -7.174 1.550 4.370 1.00 93.31 538 VAL A O 1
ATOM 4355 N N . TRP A 1 539 ? -6.991 1.518 2.135 1.00 92.75 539 TRP A N 1
ATOM 4356 C CA . TRP A 1 539 ? -6.777 2.954 1.941 1.00 92.75 539 TRP A CA 1
ATOM 4357 C C . TRP A 1 539 ? -7.898 3.854 2.491 1.00 92.75 539 TRP A C 1
ATOM 4359 O O . TRP A 1 539 ? -7.657 5.032 2.756 1.00 92.75 539 TRP A O 1
ATOM 4369 N N . ALA A 1 540 ? -9.111 3.327 2.694 1.00 93.19 540 ALA A N 1
ATOM 4370 C CA . ALA A 1 540 ? -10.260 4.072 3.213 1.00 93.19 540 ALA A CA 1
ATOM 4371 C C . ALA A 1 540 ? -10.387 4.007 4.747 1.00 93.19 540 ALA A C 1
ATOM 4373 O O . ALA A 1 540 ? -11.280 4.639 5.319 1.00 93.19 540 ALA A O 1
ATOM 4374 N N . THR A 1 541 ? -9.506 3.259 5.421 1.00 94.56 541 THR A N 1
ATOM 4375 C CA . THR A 1 541 ? -9.606 2.940 6.855 1.00 94.56 541 THR A CA 1
ATOM 4376 C C . THR A 1 541 ? -9.729 4.188 7.726 1.00 94.56 541 THR A C 1
ATOM 4378 O O . THR A 1 541 ? -10.656 4.274 8.530 1.00 94.56 541 THR A O 1
ATOM 4381 N N . LYS A 1 542 ? -8.885 5.206 7.521 1.00 94.25 542 LYS A N 1
ATOM 4382 C CA . LYS A 1 542 ? -8.975 6.471 8.262 1.00 94.25 542 LYS A CA 1
ATOM 4383 C C . LYS A 1 542 ? -10.359 7.118 8.140 1.00 94.25 542 LYS A C 1
ATOM 4385 O O . LYS A 1 542 ? -10.945 7.521 9.139 1.00 94.25 542 LYS A O 1
ATOM 4390 N N . SER A 1 543 ? -10.899 7.203 6.922 1.00 92.00 543 SER A N 1
ATOM 4391 C CA . SER A 1 543 ? -12.211 7.817 6.677 1.00 92.00 543 SER A CA 1
ATOM 4392 C C . SER A 1 543 ? -13.343 7.035 7.348 1.00 92.00 543 SER A C 1
ATOM 4394 O O . SER A 1 543 ? -14.294 7.632 7.861 1.00 92.00 543 SER A O 1
ATOM 4396 N N . MET A 1 544 ? -13.245 5.704 7.360 1.00 91.69 544 MET A N 1
ATOM 4397 C CA . MET A 1 544 ? -14.182 4.841 8.076 1.00 91.69 544 MET A CA 1
ATOM 4398 C C . MET A 1 544 ? -14.115 5.104 9.589 1.00 91.69 544 MET A C 1
ATOM 4400 O O . MET A 1 544 ? -15.156 5.325 10.208 1.00 91.69 544 MET A O 1
ATOM 4404 N N . ILE A 1 545 ? -12.917 5.149 10.186 1.00 93.00 545 ILE A N 1
ATOM 4405 C CA . ILE A 1 545 ? -12.758 5.416 11.626 1.00 93.00 545 ILE A CA 1
ATOM 4406 C C . ILE A 1 545 ? -13.253 6.823 11.983 1.00 93.00 545 ILE A C 1
ATOM 4408 O O . ILE A 1 545 ? -13.978 6.991 12.962 1.00 93.00 545 ILE A O 1
ATOM 4412 N N . ASP A 1 546 ? -12.933 7.836 11.177 1.00 92.31 546 ASP A N 1
ATOM 4413 C CA . ASP A 1 546 ? -13.432 9.202 11.369 1.00 92.31 546 ASP A CA 1
ATOM 4414 C C . ASP A 1 546 ? -14.968 9.264 11.342 1.00 92.31 546 ASP A C 1
ATOM 4416 O O . ASP A 1 546 ? -15.576 9.970 12.152 1.00 92.31 546 ASP A O 1
ATOM 4420 N N . SER A 1 547 ? -15.610 8.479 10.473 1.00 90.56 547 SER A N 1
ATOM 4421 C CA . SER A 1 547 ? -17.075 8.373 10.421 1.00 90.56 547 SER A CA 1
ATOM 4422 C C . SER A 1 547 ? -17.648 7.721 11.683 1.00 90.56 547 SER A C 1
ATOM 4424 O O . SER A 1 547 ? -18.652 8.193 12.210 1.00 90.56 547 SER A O 1
ATOM 4426 N N . LEU A 1 548 ? -16.992 6.684 12.214 1.00 90.00 548 LEU A N 1
ATOM 4427 C CA . LEU A 1 548 ? -17.396 6.027 13.465 1.00 90.00 548 LEU A CA 1
ATOM 4428 C C . LEU A 1 548 ? -17.239 6.948 14.686 1.00 90.00 548 LEU A C 1
ATOM 4430 O O . LEU A 1 548 ? -18.103 6.951 15.560 1.00 90.00 548 LEU A O 1
ATOM 4434 N N . LYS A 1 549 ? -16.174 7.761 14.733 1.00 89.62 549 LYS A N 1
ATOM 4435 C CA . LYS A 1 549 ? -15.943 8.744 15.809 1.00 89.62 549 LYS A CA 1
ATOM 4436 C C . LYS A 1 549 ? -16.949 9.897 15.769 1.00 89.62 549 LYS A C 1
ATOM 4438 O O . LYS A 1 549 ? -17.417 10.343 16.811 1.00 89.62 549 LYS A O 1
ATOM 4443 N N . SER A 1 550 ? -17.247 10.412 14.576 1.00 88.75 550 SER A N 1
ATOM 4444 C CA . SER A 1 550 ? -18.092 11.604 14.401 1.00 88.75 550 SER A CA 1
ATOM 4445 C C . SER A 1 550 ? -19.591 11.310 14.400 1.00 88.75 550 SER A C 1
ATOM 4447 O O . SER A 1 550 ? -20.378 12.211 14.690 1.00 88.75 550 SER A O 1
ATOM 4449 N N . ASN A 1 551 ? -19.994 10.069 14.114 1.00 88.88 551 ASN A N 1
ATOM 4450 C CA . ASN A 1 551 ? -21.393 9.661 14.099 1.00 88.88 551 ASN A CA 1
ATOM 4451 C C . ASN A 1 551 ? -21.616 8.388 14.942 1.00 88.88 551 ASN A C 1
ATOM 4453 O O . ASN A 1 551 ? -21.640 7.277 14.402 1.00 88.88 551 ASN A O 1
ATOM 4457 N N . PRO A 1 552 ? -21.814 8.539 16.268 1.00 85.56 552 PRO A N 1
ATOM 4458 C CA . PRO A 1 552 ? -21.999 7.416 17.188 1.00 85.56 552 PRO A CA 1
ATOM 4459 C C . PRO A 1 552 ? -23.177 6.489 16.851 1.00 85.56 552 PRO A C 1
ATOM 4461 O O . PRO A 1 552 ? -23.177 5.325 17.257 1.00 85.56 552 PRO A O 1
ATOM 4464 N N . GLU A 1 553 ? -24.170 6.969 16.097 1.00 87.56 553 GLU A N 1
ATOM 4465 C CA . GLU A 1 553 ? -25.322 6.169 15.657 1.00 87.56 553 GLU A CA 1
ATOM 4466 C C . GLU A 1 553 ? -24.937 5.075 14.651 1.00 87.56 553 GLU A C 1
ATOM 4468 O O . GLU A 1 553 ? -25.669 4.105 14.496 1.00 87.56 553 GLU A O 1
ATOM 4473 N N . LEU A 1 554 ? -23.762 5.159 14.014 1.00 83.94 554 LEU A N 1
ATOM 4474 C CA . LEU A 1 554 ? -23.276 4.146 13.065 1.00 83.94 554 LEU A CA 1
ATOM 4475 C C . LEU A 1 554 ? -22.787 2.846 13.727 1.00 83.94 554 LEU A C 1
ATOM 4477 O O . LEU A 1 554 ? -22.263 1.964 13.048 1.00 83.94 554 LEU A O 1
ATOM 4481 N N . GLY A 1 555 ? -22.932 2.717 15.045 1.00 86.62 555 GLY A N 1
ATOM 4482 C CA . GLY A 1 555 ? -22.692 1.465 15.759 1.00 86.62 555 GLY A CA 1
ATOM 4483 C C . GLY A 1 555 ? -22.108 1.637 17.156 1.00 86.62 555 GLY A C 1
ATOM 4484 O O . GLY A 1 555 ? -22.200 0.711 17.954 1.00 86.62 555 GLY A O 1
ATOM 4485 N N . LEU A 1 556 ? -21.549 2.799 17.495 1.00 92.25 556 LEU A N 1
ATOM 4486 C CA . LEU A 1 556 ? -20.996 3.031 18.831 1.00 92.25 556 LEU A CA 1
ATOM 4487 C C . LEU A 1 556 ? -22.087 2.971 19.904 1.00 92.25 556 LEU A C 1
ATOM 4489 O O . LEU A 1 556 ? -21.941 2.246 20.887 1.00 92.25 556 LEU A O 1
ATOM 4493 N N . ASN A 1 557 ? -23.199 3.677 19.686 1.00 93.38 557 ASN A N 1
ATOM 4494 C CA . ASN A 1 557 ? -24.321 3.707 20.624 1.00 93.38 557 ASN A CA 1
ATOM 4495 C C . ASN A 1 557 ? -24.924 2.314 20.832 1.00 93.38 557 ASN A C 1
ATOM 4497 O O . ASN A 1 557 ? -25.135 1.905 21.972 1.00 93.38 557 ASN A O 1
ATOM 4501 N N . ASP A 1 558 ? -25.152 1.571 19.748 1.00 94.25 558 ASP A N 1
ATOM 4502 C CA . ASP A 1 558 ? -25.720 0.222 19.816 1.00 94.25 558 ASP A CA 1
ATOM 4503 C C . ASP A 1 558 ? -24.798 -0.741 20.564 1.00 94.25 558 ASP A C 1
ATOM 4505 O O . ASP A 1 558 ? -25.258 -1.508 21.406 1.00 94.25 558 ASP A O 1
ATOM 4509 N N . TRP A 1 559 ? -23.487 -0.657 20.319 1.00 95.56 559 TRP A N 1
ATOM 4510 C CA . TRP A 1 559 ? -22.500 -1.483 21.011 1.00 95.56 559 TRP A CA 1
ATOM 4511 C C . TRP A 1 559 ? -22.463 -1.187 22.519 1.00 95.56 559 TRP A C 1
ATOM 4513 O O . TRP A 1 559 ? -22.485 -2.104 23.339 1.00 95.56 559 TRP A O 1
ATOM 4523 N N . VAL A 1 560 ? -22.468 0.095 22.904 1.00 95.12 560 VAL A N 1
ATOM 4524 C CA . VAL A 1 560 ? -22.494 0.522 24.316 1.00 95.12 560 VAL A CA 1
ATOM 4525 C C . VAL A 1 560 ? -23.796 0.103 25.006 1.00 95.12 560 VAL A C 1
ATOM 4527 O O . VAL A 1 560 ? -23.779 -0.367 26.147 1.00 95.12 560 VAL A O 1
ATOM 4530 N N . ASN A 1 561 ? -24.933 0.267 24.330 1.00 94.94 561 ASN A N 1
ATOM 4531 C CA . ASN A 1 561 ? -26.239 -0.100 24.870 1.00 94.94 561 ASN A CA 1
ATOM 4532 C C . ASN A 1 561 ? -26.386 -1.613 25.035 1.00 94.94 561 ASN A C 1
ATOM 4534 O O . ASN A 1 561 ? -26.997 -2.056 26.010 1.00 94.94 561 ASN A O 1
ATOM 4538 N N . ASP A 1 562 ? -25.801 -2.403 24.138 1.00 96.31 562 ASP A N 1
ATOM 4539 C CA . ASP A 1 562 ? -25.768 -3.857 24.258 1.00 96.31 562 ASP A CA 1
ATOM 4540 C C . ASP A 1 562 ? -25.001 -4.301 25.517 1.00 96.31 562 ASP A C 1
ATOM 4542 O O . ASP A 1 562 ? -25.551 -5.045 26.330 1.00 96.31 562 ASP A O 1
ATOM 4546 N N . GLN A 1 563 ? -23.805 -3.753 25.774 1.00 96.62 563 GLN A N 1
ATOM 4547 C CA . GLN A 1 563 ? -23.049 -4.043 27.004 1.00 96.62 563 GLN A CA 1
ATOM 4548 C C . GLN A 1 563 ? -23.849 -3.713 28.276 1.00 96.62 563 GLN A C 1
ATOM 4550 O O . GLN A 1 563 ? -23.885 -4.512 29.215 1.00 96.62 563 GLN A O 1
ATOM 4555 N N . LYS A 1 564 ? -24.529 -2.559 28.305 1.00 95.44 564 LYS A N 1
ATOM 4556 C CA . LYS A 1 564 ? -25.395 -2.157 29.430 1.00 95.44 564 LYS A CA 1
ATOM 4557 C C . LYS A 1 564 ? -26.607 -3.072 29.583 1.00 95.44 564 LYS A C 1
ATOM 4559 O O . LYS A 1 564 ? -26.969 -3.430 30.697 1.00 95.44 564 LYS A O 1
ATOM 4564 N N . THR A 1 565 ? -27.227 -3.471 28.477 1.00 96.19 565 THR A N 1
ATOM 4565 C CA . THR A 1 565 ? -28.388 -4.369 28.487 1.00 96.19 565 THR A CA 1
ATOM 4566 C C . THR A 1 565 ? -28.005 -5.744 29.027 1.00 96.19 565 THR A C 1
ATOM 4568 O O . THR A 1 565 ? -28.711 -6.288 29.876 1.00 96.19 565 THR A O 1
ATOM 4571 N N . GLN A 1 566 ? -26.866 -6.290 28.592 1.00 97.00 566 GLN A N 1
ATOM 4572 C CA . GLN A 1 566 ? -26.347 -7.560 29.102 1.00 97.00 566 GLN A CA 1
ATOM 4573 C C . GLN A 1 566 ? -26.038 -7.481 30.606 1.00 97.00 566 GLN A C 1
ATOM 4575 O O . GLN A 1 566 ? -26.482 -8.351 31.356 1.00 97.00 566 GLN A O 1
ATOM 4580 N N . LEU A 1 567 ? -25.384 -6.404 31.061 1.00 97.44 567 LEU A N 1
ATOM 4581 C CA . LEU A 1 567 ? -25.154 -6.148 32.486 1.00 97.44 567 LEU A CA 1
ATOM 4582 C C . LEU A 1 567 ? -26.463 -6.122 33.284 1.00 97.44 567 LEU A C 1
ATOM 4584 O O . LEU A 1 567 ? -26.595 -6.837 34.279 1.00 97.44 567 LEU A O 1
ATOM 4588 N N . ASN A 1 568 ? -27.438 -5.335 32.830 1.00 97.12 568 ASN A N 1
ATOM 4589 C CA . ASN A 1 568 ? -28.721 -5.188 33.508 1.00 97.12 568 ASN A CA 1
ATOM 4590 C C . ASN A 1 568 ? -29.463 -6.525 33.613 1.00 97.12 568 ASN A C 1
ATOM 4592 O O . ASN A 1 568 ? -30.016 -6.836 34.665 1.00 97.12 568 ASN A O 1
ATOM 4596 N N . ASN A 1 569 ? -29.439 -7.340 32.556 1.00 97.19 569 ASN A N 1
ATOM 4597 C CA . ASN A 1 569 ? -30.081 -8.653 32.548 1.00 97.19 569 ASN A CA 1
ATOM 4598 C C . ASN A 1 569 ? -29.468 -9.616 33.575 1.00 97.19 569 ASN A C 1
ATOM 4600 O O . ASN A 1 569 ? -30.202 -10.356 34.232 1.00 97.19 569 ASN A O 1
ATOM 4604 N N . ASP A 1 570 ? -28.142 -9.627 33.724 1.00 97.31 570 ASP A N 1
ATOM 4605 C CA . ASP A 1 570 ? -27.476 -10.495 34.700 1.00 97.31 570 ASP A CA 1
ATOM 4606 C C . ASP A 1 570 ? -27.639 -9.980 36.137 1.00 97.31 570 ASP A C 1
ATOM 4608 O O . ASP A 1 570 ? -27.896 -10.775 37.045 1.00 97.31 570 ASP A O 1
ATOM 4612 N N . LEU A 1 571 ? -27.619 -8.661 36.347 1.00 97.62 571 LEU A N 1
ATOM 4613 C CA . LEU A 1 571 ? -27.959 -8.061 37.640 1.00 97.62 571 LEU A CA 1
ATOM 4614 C C . LEU A 1 571 ? -29.415 -8.326 38.035 1.00 97.62 571 LEU A C 1
ATOM 4616 O O . LEU A 1 571 ? -29.673 -8.639 39.195 1.00 97.62 571 LEU A O 1
ATOM 4620 N N . GLN A 1 572 ? -30.361 -8.270 37.093 1.00 97.62 572 GLN A N 1
ATOM 4621 C CA . GLN A 1 572 ? -31.778 -8.539 37.359 1.00 97.62 572 GLN A CA 1
ATOM 4622 C C . GLN A 1 572 ? -31.978 -9.940 37.948 1.00 97.62 572 GLN A C 1
ATOM 4624 O O . GLN A 1 572 ? -32.679 -10.095 38.946 1.00 97.62 572 GLN A O 1
ATOM 4629 N N . LYS A 1 573 ? -31.285 -10.951 37.404 1.00 96.62 573 LYS A N 1
ATOM 4630 C CA . LYS A 1 573 ? -31.323 -12.330 37.928 1.00 96.62 573 LYS A CA 1
ATOM 4631 C C . LYS A 1 573 ? -30.835 -12.426 39.374 1.00 96.62 573 LYS A C 1
ATOM 4633 O O . LYS A 1 573 ? -31.320 -13.279 40.115 1.00 96.62 573 LYS A O 1
ATOM 4638 N N . ILE A 1 574 ? -29.860 -11.605 39.764 1.00 97.00 574 ILE A N 1
ATOM 4639 C CA . ILE A 1 574 ? -29.340 -11.553 41.136 1.00 97.00 574 ILE A CA 1
ATOM 4640 C C . ILE A 1 574 ? -30.335 -10.820 42.039 1.00 97.00 574 ILE A C 1
ATOM 4642 O O . ILE A 1 574 ? -30.725 -11.357 43.073 1.00 97.00 574 ILE A O 1
ATOM 4646 N N . VAL A 1 575 ? -30.788 -9.630 41.631 1.00 96.50 575 VAL A N 1
ATOM 4647 C CA . VAL A 1 575 ? -31.741 -8.799 42.384 1.00 96.50 575 VAL A CA 1
ATOM 4648 C C . VAL A 1 575 ? -33.024 -9.571 42.683 1.00 96.50 575 VAL A C 1
ATOM 4650 O O . VAL A 1 575 ? -33.458 -9.605 43.834 1.00 96.50 575 VAL A O 1
ATOM 4653 N N . ASP A 1 576 ? -33.594 -10.261 41.693 1.00 96.38 576 ASP A N 1
ATOM 4654 C CA . ASP A 1 576 ? -34.811 -11.059 41.875 1.00 96.38 576 ASP A CA 1
ATOM 4655 C C . ASP A 1 576 ? -34.649 -12.194 42.888 1.00 96.38 576 ASP A C 1
ATOM 4657 O O . ASP A 1 576 ? -35.630 -12.606 43.503 1.00 96.38 576 ASP A O 1
ATOM 4661 N N . GLN A 1 577 ? -33.426 -12.678 43.110 1.00 96.38 577 GLN A N 1
ATOM 4662 C CA . GLN A 1 577 ? -33.169 -13.711 44.106 1.00 96.38 577 GLN A CA 1
ATOM 4663 C C . GLN A 1 577 ? -33.053 -13.165 45.529 1.00 96.38 577 GLN A C 1
ATOM 4665 O O . GLN A 1 577 ? -33.260 -13.943 46.459 1.00 96.38 577 GLN A O 1
ATOM 4670 N N . ILE A 1 578 ? -32.726 -11.885 45.733 1.00 95.25 578 ILE A N 1
ATOM 4671 C CA . ILE A 1 578 ? -32.357 -11.353 47.061 1.00 95.25 578 ILE A CA 1
ATOM 4672 C C . ILE A 1 578 ? -33.231 -10.208 47.568 1.00 95.25 578 ILE A C 1
ATOM 4674 O O . ILE A 1 578 ? -33.273 -10.000 48.779 1.00 95.25 578 ILE A O 1
ATOM 4678 N N . LYS A 1 579 ? -33.932 -9.479 46.690 1.00 93.19 579 LYS A N 1
ATOM 4679 C CA . LYS A 1 579 ? -34.635 -8.233 47.046 1.00 93.19 579 LYS A CA 1
ATOM 4680 C C . LYS A 1 579 ? -35.629 -8.392 48.202 1.00 93.19 579 LYS A C 1
ATOM 4682 O O . LYS A 1 579 ? -35.669 -7.544 49.086 1.00 93.19 579 LYS A O 1
ATOM 4687 N N . ASP A 1 580 ? -36.345 -9.514 48.255 1.00 91.19 580 ASP A N 1
ATOM 4688 C CA . ASP A 1 580 ? -37.363 -9.783 49.283 1.00 91.19 580 ASP A CA 1
ATOM 4689 C C . ASP A 1 580 ? -36.759 -10.154 50.653 1.00 91.19 580 ASP A C 1
ATOM 4691 O O . ASP A 1 580 ? -37.471 -10.272 51.650 1.00 91.19 580 ASP A O 1
ATOM 4695 N N . ASN A 1 581 ? -35.439 -10.348 50.722 1.00 92.50 581 ASN A N 1
ATOM 4696 C CA . ASN A 1 581 ? -34.700 -10.659 51.946 1.00 92.50 581 ASN A CA 1
ATOM 4697 C C . ASN A 1 581 ? -33.662 -9.589 52.306 1.00 92.50 581 ASN A C 1
ATOM 4699 O O . ASN A 1 581 ? -32.935 -9.772 53.277 1.00 92.50 581 ASN A O 1
ATOM 4703 N N . TYR A 1 582 ? -33.587 -8.500 51.541 1.00 95.19 582 TYR A N 1
ATOM 4704 C CA . TYR A 1 582 ? -32.654 -7.413 51.791 1.00 95.19 582 TYR A CA 1
ATOM 4705 C C . TYR A 1 582 ? -33.244 -6.401 52.773 1.00 95.19 582 TYR A C 1
ATOM 4707 O O . TYR A 1 582 ? -34.190 -5.672 52.461 1.00 95.19 582 TYR A O 1
ATOM 4715 N N . PHE A 1 583 ? -32.659 -6.337 53.961 1.00 95.44 583 PHE A N 1
ATOM 4716 C CA . PHE A 1 583 ? -33.079 -5.486 55.066 1.00 95.44 583 PHE A CA 1
ATOM 4717 C C . PHE A 1 583 ? -32.223 -4.214 55.224 1.00 95.44 583 PHE A C 1
ATOM 4719 O O . PHE A 1 583 ? -32.427 -3.422 56.151 1.00 95.44 583 PHE A O 1
ATOM 4726 N N . GLY A 1 584 ? -31.285 -3.987 54.300 1.00 94.06 584 GLY A N 1
ATOM 4727 C CA . GLY A 1 584 ? -30.460 -2.780 54.238 1.00 94.06 584 GLY A CA 1
ATOM 4728 C C . GLY A 1 584 ? -29.008 -2.964 54.684 1.00 94.06 584 GLY A C 1
ATOM 4729 O O . GLY A 1 584 ? -28.296 -1.959 54.773 1.00 94.06 584 GLY A O 1
ATOM 4730 N N . TRP A 1 585 ? -28.555 -4.187 54.980 1.00 94.75 585 TRP A N 1
ATOM 4731 C CA . TRP A 1 585 ? -27.167 -4.468 55.364 1.00 94.75 585 TRP A CA 1
ATOM 4732 C C . TRP A 1 585 ? -26.306 -4.910 54.168 1.00 94.75 585 TRP A C 1
ATOM 4734 O O . TRP A 1 585 ? -26.794 -5.374 53.150 1.00 94.75 585 TRP A O 1
ATOM 4744 N N . VAL A 1 586 ? -24.994 -4.693 54.264 1.00 94.44 586 VAL A N 1
ATOM 4745 C CA . VAL A 1 586 ? -23.988 -5.232 53.333 1.00 94.44 586 VAL A CA 1
ATOM 4746 C C . VAL A 1 586 ? -22.792 -5.637 54.184 1.00 94.44 586 VAL A C 1
ATOM 4748 O O . VAL A 1 586 ? -22.277 -4.821 54.957 1.00 94.44 586 VAL A O 1
ATOM 4751 N N . THR A 1 587 ? -22.364 -6.894 54.089 1.00 93.56 587 THR A N 1
ATOM 4752 C CA . THR A 1 587 ? -21.331 -7.451 54.972 1.00 93.56 587 THR A CA 1
ATOM 4753 C C . THR A 1 587 ? -19.951 -7.077 54.446 1.00 93.56 587 THR A C 1
ATOM 4755 O O . THR A 1 587 ? -19.515 -7.581 53.417 1.00 93.56 587 THR A O 1
ATOM 4758 N N . THR A 1 588 ? -19.225 -6.208 55.148 1.00 89.62 588 THR A N 1
ATOM 4759 C CA . THR A 1 588 ? -17.895 -5.744 54.700 1.00 89.62 588 THR A CA 1
ATOM 4760 C C . THR A 1 588 ? -16.731 -6.431 55.409 1.00 89.62 588 THR A C 1
ATOM 4762 O O . THR A 1 588 ? -15.599 -6.386 54.929 1.00 89.62 588 THR A O 1
ATOM 4765 N N . THR A 1 589 ? -16.983 -7.092 56.540 1.00 89.25 589 THR A N 1
ATOM 4766 C CA . THR A 1 589 ? -15.974 -7.822 57.312 1.00 89.25 589 THR A CA 1
ATOM 4767 C C . THR A 1 589 ? -16.536 -9.140 57.833 1.00 89.25 589 THR A C 1
ATOM 4769 O O . THR A 1 589 ? -17.696 -9.225 58.229 1.00 89.25 589 THR A O 1
ATOM 4772 N N . ASN A 1 590 ? -15.701 -10.184 57.837 1.00 87.81 590 ASN A N 1
ATOM 4773 C CA . ASN A 1 590 ? -16.061 -11.456 58.457 1.00 87.81 590 ASN A CA 1
ATOM 4774 C C . ASN A 1 590 ? -16.119 -11.279 59.977 1.00 87.81 590 ASN A C 1
ATOM 4776 O O . ASN A 1 590 ? -15.157 -10.807 60.588 1.00 87.81 590 ASN A O 1
ATOM 4780 N N . PHE A 1 591 ? -17.220 -11.703 60.587 1.00 82.75 591 PHE A N 1
ATOM 4781 C CA . PHE A 1 591 ? -17.430 -11.668 62.032 1.00 82.75 591 PHE A CA 1
ATOM 4782 C C . PHE A 1 591 ? -18.168 -12.935 62.482 1.00 82.75 591 PHE A C 1
ATOM 4784 O O . PHE A 1 591 ? -18.593 -13.738 61.656 1.00 82.75 591 PHE A O 1
ATOM 4791 N N . THR A 1 592 ? -18.294 -13.177 63.788 1.00 77.25 592 THR A N 1
ATOM 4792 C CA . THR A 1 592 ? -18.967 -14.376 64.306 1.00 77.25 592 THR A CA 1
ATOM 4793 C C . THR A 1 592 ? -20.398 -14.478 63.762 1.00 77.25 592 THR A C 1
ATOM 4795 O O . THR A 1 592 ? -21.263 -13.702 64.152 1.00 77.25 592 THR A O 1
ATOM 4798 N N . GLY A 1 593 ? -20.627 -15.440 62.861 1.00 79.31 593 GLY A N 1
ATOM 4799 C CA . GLY A 1 593 ? -21.917 -15.675 62.201 1.00 79.31 593 GLY A CA 1
ATOM 4800 C C . GLY A 1 593 ? -22.141 -14.920 60.883 1.00 79.31 593 GLY A C 1
ATOM 4801 O O . GLY A 1 593 ? -23.156 -15.165 60.243 1.00 79.31 593 GLY A O 1
ATOM 4802 N N . LEU A 1 594 ? -21.209 -14.058 60.457 1.00 91.62 594 LEU A N 1
ATOM 4803 C CA . LEU A 1 594 ? -21.308 -13.231 59.249 1.00 91.62 594 LEU A CA 1
ATOM 4804 C C . LEU A 1 594 ? -20.118 -13.476 58.317 1.00 91.62 594 LEU A C 1
ATOM 4806 O O . LEU A 1 594 ? -18.960 -13.371 58.734 1.00 91.62 594 LEU A O 1
ATOM 4810 N N . PHE A 1 595 ? -20.401 -13.756 57.045 1.00 94.38 595 PHE A N 1
ATOM 4811 C CA . PHE A 1 595 ? -19.381 -14.082 56.045 1.00 94.38 595 PHE A CA 1
ATOM 4812 C C . PHE A 1 595 ? -19.513 -13.197 54.803 1.00 94.38 595 PHE A C 1
ATOM 4814 O O . PHE A 1 595 ? -20.583 -13.134 54.212 1.00 94.38 595 PHE A O 1
ATOM 4821 N N . VAL A 1 596 ? -18.424 -12.553 54.377 1.00 94.94 596 VAL A N 1
ATOM 4822 C CA . VAL A 1 596 ? -18.371 -11.722 53.164 1.00 94.94 596 VAL A CA 1
ATOM 4823 C C . VAL A 1 596 ? -18.416 -12.615 51.922 1.00 94.94 596 VAL A C 1
ATOM 4825 O O . VAL A 1 596 ? -17.476 -13.368 51.651 1.00 94.94 596 VAL A O 1
ATOM 4828 N N . THR A 1 597 ? -19.489 -12.498 51.147 1.00 95.62 597 THR A N 1
ATOM 4829 C CA . THR A 1 597 ? -19.729 -13.249 49.903 1.00 95.62 597 THR A CA 1
ATOM 4830 C C . THR A 1 597 ? -19.294 -12.463 48.665 1.00 95.62 597 THR A C 1
ATOM 4832 O O . THR A 1 597 ? -18.965 -11.276 48.744 1.00 95.62 597 THR A O 1
ATOM 4835 N N . ASN A 1 598 ? -19.317 -13.084 47.482 1.00 96.12 598 ASN A N 1
ATOM 4836 C CA . ASN A 1 598 ? -19.137 -12.329 46.233 1.00 96.12 598 ASN A CA 1
ATOM 4837 C C . ASN A 1 598 ? -20.285 -11.340 45.968 1.00 96.12 598 ASN A C 1
ATOM 4839 O O . ASN A 1 598 ? -20.066 -10.310 45.333 1.00 96.12 598 ASN A O 1
ATOM 4843 N N . LEU A 1 599 ? -21.480 -11.601 46.504 1.00 95.75 599 LEU A N 1
ATOM 4844 C CA . LEU A 1 599 ? -22.593 -10.661 46.432 1.00 95.75 599 LEU A CA 1
ATOM 4845 C C . LEU A 1 599 ? -22.353 -9.425 47.313 1.00 95.75 599 LEU A C 1
ATOM 4847 O O . LEU A 1 599 ? -22.591 -8.305 46.869 1.00 95.75 599 LEU A O 1
ATOM 4851 N N . ASP A 1 600 ? -21.800 -9.594 48.516 1.00 95.62 600 ASP A N 1
ATOM 4852 C CA . ASP A 1 600 ? -21.405 -8.451 49.351 1.00 95.62 600 ASP A CA 1
ATOM 4853 C C . ASP A 1 600 ? -20.325 -7.604 48.662 1.00 95.62 600 ASP A C 1
ATOM 4855 O O . ASP A 1 600 ? -20.378 -6.377 48.682 1.00 95.62 600 ASP A O 1
ATOM 4859 N N . LYS A 1 601 ? -19.366 -8.251 47.984 1.00 96.25 601 LYS A N 1
ATOM 4860 C CA . LYS A 1 601 ? -18.327 -7.560 47.202 1.00 96.25 601 LYS A CA 1
ATOM 4861 C C . LYS A 1 601 ? -18.893 -6.784 46.012 1.00 96.25 601 LYS A C 1
ATOM 4863 O O . LYS A 1 601 ? -18.329 -5.741 45.683 1.00 96.25 601 LYS A O 1
ATOM 4868 N N . LEU A 1 602 ? -19.968 -7.273 45.381 1.00 96.44 602 LEU A N 1
ATOM 4869 C CA . LEU A 1 602 ? -20.714 -6.548 44.342 1.00 96.44 602 LEU A CA 1
ATOM 4870 C C . LEU A 1 602 ? -21.351 -5.280 44.918 1.00 96.44 602 LEU A C 1
ATOM 4872 O O . LEU A 1 602 ? -21.271 -4.217 44.312 1.00 96.44 602 LEU A O 1
ATOM 4876 N N . LEU A 1 603 ? -21.967 -5.402 46.095 1.00 95.62 603 LEU A N 1
ATOM 4877 C CA . LEU A 1 603 ? -22.735 -4.343 46.750 1.00 95.62 603 LEU A CA 1
ATOM 4878 C C . LEU A 1 603 ? -21.890 -3.451 47.673 1.00 95.62 603 LEU A C 1
ATOM 4880 O O . LEU A 1 603 ? -22.442 -2.606 48.369 1.00 95.62 603 LEU A O 1
ATOM 4884 N N . VAL A 1 604 ? -20.562 -3.592 47.688 1.00 93.50 604 VAL A N 1
ATOM 4885 C CA . VAL A 1 604 ? -19.678 -2.878 48.630 1.00 93.50 604 VAL A CA 1
ATOM 4886 C C . VAL A 1 604 ? -19.800 -1.351 48.535 1.00 93.50 604 VAL A C 1
ATOM 4888 O O . VAL A 1 604 ? -19.701 -0.659 49.546 1.00 93.50 604 VAL A O 1
ATOM 4891 N N . ASN A 1 605 ? -20.060 -0.837 47.328 1.00 93.38 605 ASN A N 1
ATOM 4892 C CA . ASN A 1 605 ? -20.255 0.589 47.048 1.00 93.38 605 ASN A CA 1
ATOM 4893 C C . ASN A 1 605 ? -21.743 0.980 47.004 1.00 93.38 605 ASN A C 1
ATOM 4895 O O . ASN A 1 605 ? -22.075 2.144 46.773 1.00 93.38 605 ASN A O 1
ATOM 4899 N N . PHE A 1 606 ? -22.649 0.021 47.212 1.00 94.62 606 PHE A N 1
ATOM 4900 C CA . PHE A 1 606 ? -24.082 0.260 47.205 1.00 94.62 606 PHE A CA 1
ATOM 4901 C C . PHE A 1 606 ? -24.504 1.029 48.466 1.00 94.62 606 PHE A C 1
ATOM 4903 O O . PHE A 1 606 ? -24.160 0.619 49.581 1.00 94.62 606 PHE A O 1
ATOM 4910 N N . PRO A 1 607 ? -25.266 2.131 48.343 1.00 91.19 607 PRO A N 1
ATOM 4911 C CA . PRO A 1 607 ? -25.710 2.882 49.507 1.00 91.19 607 PRO A CA 1
ATOM 4912 C C . PRO A 1 607 ? -26.661 2.048 50.372 1.00 91.19 607 PRO A C 1
ATOM 4914 O O . PRO A 1 607 ? -27.799 1.771 49.988 1.00 91.19 607 PRO A O 1
ATOM 4917 N N . VAL A 1 608 ? -26.212 1.685 51.575 1.00 88.50 608 VAL A N 1
ATOM 4918 C CA . VAL A 1 608 ? -27.054 1.016 52.579 1.00 88.50 608 VAL A CA 1
ATOM 4919 C C . VAL A 1 608 ? -28.346 1.797 52.832 1.00 88.50 608 VAL A C 1
ATOM 4921 O O . VAL A 1 608 ? -28.376 3.026 52.753 1.00 88.50 608 VAL A O 1
ATOM 4924 N N . ASN A 1 609 ? -29.404 1.078 53.203 1.00 90.69 609 ASN A N 1
ATOM 4925 C CA . ASN A 1 609 ? -30.756 1.614 53.388 1.00 90.69 609 ASN A CA 1
ATOM 4926 C C . ASN A 1 609 ? -31.450 2.111 52.098 1.00 90.69 609 ASN A C 1
ATOM 4928 O O . ASN A 1 609 ? -32.388 2.907 52.174 1.00 90.69 609 ASN A O 1
ATOM 4932 N N . THR A 1 610 ? -31.012 1.657 50.922 1.00 93.00 610 THR A N 1
ATOM 4933 C CA . THR A 1 610 ? -31.633 1.983 49.625 1.00 93.00 610 THR A CA 1
ATOM 4934 C C . THR A 1 610 ? -32.295 0.745 49.036 1.00 93.00 610 THR A C 1
ATOM 4936 O O . THR A 1 610 ? -31.799 -0.360 49.213 1.00 93.00 610 THR A O 1
ATOM 4939 N N . GLU A 1 611 ? -33.417 0.904 48.338 1.00 93.25 611 GLU A N 1
ATOM 4940 C CA . GLU A 1 611 ? -34.076 -0.213 47.656 1.00 93.25 611 GLU A CA 1
ATOM 4941 C C . GLU A 1 611 ? -33.151 -0.829 46.595 1.00 93.25 611 GLU A C 1
ATOM 4943 O O . GLU A 1 611 ? -32.575 -0.107 45.780 1.00 93.25 611 GLU A O 1
ATOM 4948 N N . LEU A 1 612 ? -33.000 -2.159 46.603 1.00 93.81 612 LEU A N 1
ATOM 4949 C CA . LEU A 1 612 ? -32.223 -2.855 45.578 1.00 93.81 612 LEU A CA 1
ATOM 4950 C C . LEU A 1 612 ? -32.946 -2.762 44.232 1.00 93.81 612 LEU A C 1
ATOM 4952 O O . LEU A 1 612 ? -34.013 -3.347 44.049 1.00 93.81 612 LEU A O 1
ATOM 4956 N N . SER A 1 613 ? -32.322 -2.083 43.273 1.00 94.00 613 SER A N 1
ATOM 4957 C CA . SER A 1 613 ? -32.726 -2.097 41.869 1.00 94.00 613 SER A CA 1
ATOM 4958 C C . SER A 1 613 ? -31.509 -2.290 40.970 1.00 94.00 613 SER A C 1
ATOM 4960 O O . SER A 1 613 ? -30.374 -1.987 41.352 1.00 94.00 613 SER A O 1
ATOM 4962 N N . VAL A 1 614 ? -31.745 -2.789 39.757 1.00 96.06 614 VAL A N 1
ATOM 4963 C CA . VAL A 1 614 ? -30.688 -2.968 38.756 1.00 96.06 614 VAL A CA 1
ATOM 4964 C C . VAL A 1 614 ? -30.044 -1.633 38.403 1.00 96.06 614 VAL A C 1
ATOM 4966 O O . VAL A 1 614 ? -28.819 -1.553 38.320 1.00 96.06 614 VAL A O 1
ATOM 4969 N N . GLU A 1 615 ? -30.839 -0.574 38.252 1.00 93.56 615 GLU A N 1
ATOM 4970 C CA . GLU A 1 615 ? -30.337 0.766 37.948 1.00 93.56 615 GLU A CA 1
ATOM 4971 C C . GLU A 1 615 ? -29.450 1.296 39.075 1.00 93.56 615 GLU A C 1
ATOM 4973 O O . GLU A 1 615 ? -28.376 1.834 38.807 1.00 93.56 615 GLU A O 1
ATOM 4978 N N . ALA A 1 616 ? -29.867 1.108 40.331 1.00 92.56 616 ALA A N 1
ATOM 4979 C CA . ALA A 1 616 ? -29.120 1.578 41.490 1.00 92.56 616 ALA A CA 1
ATOM 4980 C C . ALA A 1 616 ? -27.785 0.833 41.652 1.00 92.56 616 ALA A C 1
ATOM 4982 O O . ALA A 1 616 ? -26.771 1.467 41.930 1.00 92.56 616 ALA A O 1
ATOM 4983 N N . ILE A 1 617 ? -27.751 -0.484 41.416 1.00 95.38 617 ILE A N 1
ATOM 4984 C CA . ILE A 1 617 ? -26.496 -1.253 41.431 1.00 95.38 617 ILE A CA 1
ATOM 4985 C C . ILE A 1 617 ? -25.606 -0.836 40.257 1.00 95.38 617 ILE A C 1
ATOM 4987 O O . ILE A 1 617 ? -24.431 -0.540 40.454 1.00 95.38 617 ILE A O 1
ATOM 4991 N N . THR A 1 618 ? -26.157 -0.742 39.047 1.00 94.75 618 THR A N 1
ATOM 4992 C CA . THR A 1 618 ? -25.396 -0.358 37.846 1.00 94.75 618 THR A CA 1
ATOM 4993 C C . THR A 1 618 ? -24.747 1.015 38.001 1.00 94.75 618 THR A C 1
ATOM 4995 O O . THR A 1 618 ? -23.590 1.187 37.631 1.00 94.75 618 THR A O 1
ATOM 4998 N N . ALA A 1 619 ? -25.445 1.975 38.619 1.00 93.38 619 ALA A N 1
ATOM 4999 C CA . ALA A 1 619 ? -24.915 3.310 38.895 1.00 93.38 619 ALA A CA 1
ATOM 5000 C C . ALA A 1 619 ? -23.693 3.311 39.834 1.00 93.38 619 ALA A C 1
ATOM 5002 O O . ALA A 1 619 ? -22.932 4.277 39.838 1.00 93.38 619 ALA A O 1
ATOM 5003 N N . THR A 1 620 ? -23.491 2.243 40.611 1.00 94.25 620 THR A N 1
ATOM 5004 C CA . THR A 1 620 ? -22.326 2.092 41.499 1.00 94.25 620 THR A CA 1
ATOM 5005 C C . THR A 1 620 ? -21.135 1.428 40.813 1.00 94.25 620 THR A C 1
ATOM 5007 O O . THR A 1 620 ? -20.032 1.508 41.337 1.00 94.25 620 THR A O 1
ATOM 5010 N N . ILE A 1 621 ? -21.317 0.807 39.640 1.00 94.62 621 ILE A N 1
ATOM 5011 C CA . ILE A 1 621 ? -20.249 0.109 38.913 1.00 94.62 621 ILE A CA 1
ATOM 5012 C C . ILE A 1 621 ? -19.586 1.091 37.943 1.00 94.62 621 ILE A C 1
ATOM 5014 O O . ILE A 1 621 ? -20.022 1.276 36.805 1.00 94.62 621 ILE A O 1
ATOM 5018 N N . THR A 1 622 ? -18.501 1.715 38.397 1.00 92.19 622 THR A N 1
ATOM 5019 C CA . THR A 1 622 ? -17.685 2.640 37.597 1.00 92.19 622 THR A CA 1
ATOM 5020 C C . THR A 1 622 ? -16.207 2.273 37.683 1.00 92.19 622 THR A C 1
ATOM 5022 O O . THR A 1 622 ? -15.801 1.474 38.525 1.00 92.19 622 THR A O 1
ATOM 5025 N N . THR A 1 623 ? -15.376 2.876 36.832 1.00 89.50 623 THR A N 1
ATOM 5026 C CA . THR A 1 623 ? -13.913 2.711 36.887 1.00 89.50 623 THR A CA 1
ATOM 5027 C C . THR A 1 623 ? -13.307 3.147 38.224 1.00 89.50 623 THR A C 1
ATOM 5029 O O . THR A 1 623 ? -12.270 2.626 38.618 1.00 89.50 623 THR A O 1
ATOM 5032 N N . GLU A 1 624 ? -13.948 4.078 38.932 1.00 90.75 624 GLU A N 1
ATOM 5033 C CA . GLU A 1 624 ? -13.506 4.579 40.242 1.00 90.75 624 GLU A CA 1
ATOM 5034 C C . GLU A 1 624 ? -14.112 3.795 41.417 1.00 90.75 624 GLU A C 1
ATOM 5036 O O . GLU A 1 624 ? -13.644 3.909 42.548 1.00 90.75 624 GLU A O 1
ATOM 5041 N N . SER A 1 625 ? -15.155 2.999 41.166 1.00 92.38 625 SER A N 1
ATOM 5042 C CA . SER A 1 625 ? -15.952 2.326 42.194 1.00 92.38 625 SER A CA 1
ATOM 5043 C C . SER A 1 625 ? -16.224 0.870 41.811 1.00 92.38 625 SER A C 1
ATOM 5045 O O . SER A 1 625 ? -17.358 0.410 41.701 1.00 92.38 625 SER A O 1
ATOM 5047 N N . LEU A 1 626 ? -15.150 0.118 41.583 1.00 94.50 626 LEU A N 1
ATOM 5048 C CA . LEU A 1 626 ? -15.250 -1.290 41.214 1.00 94.50 626 LEU A CA 1
ATOM 5049 C C . LEU A 1 626 ? -15.673 -2.169 42.409 1.00 94.50 626 LEU A C 1
ATOM 5051 O O . LEU A 1 626 ? -15.287 -1.888 43.551 1.00 94.50 626 LEU A O 1
ATOM 5055 N N . PRO A 1 627 ? -16.407 -3.271 42.158 1.00 95.00 627 PRO A N 1
ATOM 5056 C CA . PRO A 1 627 ? -16.563 -4.356 43.119 1.00 95.00 627 PRO A CA 1
ATOM 5057 C C . PRO A 1 627 ? -15.221 -4.833 43.682 1.00 95.00 627 PRO A C 1
ATOM 5059 O O . PRO A 1 627 ? -14.192 -4.833 43.000 1.00 95.00 627 PRO A O 1
ATOM 5062 N N . THR A 1 628 ? -15.233 -5.286 44.936 1.00 92.88 628 THR A N 1
ATOM 5063 C CA . THR A 1 628 ? -13.997 -5.709 45.612 1.00 92.88 628 THR A CA 1
ATOM 5064 C C . THR A 1 628 ? -13.349 -6.893 44.890 1.00 92.88 628 THR A C 1
ATOM 5066 O O . THR A 1 628 ? -13.959 -7.953 44.751 1.00 92.88 628 THR A O 1
ATOM 5069 N N . GLY A 1 629 ? -12.077 -6.734 44.515 1.00 88.69 629 GLY A N 1
ATOM 5070 C CA . GLY A 1 629 ? -11.274 -7.770 43.859 1.00 88.69 629 GLY A CA 1
ATOM 5071 C C . GLY A 1 629 ? -11.165 -7.630 42.340 1.00 88.69 629 GLY A C 1
ATOM 5072 O O . GLY A 1 629 ? -10.446 -8.424 41.740 1.00 88.69 629 GLY A O 1
ATOM 5073 N N . LEU A 1 630 ? -11.825 -6.636 41.738 1.00 95.38 630 LEU A N 1
ATOM 5074 C CA . LEU A 1 630 ? -11.702 -6.332 40.312 1.00 95.38 630 LEU A CA 1
ATOM 5075 C C . LEU A 1 630 ? -10.707 -5.202 40.059 1.00 95.38 630 LEU A C 1
ATOM 5077 O O . LEU A 1 630 ? -10.554 -4.297 40.881 1.00 95.38 630 LEU A O 1
ATOM 5081 N N . THR A 1 631 ? -10.054 -5.254 38.900 1.00 93.44 631 THR A N 1
ATOM 5082 C CA . THR A 1 631 ? -9.101 -4.223 38.451 1.00 93.44 631 THR A CA 1
ATOM 5083 C C . THR A 1 631 ? -9.606 -3.404 37.266 1.00 93.44 631 THR A C 1
ATOM 5085 O O . THR A 1 631 ? -9.070 -2.330 36.994 1.00 93.44 631 THR A O 1
ATOM 5088 N N . GLY A 1 632 ? -10.670 -3.860 36.599 1.00 94.81 632 GLY A N 1
ATOM 5089 C CA . GLY A 1 632 ? -11.290 -3.156 35.482 1.00 94.81 632 GLY A CA 1
ATOM 5090 C C . GLY A 1 632 ? -12.741 -3.566 35.241 1.00 94.81 632 GLY A C 1
ATOM 5091 O O . GLY A 1 632 ? -13.192 -4.629 35.667 1.00 94.81 632 GLY A O 1
ATOM 5092 N N . LEU A 1 633 ? -13.480 -2.718 34.519 1.00 96.56 633 LEU A N 1
ATOM 5093 C CA . LEU A 1 633 ? -14.881 -2.977 34.162 1.00 96.56 633 LEU A CA 1
ATOM 5094 C C . LEU A 1 633 ? -15.043 -4.233 33.296 1.00 96.56 633 LEU A C 1
ATOM 5096 O O . LEU A 1 633 ? -16.028 -4.953 33.436 1.00 96.56 633 LEU A O 1
ATOM 5100 N N . ASN A 1 634 ? -14.051 -4.553 32.464 1.00 96.31 634 ASN A N 1
ATOM 5101 C CA . ASN A 1 634 ? -14.054 -5.732 31.599 1.00 96.31 634 ASN A CA 1
ATOM 5102 C C . ASN A 1 634 ? -14.130 -7.065 32.367 1.00 96.31 634 ASN A C 1
ATOM 5104 O O . ASN A 1 634 ? -14.389 -8.099 31.765 1.00 96.31 634 ASN A O 1
ATOM 5108 N N . GLU A 1 635 ? -13.909 -7.076 33.681 1.00 96.94 635 GLU A N 1
ATOM 5109 C CA . GLU A 1 635 ? -13.972 -8.291 34.499 1.00 96.94 635 GLU A CA 1
ATOM 5110 C C . GLU A 1 635 ? -15.384 -8.565 35.053 1.00 96.94 635 GLU A C 1
ATOM 5112 O O . GLU A 1 635 ? -15.644 -9.657 35.565 1.00 96.94 635 GLU A O 1
ATOM 5117 N N . ILE A 1 636 ? -16.324 -7.619 34.916 1.00 97.56 636 ILE A N 1
ATOM 5118 C CA . ILE A 1 636 ? -17.658 -7.670 35.540 1.00 97.56 636 ILE A CA 1
ATOM 5119 C C . ILE A 1 636 ? -18.476 -8.884 35.084 1.00 97.56 636 ILE A C 1
ATOM 5121 O O . ILE A 1 636 ? -19.020 -9.591 35.928 1.00 97.56 636 ILE A O 1
ATOM 5125 N N . ASN A 1 637 ? -18.536 -9.188 33.785 1.00 97.00 637 ASN A N 1
ATOM 5126 C CA . ASN A 1 637 ? -19.231 -10.380 33.271 1.00 97.00 637 ASN A CA 1
ATOM 5127 C C . ASN A 1 637 ? -18.717 -11.677 33.930 1.00 97.00 637 ASN A C 1
ATOM 5129 O O . ASN A 1 637 ? -19.496 -12.519 34.382 1.00 97.00 637 ASN A O 1
ATOM 5133 N N . GLY A 1 638 ? -17.392 -11.830 34.024 1.00 96.19 638 GLY A N 1
ATOM 5134 C CA . GLY A 1 638 ? -16.777 -12.977 34.693 1.00 96.19 638 GLY A CA 1
ATOM 5135 C C . GLY A 1 638 ? -17.098 -13.014 36.188 1.00 96.19 638 GLY A C 1
ATOM 5136 O O . GLY A 1 638 ? -17.416 -14.074 36.728 1.00 96.19 638 GLY A O 1
ATOM 5137 N N . PHE A 1 639 ? -17.081 -11.851 36.839 1.00 97.06 639 PHE A N 1
ATOM 5138 C CA . PHE A 1 639 ? -17.396 -11.704 38.255 1.00 97.06 639 PHE A CA 1
ATOM 5139 C C . PHE A 1 639 ? -18.850 -12.055 38.584 1.00 97.06 639 PHE A C 1
ATOM 5141 O O . PHE A 1 639 ? -19.086 -12.849 39.492 1.00 97.06 639 PHE A O 1
ATOM 5148 N N . LEU A 1 640 ? -19.827 -11.547 37.828 1.00 97.00 640 LEU A N 1
ATOM 5149 C CA . LEU A 1 640 ? -21.242 -11.852 38.063 1.00 97.00 640 LEU A CA 1
ATOM 5150 C C . LEU A 1 640 ? -21.535 -13.349 37.906 1.00 97.00 640 LEU A C 1
ATOM 5152 O O . LEU A 1 640 ? -22.276 -13.916 38.705 1.00 97.00 640 LEU A O 1
ATOM 5156 N N . LYS A 1 641 ? -20.882 -14.024 36.952 1.00 94.94 641 LYS A N 1
ATOM 5157 C CA . LYS A 1 641 ? -20.964 -15.488 36.788 1.00 94.94 641 LYS A CA 1
ATOM 5158 C C . LYS A 1 641 ? -20.336 -16.280 37.934 1.00 94.94 641 LYS A C 1
ATOM 5160 O O . LYS A 1 641 ? -20.642 -17.460 38.085 1.00 94.94 641 LYS A O 1
ATOM 5165 N N . SER A 1 642 ? -19.458 -15.658 38.719 1.00 95.88 642 SER A N 1
ATOM 5166 C CA . SER A 1 642 ? -18.840 -16.282 39.893 1.00 95.88 642 SER A CA 1
ATOM 5167 C C . SER A 1 642 ? -19.708 -16.209 41.153 1.00 95.88 642 SER A C 1
ATOM 5169 O O . SER A 1 642 ? -19.362 -16.838 42.152 1.00 95.88 642 SER A O 1
ATOM 5171 N N . ILE A 1 643 ? -20.820 -15.462 41.127 1.00 96.94 643 ILE A N 1
ATOM 5172 C CA . ILE A 1 643 ? -21.784 -15.415 42.231 1.00 96.94 643 ILE A CA 1
ATOM 5173 C C . ILE A 1 643 ? -22.616 -16.697 42.192 1.00 96.94 643 ILE A C 1
ATOM 5175 O O . ILE A 1 643 ? -23.396 -16.937 41.269 1.00 96.94 643 ILE A O 1
ATOM 5179 N N . THR A 1 644 ? -22.427 -17.536 43.203 1.00 96.19 644 THR A N 1
ATOM 5180 C CA . THR A 1 644 ? -23.059 -18.853 43.303 1.00 96.19 644 THR A CA 1
ATOM 5181 C C . THR A 1 644 ? -24.338 -18.811 44.135 1.00 96.19 644 THR A C 1
ATOM 5183 O O . THR A 1 644 ? -24.599 -17.861 44.871 1.00 96.19 644 THR A O 1
ATOM 5186 N N . SER A 1 645 ? -25.137 -19.879 44.092 1.00 95.38 645 SER A N 1
ATOM 5187 C CA . SER A 1 645 ? -26.287 -20.022 44.996 1.00 95.38 645 SER A CA 1
ATOM 5188 C C . SER A 1 645 ? -25.888 -20.033 46.479 1.00 95.38 645 SER A C 1
ATOM 5190 O O . SER A 1 645 ? -26.676 -19.596 47.315 1.00 95.38 645 SER A O 1
ATOM 5192 N N . ASP A 1 646 ? -24.673 -20.478 46.815 1.00 96.50 646 ASP A N 1
ATOM 5193 C CA . ASP A 1 646 ? -24.163 -20.444 48.190 1.00 96.50 646 ASP A CA 1
ATOM 5194 C C . ASP A 1 646 ? -23.850 -19.015 48.642 1.00 96.50 646 ASP A C 1
ATOM 5196 O O . ASP A 1 646 ? -24.162 -18.663 49.781 1.00 96.50 646 ASP A O 1
ATOM 5200 N N . ASP A 1 647 ? -23.323 -18.167 47.750 1.00 96.75 647 ASP A N 1
ATOM 5201 C CA . ASP A 1 647 ? -23.170 -16.729 48.011 1.00 96.75 647 ASP A CA 1
ATOM 5202 C C . ASP A 1 647 ? -24.536 -16.084 48.286 1.00 96.75 647 ASP A C 1
ATOM 5204 O O . ASP A 1 647 ? -24.702 -15.382 49.281 1.00 96.75 647 ASP A O 1
ATOM 5208 N N . ILE A 1 648 ? -25.542 -16.380 47.453 1.00 97.12 648 ILE A N 1
ATOM 5209 C CA . ILE A 1 648 ? -26.915 -15.873 47.622 1.00 97.12 648 ILE A CA 1
ATOM 5210 C C . ILE A 1 648 ? -27.510 -16.307 48.969 1.00 97.12 648 ILE A C 1
ATOM 5212 O O . ILE A 1 648 ? -28.071 -15.489 49.700 1.00 97.12 648 ILE A O 1
ATOM 5216 N N . ASN A 1 649 ? -27.395 -17.589 49.321 1.00 96.69 649 ASN A N 1
ATOM 5217 C CA . ASN A 1 649 ? -27.937 -18.114 50.575 1.00 96.69 649 ASN A CA 1
ATOM 5218 C C . ASN A 1 649 ? -27.198 -17.553 51.794 1.00 96.69 649 ASN A C 1
ATOM 5220 O O . ASN A 1 649 ? -27.830 -17.197 52.788 1.00 96.69 649 ASN A O 1
ATOM 5224 N N . THR A 1 650 ? -25.873 -17.435 51.713 1.00 96.50 650 THR A N 1
ATOM 5225 C CA . THR A 1 650 ? -25.053 -16.857 52.784 1.00 96.50 650 THR A CA 1
ATOM 5226 C C . THR A 1 650 ? -25.391 -15.385 52.991 1.00 96.50 650 THR A C 1
ATOM 5228 O O . THR A 1 650 ? -25.581 -14.972 54.130 1.00 96.50 650 THR A O 1
ATOM 5231 N N . PHE A 1 651 ? -25.592 -14.619 51.917 1.00 96.56 651 PHE A N 1
ATOM 5232 C CA . PHE A 1 651 ? -26.050 -13.232 51.997 1.00 96.56 651 PHE A CA 1
ATOM 5233 C C . PHE A 1 651 ? -27.399 -13.111 52.727 1.00 96.56 651 PHE A C 1
ATOM 5235 O O . PHE A 1 651 ? -27.528 -12.347 53.680 1.00 96.56 651 PHE A O 1
ATOM 5242 N N . LYS A 1 652 ? -28.396 -13.932 52.369 1.00 95.50 652 LYS A N 1
ATOM 5243 C CA . LYS A 1 652 ? -29.699 -13.958 53.067 1.00 95.50 652 LYS A CA 1
ATOM 5244 C C . LYS A 1 652 ? -29.584 -14.349 54.542 1.00 95.50 652 LYS A C 1
ATOM 5246 O O . LYS A 1 652 ? -30.331 -13.845 55.386 1.00 95.50 652 LYS A O 1
ATOM 5251 N N . ASN A 1 653 ? -28.667 -15.263 54.855 1.00 95.31 653 ASN A N 1
ATOM 5252 C CA . ASN A 1 653 ? -28.381 -15.650 56.230 1.00 95.31 653 ASN A CA 1
ATOM 5253 C C . ASN A 1 653 ? -27.740 -14.493 57.002 1.00 95.31 653 ASN A C 1
ATOM 5255 O O . ASN A 1 653 ? -28.155 -14.251 58.133 1.00 95.31 653 ASN A O 1
ATOM 5259 N N . ASN A 1 654 ? -26.823 -13.739 56.386 1.00 96.06 654 ASN A N 1
ATOM 5260 C CA . ASN A 1 654 ? -26.252 -12.532 56.983 1.00 96.06 654 ASN A CA 1
ATOM 5261 C C . ASN A 1 654 ? -27.345 -11.498 57.296 1.00 96.06 654 ASN A C 1
ATOM 5263 O O . ASN A 1 654 ? -27.389 -10.991 58.411 1.00 96.06 654 ASN A O 1
ATOM 5267 N N . GLU A 1 655 ? -28.281 -11.240 56.375 1.00 94.81 655 GLU A N 1
ATOM 5268 C CA . GLU A 1 655 ? -29.421 -10.334 56.614 1.00 94.81 655 GLU A CA 1
ATOM 5269 C C . GLU A 1 655 ? -30.278 -10.785 57.813 1.00 94.81 655 GLU A C 1
ATOM 5271 O O . GLU A 1 655 ? -30.666 -9.982 58.664 1.00 94.81 655 GLU A O 1
ATOM 5276 N N . SER A 1 656 ? -30.545 -12.090 57.924 1.00 92.81 656 SER A N 1
ATOM 5277 C CA . SER A 1 656 ? -31.274 -12.658 59.068 1.00 92.81 656 SER A CA 1
ATOM 5278 C C . SER A 1 656 ? -30.490 -12.584 60.379 1.00 92.81 656 SER A C 1
ATOM 5280 O O . SER A 1 656 ? -31.092 -12.388 61.436 1.00 92.81 656 SER A O 1
ATOM 5282 N N . GLU A 1 657 ? -29.174 -12.762 60.321 1.00 93.88 657 GLU A N 1
ATOM 5283 C CA . GLU A 1 657 ? -28.269 -12.681 61.464 1.00 93.88 657 GLU A CA 1
ATOM 5284 C C . GLU A 1 657 ? -28.162 -11.240 61.974 1.00 93.88 657 GLU A C 1
ATOM 5286 O O . GLU A 1 657 ? -28.332 -11.011 63.170 1.00 93.88 657 GLU A O 1
ATOM 5291 N N . TYR A 1 658 ? -27.989 -10.261 61.081 1.00 93.88 658 TYR A N 1
ATOM 5292 C CA . TYR A 1 658 ? -28.016 -8.839 61.427 1.00 93.88 658 TYR A CA 1
ATOM 5293 C C . TYR A 1 658 ? -29.344 -8.428 62.064 1.00 93.88 658 TYR A C 1
ATOM 5295 O O . TYR A 1 658 ? -29.351 -7.770 63.106 1.00 93.88 658 TYR A O 1
ATOM 5303 N N . LEU A 1 659 ? -30.469 -8.863 61.485 1.00 94.25 659 LEU A N 1
ATOM 5304 C CA . LEU A 1 659 ? -31.791 -8.630 62.064 1.00 94.25 659 LEU A CA 1
ATOM 5305 C C . LEU A 1 659 ? -31.894 -9.206 63.481 1.00 94.25 659 LEU A C 1
ATOM 5307 O O . LEU A 1 659 ? -32.377 -8.518 64.382 1.00 94.25 659 LEU A O 1
ATOM 5311 N N . ARG A 1 660 ? -31.430 -10.448 63.691 1.00 93.06 660 ARG A N 1
ATOM 5312 C CA . ARG A 1 660 ? -31.424 -11.067 65.022 1.00 93.06 660 ARG A CA 1
ATOM 5313 C C . ARG A 1 660 ? -30.601 -10.230 65.993 1.00 93.06 660 ARG A C 1
ATOM 5315 O O . ARG A 1 660 ? -31.141 -9.851 67.020 1.00 93.06 660 ARG A O 1
ATOM 5322 N N . GLN A 1 661 ? -29.361 -9.887 65.643 1.00 92.38 661 GLN A N 1
ATOM 5323 C CA . GLN A 1 661 ? -28.450 -9.123 66.505 1.00 92.38 661 GLN A CA 1
ATOM 5324 C C . GLN A 1 661 ? -29.019 -7.756 66.914 1.00 92.38 661 GLN A C 1
ATOM 5326 O O . GLN A 1 661 ? -28.930 -7.376 68.085 1.00 92.38 661 GLN A O 1
ATOM 5331 N N . GLU A 1 662 ? -29.642 -7.023 65.987 1.00 93.62 662 GLU A N 1
ATOM 5332 C CA . GLU A 1 662 ? -30.290 -5.746 66.310 1.00 93.62 662 GLU A CA 1
ATOM 5333 C C . GLU A 1 662 ? -31.510 -5.927 67.222 1.00 93.62 662 GLU A C 1
ATOM 5335 O O . GLU A 1 662 ? -31.719 -5.132 68.140 1.00 93.62 662 GLU A O 1
ATOM 5340 N N . ILE A 1 663 ? -32.287 -6.998 67.043 1.00 93.44 663 ILE A N 1
ATOM 5341 C CA . ILE A 1 663 ? -33.379 -7.329 67.964 1.00 93.44 663 ILE A CA 1
ATOM 5342 C C . ILE A 1 663 ? -32.829 -7.746 69.337 1.00 93.44 663 ILE A C 1
ATOM 5344 O O . ILE A 1 663 ? -33.334 -7.246 70.343 1.00 93.44 663 ILE A O 1
ATOM 5348 N N . SER A 1 664 ? -31.759 -8.548 69.418 1.00 92.44 664 SER A N 1
ATOM 5349 C CA . SER A 1 664 ? -31.098 -8.905 70.688 1.00 92.44 664 SER A CA 1
ATOM 5350 C C . SER A 1 664 ? -30.608 -7.666 71.443 1.00 92.44 664 SER A C 1
ATOM 5352 O O . SER A 1 664 ? -30.597 -7.648 72.672 1.00 92.44 664 SER A O 1
ATOM 5354 N N . ARG A 1 665 ? -30.217 -6.604 70.724 1.00 92.50 665 ARG A N 1
ATOM 5355 C CA . ARG A 1 665 ? -29.841 -5.312 71.317 1.00 92.50 665 ARG A CA 1
ATOM 5356 C C . ARG A 1 665 ? -31.047 -4.564 71.896 1.00 92.50 665 ARG A C 1
ATOM 5358 O O . ARG A 1 665 ? -30.904 -3.877 72.906 1.00 92.50 665 ARG A O 1
ATOM 5365 N N . ILE A 1 666 ? -32.213 -4.657 71.258 1.00 91.94 666 ILE A N 1
ATOM 5366 C CA . ILE A 1 666 ? -33.423 -3.899 71.620 1.00 91.94 666 ILE A CA 1
ATOM 5367 C C . ILE A 1 666 ? -34.238 -4.601 72.713 1.00 91.94 666 ILE A C 1
ATOM 5369 O O . ILE A 1 666 ? -34.730 -3.929 73.619 1.00 91.94 666 ILE A O 1
ATOM 5373 N N . VAL A 1 667 ? -34.383 -5.929 72.660 1.00 90.50 667 VAL A N 1
ATOM 5374 C CA . VAL A 1 667 ? -35.253 -6.700 73.569 1.00 90.50 667 VAL A CA 1
ATOM 5375 C C . VAL A 1 667 ? -34.964 -6.424 75.052 1.00 90.50 667 VAL A C 1
ATOM 5377 O O . VAL A 1 667 ? -35.918 -6.096 75.756 1.00 90.50 667 VAL A O 1
ATOM 5380 N N . PRO A 1 668 ? -33.706 -6.417 75.539 1.00 88.56 668 PRO A N 1
ATOM 5381 C CA . PRO A 1 668 ? -33.417 -6.097 76.938 1.00 88.56 668 PRO A CA 1
ATOM 5382 C C . PRO A 1 668 ? -33.832 -4.676 77.343 1.00 88.56 668 PRO A C 1
ATOM 5384 O O . PRO A 1 668 ? -34.144 -4.425 78.505 1.00 88.56 668 PRO A O 1
ATOM 5387 N N . LEU A 1 669 ? -33.843 -3.721 76.406 1.00 88.19 669 LEU A N 1
ATOM 5388 C CA . LEU A 1 669 ? -34.304 -2.355 76.680 1.00 88.19 669 LEU A CA 1
ATOM 5389 C C . LEU A 1 669 ? -35.815 -2.346 76.944 1.00 88.19 669 LEU A C 1
ATOM 5391 O O . LEU A 1 669 ? -36.291 -1.699 77.877 1.00 88.19 669 LEU A O 1
ATOM 5395 N N . VAL A 1 670 ? -36.558 -3.095 76.130 1.00 87.19 670 VAL A N 1
ATOM 5396 C CA . VAL A 1 670 ? -38.014 -3.217 76.227 1.00 87.19 670 VAL A CA 1
ATOM 5397 C C . VAL A 1 670 ? -38.414 -4.038 77.454 1.00 87.19 670 VAL A C 1
ATOM 5399 O O . VAL A 1 670 ? -39.271 -3.597 78.213 1.00 87.19 670 VAL A O 1
ATOM 5402 N N . GLU A 1 671 ? -37.765 -5.180 77.698 1.00 83.50 671 GLU A N 1
ATOM 5403 C CA . GLU A 1 671 ? -38.044 -6.078 78.831 1.00 83.50 671 GLU A CA 1
ATOM 5404 C C . GLU A 1 671 ? -37.886 -5.374 80.184 1.00 83.50 671 GLU A C 1
ATOM 5406 O O . GLU A 1 671 ? -38.741 -5.513 81.054 1.00 83.50 671 GLU A O 1
ATOM 5411 N N . ASN A 1 672 ? -36.854 -4.539 80.339 1.00 80.38 672 ASN A N 1
ATOM 5412 C CA . ASN A 1 672 ? -36.635 -3.770 81.569 1.00 80.38 672 ASN A CA 1
ATOM 5413 C C . ASN A 1 672 ? -37.735 -2.736 81.865 1.00 80.38 672 ASN A C 1
ATOM 5415 O O . ASN A 1 672 ? -37.776 -2.194 82.970 1.00 80.38 672 ASN A O 1
ATOM 5419 N N . THR A 1 673 ? -38.602 -2.444 80.894 1.00 77.25 673 THR A N 1
ATOM 5420 C CA . THR A 1 673 ? -39.610 -1.383 81.002 1.00 77.25 673 THR A CA 1
ATOM 5421 C C . THR A 1 673 ? -41.045 -1.887 80.828 1.00 77.25 673 THR A C 1
ATOM 5423 O O . THR A 1 673 ? -41.986 -1.250 81.292 1.00 77.25 673 THR A O 1
ATOM 5426 N N . TYR A 1 674 ? -41.241 -3.033 80.176 1.00 78.75 674 TYR A N 1
ATOM 5427 C CA . TYR A 1 674 ? -42.553 -3.594 79.877 1.00 78.75 674 TYR A CA 1
ATOM 5428 C C . TYR A 1 674 ? -42.932 -4.709 80.861 1.00 78.75 674 TYR A C 1
ATOM 5430 O O . TYR A 1 674 ? -42.491 -5.848 80.734 1.00 78.75 674 TYR A O 1
ATOM 5438 N N . PHE A 1 675 ? -43.821 -4.407 81.811 1.00 73.69 675 PHE A N 1
ATOM 5439 C CA . PHE A 1 675 ? -44.270 -5.357 82.844 1.00 73.69 675 PHE A CA 1
ATOM 5440 C C . PHE A 1 675 ? -45.458 -6.248 82.426 1.00 73.69 675 PHE A C 1
ATOM 5442 O O . PHE A 1 675 ? -46.119 -6.838 83.279 1.00 73.69 675 PHE A O 1
ATOM 5449 N N . GLY A 1 676 ? -45.768 -6.338 81.127 1.00 70.19 676 GLY A N 1
ATOM 5450 C CA . GLY A 1 676 ? -46.850 -7.196 80.633 1.00 70.19 676 GLY A CA 1
ATOM 5451 C C . GLY A 1 676 ? -48.261 -6.613 80.775 1.00 70.19 676 GLY A C 1
ATOM 5452 O O . GLY A 1 676 ? -49.222 -7.377 80.745 1.00 70.19 676 GLY A O 1
ATOM 5453 N N . TYR A 1 677 ? -48.408 -5.291 80.924 1.00 70.19 677 TYR A N 1
ATOM 5454 C CA . TYR A 1 677 ? -49.713 -4.614 80.927 1.00 70.19 677 TYR A CA 1
ATOM 5455 C C . TYR A 1 677 ? -50.214 -4.325 79.497 1.00 70.19 677 TYR A C 1
ATOM 5457 O O . TYR A 1 677 ? -49.405 -4.140 78.582 1.00 70.19 677 TYR A O 1
ATOM 5465 N N . PRO A 1 678 ? -51.539 -4.283 79.261 1.00 68.12 678 PRO A N 1
ATOM 5466 C CA . PRO A 1 678 ? -52.083 -3.830 77.985 1.00 68.12 678 PRO A CA 1
ATOM 5467 C C . PRO A 1 678 ? -51.796 -2.335 77.778 1.00 68.12 678 PRO A C 1
ATOM 5469 O O . PRO A 1 678 ? -51.869 -1.547 78.719 1.00 68.12 678 PRO A O 1
ATOM 5472 N N . ALA A 1 679 ? -51.486 -1.946 76.540 1.00 67.94 679 ALA A N 1
ATOM 5473 C CA . ALA A 1 679 ? -51.279 -0.546 76.181 1.00 67.94 679 ALA A CA 1
ATOM 5474 C C . ALA A 1 679 ? -52.557 0.282 76.377 1.00 67.94 679 ALA A C 1
ATOM 5476 O O . ALA A 1 679 ? -53.663 -0.186 76.092 1.00 67.94 679 ALA A O 1
ATOM 5477 N N . SER A 1 680 ? -52.402 1.539 76.801 1.00 70.19 680 SER A N 1
ATOM 5478 C CA . SER A 1 680 ? -53.502 2.500 76.752 1.00 70.19 680 SER A CA 1
ATOM 5479 C C . SER A 1 680 ? -53.900 2.780 75.288 1.00 70.19 680 SER A C 1
ATOM 5481 O O . SER A 1 680 ? -53.056 2.691 74.391 1.00 70.19 680 SER A O 1
ATOM 5483 N N . PRO A 1 681 ? -55.166 3.146 75.007 1.00 68.50 681 PRO A N 1
ATOM 5484 C CA . PRO A 1 681 ? -55.617 3.448 73.643 1.00 68.50 681 PRO A CA 1
ATOM 5485 C C . PRO A 1 681 ? -54.789 4.540 72.941 1.00 68.50 681 PRO A C 1
ATOM 5487 O O . PRO A 1 681 ? -54.595 4.489 71.731 1.00 68.50 681 PRO A O 1
ATOM 5490 N N . GLU A 1 682 ? -54.265 5.499 73.708 1.00 66.56 682 GLU A N 1
ATOM 5491 C CA . GLU A 1 682 ? -53.424 6.611 73.239 1.00 66.56 682 GLU A CA 1
ATOM 5492 C C . GLU A 1 682 ? -51.992 6.163 72.894 1.00 66.56 682 GLU A C 1
ATOM 5494 O O . GLU A 1 682 ? -51.326 6.769 72.056 1.00 66.56 682 GLU A O 1
ATOM 5499 N N . PHE A 1 683 ? -51.532 5.060 73.490 1.00 76.06 683 PHE A N 1
ATOM 5500 C CA . PHE A 1 683 ? -50.203 4.492 73.282 1.00 76.06 683 PHE A CA 1
ATOM 5501 C C . PHE A 1 683 ? -50.121 3.529 72.088 1.00 76.06 683 PHE A C 1
ATOM 5503 O O . PHE A 1 683 ? -49.033 3.217 71.602 1.00 76.06 683 PHE A O 1
ATOM 5510 N N . GLY A 1 684 ? -51.268 3.107 71.548 1.00 68.94 684 GLY A N 1
ATOM 5511 C CA . GLY A 1 684 ? -51.347 2.203 70.400 1.00 68.94 684 GLY A CA 1
ATOM 5512 C C . GLY A 1 684 ? -50.674 2.721 69.123 1.00 68.94 684 GLY A C 1
ATOM 5513 O O . GLY A 1 684 ? -50.549 1.953 68.176 1.00 68.94 684 GLY A O 1
ATOM 5514 N N . ALA A 1 685 ? -50.241 3.988 69.075 1.00 76.25 685 ALA A N 1
ATOM 5515 C CA . ALA A 1 685 ? -49.473 4.593 67.984 1.00 76.25 685 ALA A CA 1
ATOM 5516 C C . ALA A 1 685 ? -47.940 4.448 68.117 1.00 76.25 685 ALA A C 1
ATOM 5518 O O . ALA A 1 685 ? -47.227 4.723 67.153 1.00 76.25 685 ALA A O 1
ATOM 5519 N N . ASN A 1 686 ? -47.420 4.027 69.277 1.00 87.06 686 ASN A N 1
ATOM 5520 C CA . ASN A 1 686 ? -45.979 3.940 69.517 1.00 87.06 686 ASN A CA 1
ATOM 5521 C C . ASN A 1 686 ? -45.309 2.873 68.633 1.00 87.06 686 ASN A C 1
ATOM 5523 O O . ASN A 1 686 ? -45.781 1.740 68.521 1.00 87.06 686 ASN A O 1
ATOM 5527 N N . VAL A 1 687 ? -44.169 3.230 68.041 1.00 86.38 687 VAL A N 1
ATOM 5528 C CA . VAL A 1 687 ? -43.444 2.401 67.070 1.00 86.38 687 VAL A CA 1
ATOM 5529 C C . VAL A 1 687 ? -42.950 1.082 67.674 1.00 86.38 687 VAL A C 1
ATOM 5531 O O . VAL A 1 687 ? -43.094 0.036 67.043 1.00 86.38 687 VAL A O 1
ATOM 5534 N N . ILE A 1 688 ? -42.423 1.090 68.901 1.00 88.44 688 ILE A N 1
ATOM 5535 C CA . ILE A 1 688 ? -41.927 -0.123 69.576 1.00 88.44 688 ILE A CA 1
ATOM 5536 C C . ILE A 1 688 ? -43.095 -1.056 69.898 1.00 88.44 688 ILE A C 1
ATOM 5538 O O . ILE A 1 688 ? -43.000 -2.259 69.664 1.00 88.44 688 ILE A O 1
ATOM 5542 N N . TYR A 1 689 ? -44.220 -0.511 70.367 1.00 86.31 689 TYR A N 1
ATOM 5543 C CA . TYR A 1 689 ? -45.422 -1.305 70.629 1.00 86.31 689 TYR A CA 1
ATOM 5544 C C . TYR A 1 689 ? -45.979 -1.950 69.352 1.00 86.31 689 TYR A C 1
ATOM 5546 O O . TYR A 1 689 ? -46.304 -3.134 69.346 1.00 86.31 689 TYR A O 1
ATOM 5554 N N . ARG A 1 690 ? -46.042 -1.192 68.249 1.00 88.12 690 ARG A N 1
ATOM 5555 C CA . ARG A 1 690 ? -46.562 -1.676 66.961 1.00 88.12 690 ARG A CA 1
ATOM 5556 C C . ARG A 1 690 ? -45.667 -2.700 66.273 1.00 88.12 690 ARG A C 1
ATOM 5558 O O . ARG A 1 690 ? -46.191 -3.544 65.554 1.00 88.12 690 ARG A O 1
ATOM 5565 N N . THR A 1 691 ? -44.349 -2.614 66.466 1.00 92.12 691 THR A N 1
ATOM 5566 C CA . THR A 1 691 ? -43.379 -3.410 65.696 1.00 92.12 691 THR A CA 1
ATOM 5567 C C . THR A 1 691 ? -42.635 -4.452 66.527 1.00 92.12 691 THR A C 1
ATOM 5569 O O . THR A 1 691 ? -42.656 -5.628 66.182 1.00 92.12 691 THR A O 1
ATOM 5572 N N . ILE A 1 692 ? -42.018 -4.065 67.647 1.00 91.62 692 ILE A N 1
ATOM 5573 C CA . ILE A 1 692 ? -41.236 -4.971 68.504 1.00 91.62 692 ILE A CA 1
ATOM 5574 C C . ILE A 1 692 ? -42.157 -5.859 69.349 1.00 91.62 692 ILE A C 1
ATOM 5576 O O . ILE A 1 692 ? -41.889 -7.045 69.509 1.00 91.62 692 ILE A O 1
ATOM 5580 N N . LEU A 1 693 ? -43.271 -5.315 69.849 1.00 88.88 693 LEU A N 1
ATOM 5581 C CA . LEU A 1 693 ? -44.304 -6.087 70.559 1.00 88.88 693 LEU A CA 1
ATOM 5582 C C . LEU A 1 693 ? -45.413 -6.602 69.628 1.00 88.88 693 LEU A C 1
ATOM 5584 O O . LEU A 1 693 ? -46.488 -6.992 70.090 1.00 88.88 693 LEU A O 1
ATOM 5588 N N . TYR A 1 694 ? -45.169 -6.622 68.317 1.00 90.25 694 TYR A N 1
ATOM 5589 C CA . TYR A 1 694 ? -46.144 -7.090 67.340 1.00 90.25 694 TYR A CA 1
ATOM 5590 C C . TYR A 1 694 ? -46.578 -8.526 67.650 1.00 90.25 694 TYR A C 1
ATOM 5592 O O . TYR A 1 694 ? -45.748 -9.413 67.832 1.00 90.25 694 TYR A O 1
ATOM 5600 N N . THR A 1 695 ? -47.891 -8.764 67.733 1.00 87.50 695 THR A N 1
ATOM 5601 C CA . THR A 1 695 ? -48.507 -10.062 68.096 1.00 87.50 695 THR A CA 1
ATOM 5602 C C . THR A 1 695 ? -48.103 -10.636 69.465 1.00 87.50 695 THR A C 1
ATOM 5604 O O . THR A 1 695 ? -48.482 -11.762 69.794 1.00 87.50 695 THR A O 1
ATOM 5607 N N . HIS A 1 696 ? -47.388 -9.873 70.299 1.00 86.38 696 HIS A N 1
ATOM 5608 C CA . HIS A 1 696 ? -46.995 -10.319 71.630 1.00 86.38 696 HIS A CA 1
ATOM 5609 C C . HIS A 1 696 ? -48.225 -10.503 72.533 1.00 86.38 696 HIS A C 1
ATOM 5611 O O . HIS A 1 696 ? -49.108 -9.645 72.605 1.00 86.38 696 HIS A O 1
ATOM 5617 N N . THR A 1 697 ? -48.289 -11.635 73.238 1.00 82.69 697 THR A N 1
ATOM 5618 C CA . THR A 1 697 ? -49.400 -11.938 74.147 1.00 82.69 697 THR A CA 1
ATOM 5619 C C . THR A 1 697 ? -49.147 -11.308 75.511 1.00 82.69 697 THR A C 1
ATOM 5621 O O . THR A 1 697 ? -48.192 -11.657 76.203 1.00 82.69 697 THR A O 1
ATOM 5624 N N . VAL A 1 698 ? -50.041 -10.404 75.912 1.00 79.88 698 VAL A N 1
ATOM 5625 C CA . VAL A 1 698 ? -50.015 -9.724 77.215 1.00 79.88 698 VAL A CA 1
ATOM 5626 C C 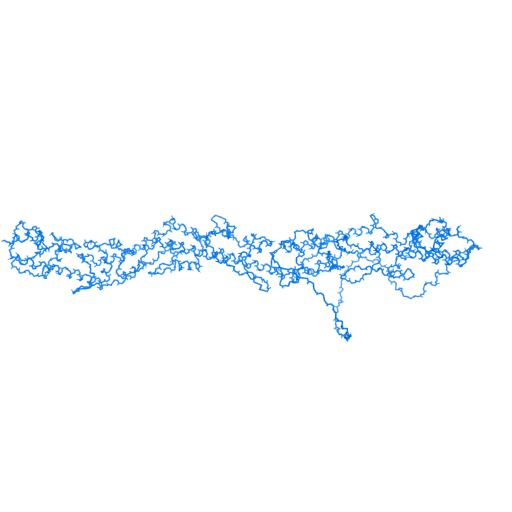. VAL A 1 698 ? -49.896 -10.745 78.356 1.00 79.88 698 VAL A C 1
ATOM 5628 O O . VAL A 1 698 ? -50.609 -11.749 78.376 1.00 79.88 698 VAL A O 1
ATOM 5631 N N . GLY A 1 699 ? -48.998 -10.486 79.309 1.00 75.38 699 GLY A N 1
ATOM 5632 C CA . GLY A 1 699 ? -48.749 -11.359 80.462 1.00 75.38 699 GLY A CA 1
ATOM 5633 C C . GLY A 1 699 ? -47.794 -12.535 80.209 1.00 75.38 699 GLY A C 1
ATOM 5634 O O . GLY A 1 699 ? -47.639 -13.375 81.095 1.00 75.38 699 GLY A O 1
ATOM 5635 N N . THR A 1 700 ? -47.145 -12.609 79.041 1.00 80.56 700 THR A N 1
ATOM 5636 C CA . THR A 1 700 ? -46.096 -13.605 78.747 1.00 80.56 700 THR A CA 1
ATOM 5637 C C . THR A 1 700 ? -44.703 -12.959 78.697 1.00 80.56 700 THR A C 1
ATOM 5639 O O . THR A 1 700 ? -44.606 -11.779 78.365 1.00 80.56 700 THR A O 1
ATOM 5642 N N . PRO A 1 701 ? -43.612 -13.677 79.034 1.00 80.38 701 PRO A N 1
ATOM 5643 C CA . PRO A 1 701 ? -42.259 -13.135 78.908 1.00 80.38 701 PRO A CA 1
ATOM 5644 C C . PRO A 1 701 ? -41.899 -12.790 77.458 1.00 80.38 701 PRO A C 1
ATOM 5646 O O . PRO A 1 701 ? -42.272 -13.509 76.527 1.00 80.38 701 PRO A O 1
ATOM 5649 N N . LEU A 1 702 ? -41.121 -11.723 77.270 1.00 82.38 702 LEU A N 1
ATOM 5650 C CA . LEU A 1 702 ? -40.519 -11.401 75.979 1.00 82.38 702 LEU A CA 1
ATOM 5651 C C . LEU A 1 702 ? -39.413 -12.411 75.665 1.00 82.38 702 LEU A C 1
ATOM 5653 O O . LEU A 1 702 ? -38.415 -12.500 76.371 1.00 82.38 702 LEU A O 1
ATOM 5657 N N . ASN A 1 703 ? -39.593 -13.182 74.597 1.00 85.12 703 ASN A N 1
ATOM 5658 C CA . ASN A 1 703 ? -38.583 -14.100 74.088 1.00 85.12 703 ASN A CA 1
ATOM 5659 C C . ASN A 1 703 ? -38.008 -13.538 72.786 1.00 85.12 703 ASN A C 1
ATOM 5661 O O . ASN A 1 703 ? -38.760 -13.262 71.854 1.00 85.12 703 ASN A O 1
ATOM 5665 N N . GLU A 1 704 ? -36.685 -13.398 72.712 1.00 87.69 704 GLU A N 1
ATOM 5666 C CA . GLU A 1 704 ? -35.998 -12.823 71.552 1.00 87.69 704 GLU A CA 1
ATOM 5667 C C . GLU A 1 704 ? -36.373 -13.518 70.237 1.00 87.69 704 GLU A C 1
ATOM 5669 O O . GLU A 1 704 ? -36.731 -12.846 69.274 1.00 87.69 704 GLU A O 1
ATOM 5674 N N . GLN A 1 705 ? -36.367 -14.854 70.205 1.00 88.56 705 GLN A N 1
ATOM 5675 C CA . GLN A 1 705 ? -36.701 -15.613 69.000 1.00 88.56 705 GLN A CA 1
ATOM 5676 C C . GLN A 1 705 ? -38.147 -15.353 68.562 1.00 88.56 705 GLN A C 1
ATOM 5678 O O . GLN A 1 705 ? -38.400 -15.130 67.381 1.00 88.56 705 GLN A O 1
ATOM 5683 N N . MET A 1 706 ? -39.087 -15.299 69.512 1.00 87.94 706 MET A N 1
ATOM 5684 C CA . MET A 1 706 ? -40.481 -14.956 69.211 1.00 87.94 706 MET A CA 1
ATOM 5685 C C . MET A 1 706 ? -40.620 -13.530 68.668 1.00 87.94 706 MET A C 1
ATOM 5687 O O . MET A 1 706 ? -41.415 -13.311 67.759 1.00 87.94 706 MET A O 1
ATOM 5691 N N . VAL A 1 707 ? -39.850 -12.570 69.192 1.00 91.88 707 VAL A N 1
ATOM 5692 C CA . VAL A 1 707 ? -39.838 -11.184 68.694 1.00 91.88 707 VAL A CA 1
ATOM 5693 C C . VAL A 1 707 ? -39.271 -11.126 67.277 1.00 91.88 707 VAL A C 1
ATOM 5695 O O . VAL A 1 707 ? -39.858 -10.466 66.425 1.00 91.88 707 VAL A O 1
ATOM 5698 N N . VAL A 1 708 ? -38.181 -11.844 66.987 1.00 93.44 708 VAL A N 1
ATOM 5699 C CA . VAL A 1 708 ? -37.613 -11.940 65.630 1.00 93.44 708 VAL A CA 1
ATOM 5700 C C . VAL A 1 708 ? -38.631 -12.524 64.650 1.00 93.44 708 VAL A C 1
ATOM 5702 O O . VAL A 1 708 ? -38.845 -11.952 63.580 1.00 93.44 708 VAL A O 1
ATOM 5705 N N . ASP A 1 709 ? -39.277 -13.634 65.008 1.00 91.62 709 ASP A N 1
ATOM 5706 C CA . ASP A 1 709 ? -40.244 -14.314 64.141 1.00 91.62 709 ASP A CA 1
ATOM 5707 C C . ASP A 1 709 ? -41.493 -13.451 63.908 1.00 91.62 709 ASP A C 1
ATOM 5709 O O . ASP A 1 709 ? -41.937 -13.295 62.766 1.00 91.62 709 ASP A O 1
ATOM 5713 N N . ALA A 1 710 ? -42.011 -12.812 64.962 1.00 91.94 710 ALA A N 1
ATOM 5714 C CA . ALA A 1 710 ? -43.125 -11.874 64.862 1.00 91.94 710 ALA A CA 1
ATOM 5715 C C . ALA A 1 710 ? -42.760 -10.636 64.030 1.00 91.94 710 ALA A C 1
ATOM 5717 O O . ALA A 1 710 ? -43.548 -10.207 63.187 1.00 91.94 710 ALA A O 1
ATOM 5718 N N . PHE A 1 711 ? -41.554 -10.086 64.196 1.00 94.69 711 PHE A N 1
ATOM 5719 C CA . PHE A 1 711 ? -41.091 -8.942 63.414 1.00 94.69 711 PHE A CA 1
ATOM 5720 C C . PHE A 1 711 ? -40.984 -9.295 61.923 1.00 94.69 711 PHE A C 1
ATOM 5722 O O . PHE A 1 711 ? -41.483 -8.559 61.071 1.00 94.69 711 PHE A O 1
ATOM 5729 N N . LYS A 1 712 ? -40.421 -10.467 61.592 1.00 92.94 712 LYS A N 1
ATOM 5730 C CA . LYS A 1 712 ? -40.388 -10.994 60.214 1.00 92.94 712 LYS A CA 1
ATOM 5731 C C . LYS A 1 712 ? -41.792 -11.185 59.639 1.00 92.94 712 LYS A C 1
ATOM 5733 O O . LYS A 1 712 ? -42.033 -10.839 58.480 1.00 92.94 712 LYS A O 1
ATOM 5738 N N . GLN A 1 713 ? -42.731 -11.698 60.435 1.00 92.94 713 GLN A N 1
ATOM 5739 C CA . GLN A 1 713 ? -44.129 -11.824 60.024 1.00 92.94 713 GLN A CA 1
ATOM 5740 C C . GLN A 1 713 ? -44.751 -10.451 59.740 1.00 92.94 713 GLN A C 1
ATOM 5742 O O . GLN A 1 713 ? -45.398 -10.290 58.706 1.00 92.94 713 GLN A O 1
ATOM 5747 N N . GLY A 1 714 ? -44.528 -9.468 60.616 1.00 93.56 714 GLY A N 1
ATOM 5748 C CA . GLY A 1 714 ? -45.005 -8.092 60.460 1.00 93.56 714 GLY A CA 1
ATOM 5749 C C . GLY A 1 714 ? -44.493 -7.425 59.183 1.00 93.56 714 GLY A C 1
ATOM 5750 O O . GLY A 1 714 ? -45.287 -6.838 58.446 1.00 93.56 714 GLY A O 1
ATOM 5751 N N . LEU A 1 715 ? -43.208 -7.609 58.857 1.00 93.88 715 LEU A N 1
ATOM 5752 C CA . LEU A 1 715 ? -42.627 -7.176 57.580 1.00 93.88 715 LEU A CA 1
ATOM 5753 C C . LEU A 1 715 ? -43.300 -7.864 56.383 1.00 93.88 715 LEU A C 1
ATOM 5755 O O . LEU A 1 715 ? -43.683 -7.199 55.423 1.00 93.88 715 LEU A O 1
ATOM 5759 N N . THR A 1 716 ? -43.490 -9.184 56.457 1.00 91.12 716 THR A N 1
ATOM 5760 C CA . THR A 1 716 ? -44.063 -9.989 55.362 1.00 91.12 716 THR A CA 1
ATOM 5761 C C . THR A 1 716 ? -45.493 -9.564 55.025 1.00 91.12 716 THR A C 1
ATOM 5763 O O . THR A 1 716 ? -45.857 -9.489 53.855 1.00 91.12 716 THR A O 1
ATOM 5766 N N . VAL A 1 717 ? -46.312 -9.262 56.038 1.00 91.81 717 VAL A N 1
ATOM 5767 C CA . VAL A 1 717 ? -47.707 -8.823 55.840 1.00 91.81 717 VAL A CA 1
ATOM 5768 C C . VAL A 1 717 ? -47.848 -7.308 55.677 1.00 91.81 717 VAL A C 1
ATOM 5770 O O . VAL A 1 717 ? -48.970 -6.823 55.558 1.00 91.81 717 VAL A O 1
ATOM 5773 N N . SER A 1 718 ? -46.735 -6.562 55.673 1.00 90.31 718 SER A N 1
ATOM 5774 C CA . SER A 1 718 ? -46.723 -5.093 55.633 1.00 90.31 718 SER A CA 1
ATOM 5775 C C . SER A 1 718 ? -47.624 -4.467 56.709 1.00 90.31 718 SER A C 1
ATOM 5777 O O . SER A 1 718 ? -48.436 -3.584 56.425 1.00 90.31 718 SER A O 1
ATOM 5779 N N . ALA A 1 719 ? -47.515 -4.963 57.946 1.00 91.88 719 ALA A N 1
ATOM 5780 C CA . ALA A 1 719 ? -48.307 -4.473 59.069 1.00 91.88 719 ALA A CA 1
ATOM 5781 C C . ALA A 1 719 ? -48.056 -2.975 59.332 1.00 91.88 719 ALA A C 1
ATOM 5783 O O . ALA A 1 719 ? -46.952 -2.461 59.140 1.00 91.88 719 ALA A O 1
ATOM 5784 N N . GLU A 1 720 ? -49.087 -2.263 59.793 1.00 86.25 720 GLU A N 1
ATOM 5785 C CA . GLU A 1 720 ? -49.003 -0.824 60.052 1.00 86.25 720 GLU A CA 1
ATOM 5786 C C . GLU A 1 720 ? -47.880 -0.494 61.054 1.00 86.25 720 GLU A C 1
ATOM 5788 O O . GLU A 1 720 ? -47.811 -1.057 62.145 1.00 86.25 720 GLU A O 1
ATOM 5793 N N . GLY A 1 721 ? -47.012 0.456 60.694 1.00 86.56 721 GLY A N 1
ATOM 5794 C CA . GLY A 1 721 ? -45.885 0.897 61.523 1.00 86.56 721 GLY A CA 1
ATOM 5795 C C . GLY A 1 721 ? -44.557 0.186 61.243 1.00 86.56 721 GLY A C 1
ATOM 5796 O O . GLY A 1 721 ? -43.525 0.683 61.691 1.00 86.56 721 GLY A O 1
ATOM 5797 N N . PHE A 1 722 ? -44.546 -0.911 60.478 1.00 93.94 722 PHE A N 1
ATOM 5798 C CA . PHE A 1 722 ? -43.303 -1.555 60.046 1.00 93.94 722 PHE A CA 1
ATOM 5799 C C . PHE A 1 722 ? -42.610 -0.771 58.917 1.00 93.94 722 PHE A C 1
ATOM 5801 O O . PHE A 1 722 ? -43.288 -0.213 58.047 1.00 93.94 722 PHE A O 1
ATOM 5808 N N . PRO A 1 723 ? -41.263 -0.722 58.894 1.00 94.06 723 PRO A N 1
ATOM 5809 C CA . PRO A 1 723 ? -40.524 -0.117 57.792 1.00 94.06 723 PRO A CA 1
ATOM 5810 C C . PRO A 1 723 ? -40.629 -0.981 56.526 1.00 94.06 723 PRO A C 1
ATOM 5812 O O . PRO A 1 723 ? -40.868 -2.187 56.587 1.00 94.06 723 PRO A O 1
ATOM 5815 N N . LYS A 1 724 ? -40.370 -0.379 55.359 1.00 93.31 724 LYS A N 1
ATOM 5816 C CA . LYS A 1 724 ? -40.044 -1.163 54.158 1.00 93.31 724 LYS A CA 1
ATOM 5817 C C . LYS A 1 724 ? -38.792 -2.009 54.419 1.00 93.31 724 LYS A C 1
ATOM 5819 O O . LYS A 1 724 ? -37.924 -1.566 55.168 1.00 93.31 724 LYS A O 1
ATOM 5824 N N . LEU A 1 725 ? -38.673 -3.164 53.755 1.00 93.69 725 LEU A N 1
ATOM 5825 C CA . LEU A 1 725 ? -37.583 -4.131 53.967 1.00 93.69 725 LEU A CA 1
ATOM 5826 C C . LEU A 1 725 ? -36.205 -3.455 54.003 1.00 93.69 725 LEU A C 1
ATOM 5828 O O . LEU A 1 725 ? -35.550 -3.468 55.036 1.00 93.69 725 LEU A O 1
ATOM 5832 N N . TYR A 1 726 ? -35.828 -2.736 52.946 1.00 93.88 726 TYR A N 1
ATOM 5833 C CA . TYR A 1 726 ? -34.523 -2.075 52.849 1.00 93.88 726 TYR A CA 1
ATOM 5834 C C . TYR A 1 726 ? -34.261 -0.984 53.912 1.00 93.88 726 TYR A C 1
ATOM 5836 O O . TYR A 1 726 ? -33.122 -0.562 54.066 1.00 93.88 726 TYR A O 1
ATOM 5844 N N . LEU A 1 727 ? -35.275 -0.509 54.649 1.00 95.88 727 LEU A N 1
ATOM 5845 C CA . LEU A 1 727 ? -35.131 0.479 55.732 1.00 95.88 727 LEU A CA 1
ATOM 5846 C C . LEU A 1 727 ? -35.040 -0.157 57.126 1.00 95.88 727 LEU A C 1
ATOM 5848 O O . LEU A 1 727 ? -34.877 0.570 58.108 1.00 95.88 727 LEU A O 1
ATOM 5852 N N . VAL A 1 728 ? -35.136 -1.485 57.242 1.00 95.94 728 VAL A N 1
ATOM 5853 C CA . VAL A 1 728 ? -35.121 -2.201 58.528 1.00 95.94 728 VAL A CA 1
ATOM 5854 C C . VAL A 1 728 ? -33.853 -1.894 59.324 1.00 95.94 728 VAL A C 1
ATOM 5856 O O . VAL A 1 728 ? -33.953 -1.564 60.507 1.00 95.94 728 VAL A O 1
ATOM 5859 N N . ARG A 1 729 ? -32.678 -1.902 58.683 1.00 95.19 729 ARG A N 1
ATOM 5860 C CA . ARG A 1 729 ? -31.407 -1.515 59.313 1.00 95.19 729 ARG A CA 1
ATOM 5861 C C . ARG A 1 729 ? -31.478 -0.145 59.986 1.00 95.19 729 ARG A C 1
ATOM 5863 O O . ARG A 1 729 ? -31.112 -0.001 61.151 1.00 95.19 729 ARG A O 1
ATOM 5870 N N . GLN A 1 730 ? -31.929 0.868 59.248 1.00 95.12 730 GLN A N 1
ATOM 5871 C CA . GLN A 1 730 ? -32.036 2.232 59.763 1.00 95.12 730 GLN A CA 1
ATOM 5872 C C . GLN A 1 730 ? -33.074 2.319 60.884 1.00 95.12 730 GLN A C 1
ATOM 5874 O O . GLN A 1 730 ? -32.831 2.952 61.909 1.00 95.12 730 GLN A O 1
ATOM 5879 N N . PHE A 1 731 ? -34.222 1.677 60.683 1.00 94.88 731 PHE A N 1
ATOM 5880 C CA . PHE A 1 731 ? -35.323 1.663 61.633 1.00 94.88 731 PHE A CA 1
ATOM 5881 C C . PHE A 1 731 ? -34.897 1.085 62.986 1.00 94.88 731 PHE A C 1
ATOM 5883 O O . PHE A 1 731 ? -35.026 1.762 64.004 1.00 94.88 731 PHE A O 1
ATOM 5890 N N . LEU A 1 732 ? -34.334 -0.126 62.998 1.00 94.38 732 LEU A N 1
ATOM 5891 C CA . LEU A 1 732 ? -33.890 -0.776 64.232 1.00 94.38 732 LEU A CA 1
ATOM 5892 C C . LEU A 1 732 ? -32.728 -0.011 64.871 1.00 94.38 732 LEU A C 1
ATOM 5894 O O . LEU A 1 732 ? -32.737 0.212 66.082 1.00 94.38 732 LEU A O 1
ATOM 5898 N N . GLY A 1 733 ? -31.780 0.478 64.064 1.00 92.38 733 GLY A N 1
ATOM 5899 C CA . GLY A 1 733 ? -30.656 1.286 64.541 1.00 92.38 733 GLY A CA 1
ATOM 5900 C C . GLY A 1 733 ? -31.078 2.575 65.258 1.00 92.38 733 GLY A C 1
ATOM 5901 O O . GLY A 1 733 ? -30.403 3.004 66.194 1.00 92.38 733 GLY A O 1
ATOM 5902 N N . ASN A 1 734 ? -32.219 3.163 64.886 1.00 92.44 734 ASN A N 1
ATOM 5903 C CA . ASN A 1 734 ? -32.758 4.360 65.538 1.00 92.44 734 ASN A CA 1
ATOM 5904 C C . ASN A 1 734 ? -33.408 4.075 66.904 1.00 92.44 734 ASN A C 1
ATOM 5906 O O . ASN A 1 734 ? -33.558 4.999 67.707 1.00 92.44 734 ASN A O 1
ATOM 5910 N N . ILE A 1 735 ? -33.760 2.819 67.204 1.00 92.00 735 ILE A N 1
ATOM 5911 C CA . ILE A 1 735 ? -34.319 2.430 68.503 1.00 92.00 735 ILE A CA 1
ATOM 5912 C C . ILE A 1 735 ? -33.178 2.349 69.517 1.00 92.00 735 ILE A C 1
ATOM 5914 O O . ILE A 1 735 ? -32.451 1.359 69.623 1.00 92.00 735 ILE A O 1
ATOM 5918 N N . THR A 1 736 ? -33.024 3.421 70.283 1.00 90.06 736 THR A N 1
ATOM 5919 C CA . THR A 1 736 ? -32.025 3.548 71.350 1.00 90.06 736 THR A CA 1
ATOM 5920 C C . THR A 1 736 ? -32.678 4.082 72.616 1.00 90.06 736 THR A C 1
ATOM 5922 O O . THR A 1 736 ? -33.760 4.666 72.554 1.00 90.06 736 THR A O 1
ATOM 5925 N N . ILE A 1 737 ? -31.998 3.961 73.761 1.00 85.75 737 ILE A N 1
ATOM 5926 C CA . ILE A 1 737 ? -32.494 4.496 75.039 1.00 85.75 737 ILE A CA 1
ATOM 5927 C C . ILE A 1 737 ? -32.820 5.994 74.928 1.00 85.75 737 ILE A C 1
ATOM 5929 O O . ILE A 1 737 ? -33.736 6.465 75.582 1.00 85.75 737 ILE A O 1
ATOM 5933 N N . GLN A 1 738 ? -32.115 6.751 74.085 1.00 87.19 738 GLN A N 1
ATOM 5934 C CA . GLN A 1 738 ? -32.323 8.195 73.920 1.00 87.19 738 GLN A CA 1
ATOM 5935 C C . GLN A 1 738 ? -33.380 8.553 72.864 1.00 87.19 738 GLN A C 1
ATOM 5937 O O . GLN A 1 738 ? -33.736 9.722 72.735 1.00 87.19 738 GLN A O 1
ATOM 5942 N N . SER A 1 739 ? -33.874 7.577 72.098 1.00 88.38 739 SER A N 1
ATOM 5943 C CA . SER A 1 739 ? -34.844 7.834 71.031 1.00 88.38 739 SER A CA 1
ATOM 5944 C C . SER A 1 739 ? -36.194 8.287 71.593 1.00 88.38 739 SER A C 1
ATOM 5946 O O . SER A 1 739 ? -36.647 7.792 72.627 1.00 88.38 739 SER A O 1
ATOM 5948 N N . THR A 1 740 ? -36.853 9.225 70.906 1.00 86.19 740 THR A N 1
ATOM 5949 C CA . THR A 1 740 ? -38.157 9.769 71.321 1.00 86.19 740 THR A CA 1
ATOM 5950 C C . THR A 1 740 ? -39.209 8.669 71.448 1.00 86.19 740 THR A C 1
ATOM 5952 O O . THR A 1 740 ? -39.968 8.667 72.413 1.00 86.19 740 THR A O 1
ATOM 5955 N N . ASP A 1 741 ? -39.199 7.695 70.535 1.00 84.94 741 ASP A N 1
ATOM 5956 C CA . ASP A 1 741 ? -40.112 6.552 70.569 1.00 84.94 741 ASP A CA 1
ATOM 5957 C C . ASP A 1 741 ? -39.877 5.652 71.784 1.00 84.94 741 ASP A C 1
ATOM 5959 O O . ASP A 1 741 ? -40.843 5.214 72.409 1.00 84.94 741 ASP A O 1
ATOM 5963 N N . PHE A 1 742 ? -38.615 5.412 72.165 1.00 87.75 742 PHE A N 1
ATOM 5964 C CA . PHE A 1 742 ? -38.288 4.641 73.366 1.00 87.75 742 PHE A CA 1
ATOM 5965 C C . PHE A 1 742 ? -38.617 5.403 74.651 1.00 87.75 742 PHE A C 1
ATOM 5967 O O . PHE A 1 742 ? -39.163 4.825 75.584 1.00 87.75 742 PHE A O 1
ATOM 5974 N N . GLN A 1 743 ? -38.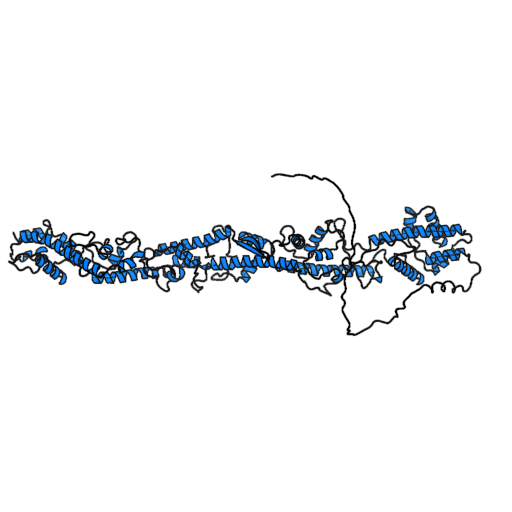362 6.711 74.707 1.00 86.94 743 GLN A N 1
ATOM 5975 C CA . GLN A 1 743 ? -38.732 7.543 75.857 1.00 86.94 743 GLN A CA 1
ATOM 5976 C C . GLN A 1 743 ? -40.253 7.611 76.048 1.00 86.94 743 GLN A C 1
ATOM 5978 O O . GLN A 1 743 ? -40.738 7.438 77.166 1.00 86.94 743 GLN A O 1
ATOM 5983 N N . ALA A 1 744 ? -41.010 7.783 74.959 1.00 84.44 744 ALA A N 1
ATOM 5984 C CA . ALA A 1 744 ? -42.468 7.697 74.981 1.00 84.44 744 ALA A CA 1
ATOM 5985 C C . ALA A 1 744 ? -42.944 6.294 75.391 1.00 84.44 744 ALA A C 1
ATOM 5987 O O . ALA A 1 744 ? -43.922 6.172 76.125 1.00 84.44 744 ALA A O 1
ATOM 5988 N N . PHE A 1 745 ? -42.232 5.243 74.966 1.00 85.50 745 PHE A N 1
ATOM 5989 C CA . PHE A 1 745 ? -42.496 3.871 75.394 1.00 85.50 745 PHE A CA 1
ATOM 5990 C C . PHE A 1 745 ? -42.311 3.691 76.901 1.00 85.50 745 PHE A C 1
ATOM 5992 O O . PHE A 1 745 ? -43.187 3.130 77.552 1.00 85.50 745 PHE A O 1
ATOM 5999 N N . MET A 1 746 ? -41.233 4.226 77.479 1.00 82.50 746 MET A N 1
ATOM 6000 C CA . MET A 1 746 ? -41.013 4.143 78.923 1.00 82.50 746 MET A CA 1
ATOM 6001 C C . MET A 1 746 ? -42.086 4.878 79.728 1.00 82.50 746 MET A C 1
ATOM 6003 O O . MET A 1 746 ? -42.580 4.342 80.713 1.00 82.50 746 MET A O 1
ATOM 6007 N N . GLN A 1 747 ? -42.463 6.090 79.309 1.00 79.50 747 GLN A N 1
ATOM 6008 C CA . GLN A 1 747 ? -43.452 6.910 80.022 1.00 79.50 747 GLN A CA 1
ATOM 6009 C C . GLN A 1 747 ? -44.847 6.281 80.069 1.00 79.50 747 GLN A C 1
ATOM 6011 O O . GLN A 1 747 ? -45.616 6.587 80.971 1.00 79.50 747 GLN A O 1
ATOM 6016 N N . ALA A 1 748 ? -45.183 5.420 79.109 1.00 73.62 748 ALA A N 1
ATOM 6017 C CA . ALA A 1 748 ? -46.483 4.762 79.059 1.00 73.62 748 ALA A CA 1
ATOM 6018 C C . ALA A 1 748 ? -46.598 3.527 79.970 1.00 73.62 748 ALA A C 1
ATOM 6020 O O . ALA A 1 748 ? -47.712 3.050 80.191 1.00 73.62 748 ALA A O 1
ATOM 6021 N N . PHE A 1 749 ? -45.473 3.001 80.470 1.00 69.25 749 PHE A N 1
ATOM 6022 C CA . PHE A 1 749 ? -45.419 1.806 81.325 1.00 69.25 749 PHE A CA 1
ATOM 6023 C C . PHE A 1 749 ? -44.737 2.039 82.686 1.00 69.25 749 PHE A C 1
ATOM 6025 O O . PHE A 1 749 ? -44.546 1.085 83.443 1.00 69.25 749 PHE A O 1
ATOM 6032 N N . GLN A 1 750 ? -44.404 3.295 82.998 1.00 63.31 750 GLN A N 1
ATOM 6033 C CA . GLN A 1 750 ? -44.189 3.791 84.363 1.00 63.31 750 GLN A CA 1
ATOM 6034 C C . GLN A 1 750 ? -45.528 4.191 84.978 1.00 63.31 750 GLN A C 1
ATOM 6036 O O . GLN A 1 750 ? -45.702 3.931 86.191 1.00 63.31 750 GLN A O 1
#

pLDDT: mean 78.32, std 21.23, range [22.12, 97.69]

Sequence (750 aa):
MNKKFKLLALLATSTTVTLVPISSFMNRNTNEQQISKNHSQQTQTTSQSFNSTTQWVDYALKSIKESNVNESPFLNQFESFLKNKLYFVDLTSAYENQATLSEKNAIEKISLWIGKSSDYTFSPMTNEQLVAAATANFPDNVNPDELDTAIKDFVSIQSIAAKTLIDSTYSKWIQTMEGTEGGHQWGWYNQNNLSNMFPAYVIDSKNGLTFDNGDDNIANPGVGLQNLLARFHDSLEAGNPERLIEPYLNPVSGSAIETTFHEYQTWGKNQFSYYVQKIINQYNSFYYGFDDQNSQNQQYWNYYLEDA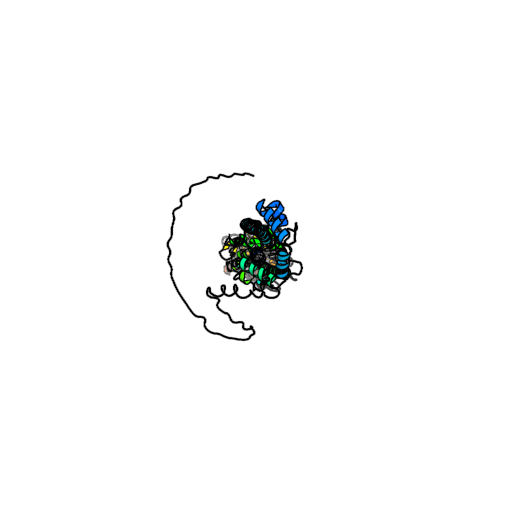FLNPLTSVDQVISKWINVMKDPSWNASTVINFLFSTDVWADLSVDSVGGKDATIEQYEFVATSDFKNYTLINTNSFELATNTIYNQFLDSNYFGYADPNGVFNVSQYFSGTPAQIVTIQEFKNSFKHKIETFFKLTEYFIWIPDGSYYKPTENQKFLNYVSYQQSSLEQDFQSIIDLVSPSYYGYASLVNNRLTTYIFQSLEVGKQMSAADLAKYFILNHPATSDEYLGVWATKSMIDSLKSNPELGLNDWVNDQKTQLNNDLQKIVDQIKDNYFGWVTTTNFTGLFVTNLDKLLVNFPVNTELSVEAITATITTESLPTGLTGLNEINGFLKSITSDDINTFKNNESEYLRQEISRIVPLVENTYFGYPASPEFGANVIYRTILYTHTVGTPLNEQMVVDAFKQGLTVSAEGFPKLYLVRQFLGNITIQSTDFQAFMQAFQ

Radius of gyration: 61.34 Å; chains: 1; bounding box: 125×59×185 Å

Foldseek 3Di:
DDDDDDDDDDDDDDDDDDDDDDDDDDDDDDDDDDDDDDDDDDDDDDDDDDDDDDDPPPVVPPDPDDDPPPDDPLLVVLLVCCLQQDQQFQCPCCLVPPADPLLVVLLQLNCQLQVNHPRSSSFDDASVSSSVSNVVGPDPDDDPVRSVSSSVSPSVSSLVRVLVLVVVLVVVQDFDDDQPPQFGHADFDDPVPCVLHQDFDDDDQFQHTHRDNPQSDCPDGPPRLVVLSVVQSVCSNVRNHDRSCVSRSDDDVPDPVVVRVVLLVQQLVQLLQQLLQVLLVLLQPFADDDAQPPNVLRVLLLLQADPPFRWGDNGPVSSVVSVSNVRSPCVCVSPHVQNVSVVSQQFPPDGCNVSGSGHCVVDNDDGDGGPRNVLNRQQRRVQLVQLLCCCVVVPVFQQAQQDQDPVNPDDPVVQWDDVVIDGHDSVVSSVVAGSGNVSVVVSVSAFDFCDDRSYTHTDGDPVNVVVSVVSLVVQLVLLVVLCVLQQFQQQQADFDPPAPCCQQFCVVPHGLDDDHSNVRSVCCSVPPHDDDPLRNHSNCNVVSSVCCNVPVVSGVVVRSVVSLVVQLVLLVVLCVLPQLLAQFDQDPDDDVQADHFLVSLLCVQQHTLDRDHSVSSVVQPGCVRHRPPDNGSSCNVVSSVPRDVVSSVRVSSNSLVLLLVLLVVQLVLLQVQDPQDDFDPVLCPQLCCQAQCQVPHRPDHDDSVVSSVSNSVCQVVVGPNRDPRSCNNVVSVQPDCPHPSSVSSNVRRD

Secondary structure (DSSP, 8-state):
---------------------------------------------------SS-SSSSSSSS------TT--HHHHHHHHHHHHT------HHHHHHT--HHHHHHHHHHHHHTT-TT-TT-----HHHHHHHHHHHS-TT--HHHHHHHHHHHHHHHHHHHHHHHHHHHTTTT--S---TTS-------GGGGGGSPP-EE--TTT-EE--TT---TTS--HHHHHHHHHHHHHHHTT----TTGGGSS--TT-HHHHHHHHHHHHHHHHHHHHHHHHHHHHTTS---SPPSSHHHHHHHGGGB-TTT-PBP-SHHHHHHHHHHHTTSGGGTT--HHHHHHHTT-BTT--HHHHTT--TTT--PPP-B-HHHHHHHHHHHHHHHHHHHIIIIIIITTT--SPPPTTSS---GGGEETTTTEEPPHHHHHHTS-SSHHHHHHHHTTEEEEE-SSSEEEEE-HHHHHHHHHHHHHHHHHHHHHHHHHGGG--SPPPPTT-HHHHHTSTT--TTPPP-HHHHHHHHHHSPPPP-SS---GGGHHHHHHHHHH-GGGTHHHHHHHHHHHHHHHHHHHHHHHGGG--S----S-BTTB---HHHHHSTTS-TTS---HHHHHTT-BTTBPPTT-SSGGGHHHHHHT--HHHHHHHHHHHHHHHHHHHHHHHHHHHTT--SPPPPTTGGG-HHHHHTTTTPPTTS---HHHHHHHHHHHHHTT-TTPPPGGGHHHHHHH--TTSHHHHHHHHTT-